Protein AF-0000000079815859 (afdb_homodimer)

Foldseek 3Di:
DKAWWQAALPFLVRIFIDDDDADDADQQWWKFQFFKFFDDPLQRCQSNPNHPDHDDPTFGAGFKTWGFTCDHHPPQPHDGGFTKIFGHGGDRLGRMDIHGSLGIGGDDPVADRHQSNLDQPQLLLLCCQCPVWQVHAAAFEEEEELLQESNNLSNQLVCVLRHYAYEYEDADPVSQVSNVVSPHPHYHYPVDPVLVVQCVVVVNQAGQEYEDQAADPCVVSNLVRHGAQHEYEHAHHLVPDHDDDDCVSCVVRNYYYTYGHSVVCCVVDVVSSVVSCVVCVVCVVVPSDTWDEQEEAASRCSSVLSVCSNVSNGGTIYMHGYD/DKAWWQAALPFLVRIFIDDDDADDADQQWWKFQFFKFFDDPLNRCQSNPNHPDHDDPTFGAGFKTWGFTCDHHPPQPHDGGFTKIFGHGGDRLGRMDIHGSLGIGGDDPVADRHQSNLDQPQLLLLCCQCPVWQVHAAAFEEEEELLQESNNLSNQLVCVLRHYAYEYEDADPVSQVSNVVSPHPHYHYPVDPVLVVQCVVVVNQAGQEYEDQAADPCVVSNLVRHGAQHEYEHAHHLVPDHDDDDCVSCVVRNYYYTYGHSVVCCVVDVVSSVVSCVVCVVCVVVPSDTWDEQEEAASRCSSVLSVCSNVSNGGTIYMHGYD

Structure (mmCIF, N/CA/C/O backbone):
data_AF-0000000079815859-model_v1
#
loop_
_entity.id
_entity.type
_entity.pdbx_description
1 polymer 'Quinone oxidoreductase'
#
loop_
_atom_site.group_PDB
_atom_site.id
_atom_site.type_symbol
_atom_site.label_atom_id
_atom_site.label_alt_id
_atom_site.label_comp_id
_atom_site.label_asym_id
_atom_site.label_entity_id
_atom_site.label_seq_id
_atom_site.pdbx_PDB_ins_code
_atom_site.Cartn_x
_atom_site.Cartn_y
_atom_site.Cartn_z
_atom_site.occupancy
_atom_site.B_iso_or_equiv
_atom_site.auth_seq_id
_atom_site.auth_comp_id
_atom_site.auth_asym_id
_atom_site.auth_atom_id
_atom_site.pdbx_PDB_model_num
ATOM 1 N N . MET A 1 1 ? 12.508 40.719 19.453 1 96.75 1 MET A N 1
ATOM 2 C CA . MET A 1 1 ? 11.133 40.344 19.172 1 96.75 1 MET A CA 1
ATOM 3 C C . MET A 1 1 ? 10.617 39.344 20.203 1 96.75 1 MET A C 1
ATOM 5 O O . MET A 1 1 ? 11.406 38.656 20.844 1 96.75 1 MET A O 1
ATOM 9 N N . ARG A 1 2 ? 9.312 39.312 20.328 1 97.88 2 ARG A N 1
ATOM 10 C CA . ARG A 1 2 ? 8.703 38.281 21.172 1 97.88 2 ARG A CA 1
ATOM 11 C C . ARG A 1 2 ? 8.594 36.969 20.422 1 97.88 2 ARG A C 1
ATOM 13 O O . ARG A 1 2 ? 8.242 36.938 19.25 1 97.88 2 ARG A O 1
ATOM 20 N N . ALA A 1 3 ? 9.008 35.875 21.203 1 98.56 3 ALA A N 1
ATOM 21 C CA . ALA A 1 3 ? 8.945 34.562 20.578 1 98.56 3 ALA A CA 1
ATOM 22 C C . ALA A 1 3 ? 8.758 33.469 21.625 1 98.56 3 ALA A C 1
ATOM 24 O O . ALA A 1 3 ? 9.211 33.594 22.766 1 98.56 3 ALA A O 1
ATOM 25 N N . VAL A 1 4 ? 8.102 32.438 21.234 1 98.5 4 VAL A N 1
ATOM 26 C CA . VAL A 1 4 ? 8.023 31.234 22.047 1 98.5 4 VAL A CA 1
ATOM 27 C C . VAL A 1 4 ? 9.406 30.594 22.156 1 98.5 4 VAL A C 1
ATOM 29 O O . VAL A 1 4 ? 10.148 30.547 21.172 1 98.5 4 VAL A O 1
ATOM 32 N N . GLN A 1 5 ? 9.75 30.094 23.359 1 97.94 5 GLN A N 1
ATOM 33 C CA . GLN A 1 5 ? 11.047 29.453 23.578 1 97.94 5 GLN A CA 1
ATOM 34 C C . GLN A 1 5 ? 10.875 28.094 24.25 1 97.94 5 GLN A C 1
ATOM 36 O O . GLN A 1 5 ? 10.234 27.984 25.297 1 97.94 5 GLN A O 1
ATOM 41 N N . ILE A 1 6 ? 11.359 27.078 23.625 1 97.94 6 ILE A N 1
ATOM 42 C CA . ILE A 1 6 ? 11.586 25.812 24.312 1 97.94 6 ILE A CA 1
ATOM 43 C C . ILE A 1 6 ? 12.969 25.812 24.953 1 97.94 6 ILE A C 1
ATOM 45 O O . ILE A 1 6 ? 13.984 25.859 24.266 1 97.94 6 ILE A O 1
ATOM 49 N N . THR A 1 7 ? 13.055 25.766 26.266 1 97.31 7 THR A N 1
ATOM 50 C CA . THR A 1 7 ? 14.297 25.891 27.016 1 97.31 7 THR A CA 1
ATOM 51 C C . THR A 1 7 ? 14.609 24.609 27.766 1 97.31 7 THR A C 1
ATOM 53 O O . THR A 1 7 ? 15.719 24.422 28.266 1 97.31 7 THR A O 1
ATOM 56 N N . SER A 1 8 ? 13.68 23.781 27.859 1 97.12 8 SER A N 1
ATOM 57 C CA . SER A 1 8 ? 13.797 22.438 28.453 1 97.12 8 SER A CA 1
ATOM 58 C C . SER A 1 8 ? 12.859 21.453 27.766 1 97.12 8 SER A C 1
ATOM 60 O O . SER A 1 8 ? 12.016 21.844 26.953 1 97.12 8 SER A O 1
ATOM 62 N N . LEU A 1 9 ? 13.039 20.234 28.031 1 97.38 9 LEU A N 1
ATOM 63 C CA . LEU A 1 9 ? 12.242 19.188 27.391 1 97.38 9 LEU A CA 1
ATOM 64 C C . LEU A 1 9 ? 11.211 18.625 28.375 1 97.38 9 LEU A C 1
ATOM 66 O O . LEU A 1 9 ? 10.922 17.422 28.344 1 97.38 9 LEU A O 1
ATOM 70 N N . ASP A 1 10 ? 10.688 19.516 29.234 1 97.12 10 ASP A N 1
ATOM 71 C CA . ASP A 1 10 ? 9.805 19.078 30.312 1 97.12 10 ASP A CA 1
ATOM 72 C C . ASP A 1 10 ? 8.344 19.141 29.875 1 97.12 10 ASP A C 1
ATOM 74 O O . ASP A 1 10 ? 7.441 19.078 30.719 1 97.12 10 ASP A O 1
ATOM 78 N N . GLY A 1 11 ? 8.094 19.312 28.625 1 96.81 11 GLY A N 1
ATOM 79 C CA . GLY A 1 11 ? 6.734 19.25 28.109 1 96.81 11 GLY A CA 1
ATOM 80 C C . GLY A 1 11 ? 6.129 20.625 27.859 1 96.81 11 GLY A C 1
ATOM 81 O O . GLY A 1 11 ? 6.809 21.641 27.984 1 96.81 11 GLY A O 1
ATOM 82 N N . PRO A 1 12 ? 4.895 20.656 27.453 1 96.62 12 PRO A N 1
ATOM 83 C CA . PRO A 1 12 ? 4.234 21.875 26.984 1 96.62 12 PRO A CA 1
ATOM 84 C C . PRO A 1 12 ? 4.156 22.953 28.078 1 96.62 12 PRO A C 1
ATOM 86 O O . PRO A 1 12 ? 4.215 24.141 27.766 1 96.62 12 PRO A O 1
ATOM 89 N N . SER A 1 13 ? 4.059 22.578 29.312 1 95.5 13 SER A N 1
ATOM 90 C CA . SER A 1 13 ? 3.904 23.531 30.406 1 95.5 13 SER A CA 1
ATOM 91 C C . SER A 1 13 ? 5.195 24.297 30.656 1 95.5 13 SER A C 1
ATOM 93 O O . SER A 1 13 ? 5.188 25.344 31.328 1 95.5 13 SER A O 1
ATOM 95 N N . ALA A 1 14 ? 6.297 23.844 30.109 1 95.69 14 ALA A N 1
ATOM 96 C CA . ALA A 1 14 ? 7.602 24.453 30.375 1 95.69 14 ALA A CA 1
ATOM 97 C C . ALA A 1 14 ? 7.973 25.453 29.297 1 95.69 14 ALA A C 1
ATOM 99 O O . ALA A 1 14 ? 9.008 26.109 29.375 1 95.69 14 ALA A O 1
ATOM 100 N N . VAL A 1 15 ? 7.133 25.578 28.266 1 97.44 15 VAL A N 1
ATOM 101 C CA . VAL A 1 15 ? 7.398 26.5 27.156 1 97.44 15 VAL A CA 1
ATOM 102 C C . VAL A 1 15 ? 7.125 27.922 27.594 1 97.44 15 VAL A C 1
ATOM 104 O O . VAL A 1 15 ? 6.148 28.188 28.312 1 97.44 15 VAL A O 1
ATOM 107 N N . THR A 1 16 ? 7.988 28.828 27.219 1 96 16 THR A N 1
ATOM 108 C CA . THR A 1 16 ? 7.859 30.203 27.641 1 96 16 THR A CA 1
ATOM 109 C C . THR A 1 16 ? 7.891 31.156 26.438 1 96 16 THR A C 1
ATOM 111 O O . THR A 1 16 ? 8.125 30.719 25.312 1 96 16 THR A O 1
ATOM 114 N N . VAL A 1 17 ? 7.547 32.406 26.672 1 97.81 17 VAL A N 1
ATOM 115 C CA . VAL A 1 17 ? 7.695 33.469 25.703 1 97.81 17 VAL A CA 1
ATOM 116 C C . VAL A 1 17 ? 8.711 34.5 26.203 1 97.81 17 VAL A C 1
ATOM 118 O O . VAL A 1 17 ? 8.68 34.906 27.375 1 97.81 17 VAL A O 1
ATOM 121 N N . ALA A 1 18 ? 9.625 34.875 25.328 1 97.31 18 ALA A N 1
ATOM 122 C CA . ALA A 1 18 ? 10.672 35.812 25.719 1 97.31 18 ALA A CA 1
ATOM 123 C C . ALA A 1 18 ? 11.055 36.719 24.547 1 97.31 18 ALA A C 1
ATOM 125 O O . ALA A 1 18 ? 10.656 36.469 23.406 1 97.31 18 ALA A O 1
ATOM 126 N N . ASP A 1 19 ? 11.758 37.781 24.922 1 97.88 19 ASP A N 1
ATOM 127 C CA . ASP A 1 19 ? 12.367 38.625 23.891 1 97.88 19 ASP A CA 1
ATOM 128 C C . ASP A 1 19 ? 13.656 38 23.359 1 97.88 19 ASP A C 1
ATOM 130 O O . ASP A 1 19 ? 14.555 37.656 24.141 1 97.88 19 ASP A O 1
ATOM 134 N N . VAL A 1 20 ? 13.672 37.781 22.078 1 97.56 20 VAL A N 1
ATOM 135 C CA . VAL A 1 20 ? 14.852 37.219 21.438 1 97.56 20 VAL A CA 1
ATOM 136 C C . VAL A 1 20 ? 15.273 38.094 20.266 1 97.56 20 VAL A C 1
ATOM 138 O O . VAL A 1 20 ? 14.508 38.969 19.828 1 97.56 20 VAL A O 1
ATOM 141 N N . PRO A 1 21 ? 16.516 37.906 19.781 1 97.25 21 PRO A N 1
ATOM 142 C CA . PRO A 1 21 ? 16.938 38.688 18.609 1 97.25 21 PRO A CA 1
ATOM 143 C C . PRO A 1 21 ? 16.062 38.438 17.391 1 97.25 21 PRO A C 1
ATOM 145 O O . PRO A 1 21 ? 15.602 37.312 17.188 1 97.25 21 PRO A O 1
ATOM 148 N N . ASP A 1 22 ? 15.836 39.5 16.656 1 97.56 22 ASP A N 1
ATOM 149 C CA . ASP A 1 22 ? 15.148 39.312 15.375 1 97.56 22 ASP A CA 1
ATOM 150 C C . ASP A 1 22 ? 15.898 38.312 14.492 1 97.56 22 ASP A C 1
ATOM 152 O O . ASP A 1 22 ? 17.141 38.312 14.445 1 97.56 22 ASP A O 1
ATOM 156 N N . PRO A 1 23 ? 15.164 37.469 13.781 1 96.44 23 PRO A N 1
ATOM 157 C CA . PRO A 1 23 ? 15.852 36.625 12.805 1 96.44 23 PRO A CA 1
ATOM 158 C C . PRO A 1 23 ? 16.391 37.406 11.609 1 96.44 23 PRO A C 1
ATOM 160 O O . PRO A 1 23 ? 15.781 38.406 11.203 1 96.44 23 PRO A O 1
ATOM 163 N N . VAL A 1 24 ? 17.484 36.969 11.125 1 94.06 24 VAL A N 1
ATOM 164 C CA . VAL A 1 24 ? 18.047 37.531 9.891 1 94.06 24 VAL A CA 1
ATOM 165 C C . VAL A 1 24 ? 17.75 36.562 8.727 1 94.06 24 VAL A C 1
ATOM 167 O O . VAL A 1 24 ? 18.125 35.406 8.766 1 94.06 24 VAL A O 1
ATOM 170 N N . ARG A 1 25 ? 17.109 37.125 7.746 1 94.12 25 ARG A N 1
ATOM 171 C CA . ARG A 1 25 ? 16.734 36.25 6.641 1 94.12 25 ARG A CA 1
ATOM 172 C C . ARG A 1 25 ? 17.953 35.875 5.809 1 94.12 25 ARG A C 1
ATOM 174 O O . ARG A 1 25 ? 18.844 36.719 5.602 1 94.12 25 ARG A O 1
ATOM 181 N N . GLY A 1 26 ? 18.031 34.656 5.418 1 94.88 26 GLY A N 1
ATOM 182 C CA . GLY A 1 26 ? 19.016 34.25 4.434 1 94.88 26 GLY A CA 1
ATOM 183 C C . GLY A 1 26 ? 18.672 34.688 3.023 1 94.88 26 GLY A C 1
ATOM 184 O O . GLY A 1 26 ? 17.625 35.281 2.791 1 94.88 26 GLY A O 1
ATOM 185 N N . ASP A 1 27 ? 19.516 34.344 2.072 1 95.25 27 ASP A N 1
ATOM 186 C CA . ASP A 1 27 ? 19.406 34.812 0.688 1 95.25 27 ASP A CA 1
ATOM 187 C C . ASP A 1 27 ? 18.172 34.219 0.015 1 95.25 27 ASP A C 1
ATOM 189 O O . ASP A 1 27 ? 17.625 34.812 -0.92 1 95.25 27 ASP A O 1
ATOM 193 N N . ASP A 1 28 ? 17.734 33.156 0.479 1 95.88 28 ASP A N 1
ATOM 194 C CA . ASP A 1 28 ? 16.609 32.469 -0.158 1 95.88 28 ASP A CA 1
ATOM 195 C C . ASP A 1 28 ? 15.375 32.5 0.737 1 95.88 28 ASP A C 1
ATOM 197 O O . ASP A 1 28 ? 14.461 31.688 0.575 1 95.88 28 ASP A O 1
ATOM 201 N N . GLN A 1 29 ? 15.352 33.5 1.651 1 97.81 29 GLN A N 1
ATOM 202 C CA . GLN A 1 29 ? 14.273 33.469 2.639 1 97.81 29 GLN A CA 1
ATOM 203 C C . GLN A 1 29 ? 13.469 34.781 2.582 1 97.81 29 GLN A C 1
ATOM 205 O O . GLN A 1 29 ? 13.984 35.812 2.166 1 97.81 29 GLN A O 1
ATOM 210 N N . VAL A 1 30 ? 12.242 34.656 2.951 1 98.19 30 VAL A N 1
ATOM 211 C CA . VAL A 1 30 ? 11.336 35.781 3.162 1 98.19 30 VAL A CA 1
ATOM 212 C C . VAL A 1 30 ? 11.211 36.062 4.656 1 98.19 30 VAL A C 1
ATOM 214 O O . VAL A 1 30 ? 11.141 35.156 5.473 1 98.19 30 VAL A O 1
ATOM 217 N N . LEU A 1 31 ? 11.281 37.312 4.945 1 98.62 31 LEU A N 1
ATOM 218 C CA . LEU A 1 31 ? 10.984 37.719 6.312 1 98.62 31 LEU A CA 1
ATOM 219 C C . LEU A 1 31 ? 9.516 38.125 6.453 1 98.62 31 LEU A C 1
ATOM 221 O O . LEU A 1 31 ? 9.047 39.031 5.75 1 98.62 31 LEU A O 1
ATOM 225 N N . VAL A 1 32 ? 8.852 37.5 7.324 1 98.75 32 VAL A N 1
ATOM 226 C CA . VAL A 1 32 ? 7.414 37.688 7.477 1 98.75 32 VAL A CA 1
ATOM 227 C C . VAL A 1 32 ? 7.113 38.281 8.852 1 98.75 32 VAL A C 1
ATOM 229 O O . VAL A 1 32 ? 7.617 37.781 9.867 1 98.75 32 VAL A O 1
ATOM 232 N N . GLU A 1 33 ? 6.398 39.375 8.891 1 98.81 33 GLU A N 1
ATOM 233 C CA . GLU A 1 33 ? 5.766 39.812 10.133 1 98.81 33 GLU A CA 1
ATOM 234 C C . GLU A 1 33 ? 4.559 38.938 10.477 1 98.81 33 GLU A C 1
ATOM 236 O O . GLU A 1 33 ? 3.49 39.094 9.875 1 98.81 33 GLU A O 1
ATOM 241 N N . VAL A 1 34 ? 4.734 38.125 11.461 1 98.88 34 VAL A N 1
ATOM 242 C CA . VAL A 1 34 ? 3.76 37.062 11.742 1 98.88 34 VAL A CA 1
ATOM 243 C C . VAL A 1 34 ? 2.521 37.656 12.398 1 98.88 34 VAL A C 1
ATOM 245 O O . VAL A 1 34 ? 2.635 38.5 13.32 1 98.88 34 VAL A O 1
ATOM 248 N N . ARG A 1 35 ? 1.378 37.281 11.883 1 98.88 35 ARG A N 1
ATOM 249 C CA . ARG A 1 35 ? 0.106 37.656 12.484 1 98.88 35 ARG A CA 1
ATOM 250 C C . ARG A 1 35 ? -0.541 36.5 13.211 1 98.88 35 ARG A C 1
ATOM 252 O O . ARG A 1 35 ? -1.269 36.688 14.188 1 98.88 35 ARG A O 1
ATOM 259 N N . ALA A 1 36 ? -0.283 35.344 12.719 1 98.88 36 ALA A N 1
ATOM 260 C CA . ALA A 1 36 ? -0.758 34.094 13.336 1 98.88 36 ALA A CA 1
ATOM 261 C C . ALA A 1 36 ? 0.213 32.938 13.086 1 98.88 36 ALA A C 1
ATOM 263 O O . ALA A 1 36 ? 0.868 32.906 12.047 1 98.88 36 ALA A O 1
ATOM 264 N N . ALA A 1 37 ? 0.355 32.031 14.047 1 98.81 37 ALA A N 1
ATOM 265 C CA . ALA A 1 37 ? 1.171 30.828 13.938 1 98.81 37 ALA A CA 1
ATOM 266 C C . ALA A 1 37 ? 0.343 29.578 14.219 1 98.81 37 ALA A C 1
ATOM 268 O O . ALA A 1 37 ? -0.464 29.562 15.156 1 98.81 37 ALA A O 1
ATOM 269 N N . GLY A 1 38 ? 0.485 28.625 13.367 1 98.62 38 GLY A N 1
ATOM 270 C CA . GLY A 1 38 ? -0.193 27.375 13.625 1 98.62 38 GLY A CA 1
ATOM 271 C C . GLY A 1 38 ? 0.491 26.531 14.695 1 98.62 38 GLY A C 1
ATOM 272 O O . GLY A 1 38 ? 1.721 26.531 14.797 1 98.62 38 GLY A O 1
ATOM 273 N N . VAL A 1 39 ? -0.293 25.859 15.516 1 98.19 39 VAL A N 1
ATOM 274 C CA . VAL A 1 39 ? 0.225 24.906 16.5 1 98.19 39 VAL A CA 1
ATOM 275 C C . VAL A 1 39 ? -0.049 23.484 16.031 1 98.19 39 VAL A C 1
ATOM 277 O O . VAL A 1 39 ? -1.18 23.141 15.672 1 98.19 39 VAL A O 1
ATOM 280 N N . SER A 1 40 ? 0.991 22.656 15.969 1 94.62 40 SER A N 1
ATOM 281 C CA . SER A 1 40 ? 0.847 21.312 15.43 1 94.62 40 SER A CA 1
ATOM 282 C C . SER A 1 40 ? 1.426 20.266 16.391 1 94.62 40 SER A C 1
ATOM 284 O O . SER A 1 40 ? 2.082 20.625 17.375 1 94.62 40 SER A O 1
ATOM 286 N N . PHE A 1 41 ? 1.117 19.047 16.094 1 92.81 41 PHE A N 1
ATOM 287 C CA . PHE A 1 41 ? 1.554 17.938 16.938 1 92.81 41 PHE A CA 1
ATOM 288 C C . PHE A 1 41 ? 3.074 17.875 17 1 92.81 41 PHE A C 1
ATOM 290 O O . PHE A 1 41 ? 3.645 17.594 18.062 1 92.81 41 PHE A O 1
ATOM 297 N N . PRO A 1 42 ? 3.785 18.094 15.898 1 92.62 42 PRO A N 1
ATOM 298 C CA . PRO A 1 42 ? 5.246 18.141 15.984 1 92.62 42 PRO A CA 1
ATOM 299 C C . PRO A 1 42 ? 5.754 19.125 17.031 1 92.62 42 PRO A C 1
ATOM 301 O O . PRO A 1 42 ? 6.77 18.875 17.688 1 92.62 42 PRO A O 1
ATOM 304 N N . ASP A 1 43 ? 5.105 20.234 17.203 1 95.94 43 ASP A N 1
ATOM 305 C CA . ASP A 1 43 ? 5.488 21.203 18.219 1 95.94 43 ASP A CA 1
ATOM 306 C C . ASP A 1 43 ? 5.438 20.578 19.609 1 95.94 43 ASP A C 1
ATOM 308 O O . ASP A 1 43 ? 6.348 20.766 20.422 1 95.94 43 ASP A O 1
ATOM 312 N N . LEU A 1 44 ? 4.344 19.875 19.828 1 95.56 44 LEU A N 1
ATOM 313 C CA . LEU A 1 44 ? 4.172 19.188 21.109 1 95.56 44 LEU A CA 1
ATOM 314 C C . LEU A 1 44 ? 5.305 18.203 21.359 1 95.56 44 LEU A C 1
ATOM 316 O O . LEU A 1 44 ? 5.895 18.172 22.438 1 95.56 44 LEU A O 1
ATOM 320 N N . LEU A 1 45 ? 5.66 17.422 20.344 1 93.69 45 LEU A N 1
ATOM 321 C CA . LEU A 1 45 ? 6.727 16.438 20.453 1 93.69 45 LEU A CA 1
ATOM 322 C C . LEU A 1 45 ? 8.07 17.109 20.719 1 93.69 45 LEU A C 1
ATOM 324 O O . LEU A 1 45 ? 8.914 16.562 21.422 1 93.69 45 LEU A O 1
ATOM 328 N N . GLN A 1 46 ? 8.258 18.234 20.203 1 95.44 46 GLN A N 1
ATOM 329 C CA . GLN A 1 46 ? 9.508 18.969 20.391 1 95.44 46 GLN A CA 1
ATOM 330 C C . GLN A 1 46 ? 9.688 19.391 21.844 1 95.44 46 GLN A C 1
ATOM 332 O O . GLN A 1 46 ? 10.805 19.453 22.344 1 95.44 46 GLN A O 1
ATOM 337 N N . THR A 1 47 ? 8.617 19.656 22.547 1 97.38 47 THR A N 1
ATOM 338 C CA . THR A 1 47 ? 8.711 20.078 23.953 1 97.38 47 THR A CA 1
ATOM 339 C C . THR A 1 47 ? 9.195 18.906 24.812 1 97.38 47 THR A C 1
ATOM 341 O O . THR A 1 47 ? 9.594 19.109 25.969 1 97.38 47 THR A O 1
ATOM 344 N N . ARG A 1 48 ? 9.125 17.703 24.219 1 96.44 48 ARG A N 1
ATOM 345 C CA . ARG A 1 48 ? 9.5 16.5 24.969 1 96.44 48 ARG A CA 1
ATOM 346 C C . ARG A 1 48 ? 10.758 15.867 24.375 1 96.44 48 ARG A C 1
ATOM 348 O O . ARG A 1 48 ? 11.172 14.789 24.797 1 96.44 48 ARG A O 1
ATOM 355 N N . GLY A 1 49 ? 11.32 16.438 23.344 1 94.88 49 GLY A N 1
ATOM 356 C CA . GLY A 1 49 ? 12.477 15.867 22.672 1 94.88 49 GLY A CA 1
ATOM 357 C C . GLY A 1 49 ? 12.148 14.609 21.875 1 94.88 49 GLY A C 1
ATOM 358 O O . GLY A 1 49 ? 12.992 13.719 21.75 1 94.88 49 GLY A O 1
ATOM 359 N N . GLN A 1 50 ? 10.953 14.508 21.438 1 90.56 50 GLN A N 1
ATOM 360 C CA . GLN A 1 50 ? 10.492 13.281 20.797 1 90.56 50 GLN A CA 1
ATOM 361 C C . GLN A 1 50 ? 10.234 13.5 19.312 1 90.56 50 GLN A C 1
ATOM 363 O O . GLN A 1 50 ? 9.461 12.766 18.703 1 90.56 50 GLN A O 1
ATOM 368 N N . TYR A 1 51 ? 10.758 14.57 18.797 1 88.12 51 TYR A N 1
ATOM 369 C CA . TYR A 1 51 ? 10.633 14.875 17.375 1 88.12 51 TYR A CA 1
ATOM 370 C C . TYR A 1 51 ? 11.977 14.734 16.672 1 88.12 51 TYR A C 1
ATOM 372 O O . TYR A 1 51 ? 13.031 14.836 17.312 1 88.12 51 TYR A O 1
ATOM 380 N N . GLN A 1 52 ? 12 14.453 15.359 1 82.5 52 GLN A N 1
ATOM 381 C CA . GLN A 1 52 ? 13.219 14.188 14.609 1 82.5 52 GLN A CA 1
ATOM 382 C C . GLN A 1 52 ? 14.117 15.422 14.562 1 82.5 52 GLN A C 1
ATOM 384 O O . GLN A 1 52 ? 15.344 15.305 14.57 1 82.5 52 GLN A O 1
ATOM 389 N N . ILE A 1 53 ? 13.547 16.594 14.484 1 84.06 53 ILE A N 1
ATOM 390 C CA . ILE A 1 53 ? 14.289 17.859 14.492 1 84.06 53 ILE A CA 1
ATOM 391 C C . ILE A 1 53 ? 14.508 18.312 15.93 1 84.06 53 ILE A C 1
ATOM 393 O O . ILE A 1 53 ? 13.555 18.672 16.625 1 84.06 53 ILE A O 1
ATOM 397 N N . GLN A 1 54 ? 15.742 18.281 16.375 1 90 54 GLN A N 1
ATOM 398 C CA . GLN A 1 54 ? 16.094 18.625 17.75 1 90 54 GLN A CA 1
ATOM 399 C C . GLN A 1 54 ? 17.203 19.672 17.781 1 90 54 GLN A C 1
ATOM 401 O O . GLN A 1 54 ? 18.359 19.344 18.078 1 90 54 GLN A O 1
ATOM 406 N N . PRO A 1 55 ? 16.812 20.906 17.641 1 93.12 55 PRO A N 1
ATOM 407 C CA . PRO A 1 55 ? 17.828 21.953 17.719 1 93.12 55 PRO A CA 1
ATOM 408 C C . PRO A 1 55 ? 18.328 22.188 19.141 1 93.12 55 PRO A C 1
ATOM 410 O O . PRO A 1 55 ? 17.688 21.766 20.094 1 93.12 55 PRO A O 1
ATOM 413 N N . PRO A 1 56 ? 19.531 22.859 19.203 1 95.25 56 PRO A N 1
ATOM 414 C CA . PRO A 1 56 ? 19.969 23.25 20.547 1 95.25 56 PRO A CA 1
ATOM 415 C C . PRO A 1 56 ? 19 24.219 21.234 1 95.25 56 PRO A C 1
ATOM 417 O O . PRO A 1 56 ? 18.438 25.109 20.562 1 95.25 56 PRO A O 1
ATOM 420 N N . MET A 1 57 ? 18.875 24.125 22.531 1 95.5 57 MET A N 1
ATOM 421 C CA . MET A 1 57 ? 17.969 24.984 23.297 1 95.5 57 MET A CA 1
ATOM 422 C C . MET A 1 57 ? 18.703 26.203 23.828 1 95.5 57 MET A C 1
ATOM 424 O O . MET A 1 57 ? 19.906 26.141 24.141 1 95.5 57 MET A O 1
ATOM 428 N N . PRO A 1 58 ? 18.094 27.297 23.969 1 96.62 58 PRO A N 1
ATOM 429 C CA . PRO A 1 58 ? 16.688 27.531 23.625 1 96.62 58 PRO A CA 1
ATOM 430 C C . PRO A 1 58 ? 16.453 27.703 22.125 1 96.62 58 PRO A C 1
ATOM 432 O O . PRO A 1 58 ? 17.344 28.172 21.406 1 96.62 58 PRO A O 1
ATOM 435 N N . PHE A 1 59 ? 15.281 27.312 21.625 1 97.12 59 PHE A N 1
ATOM 436 C CA . PHE A 1 59 ? 14.93 27.562 20.234 1 97.12 59 PHE A CA 1
ATOM 437 C C . PHE A 1 59 ? 13.445 27.906 20.109 1 97.12 59 PHE A C 1
ATOM 439 O O . PHE A 1 59 ? 12.664 27.656 21.031 1 97.12 59 PHE A O 1
ATOM 446 N N . VAL A 1 60 ? 13.086 28.594 19 1 97.88 60 VAL A N 1
ATOM 447 C CA . VAL A 1 60 ? 11.711 28.984 18.703 1 97.88 60 VAL A CA 1
ATOM 448 C C . VAL A 1 60 ? 11.039 27.906 17.859 1 97.88 60 VAL A C 1
ATOM 450 O O . VAL A 1 60 ? 11.445 27.641 16.734 1 97.88 60 VAL A O 1
ATOM 453 N N . PRO A 1 61 ? 9.961 27.203 18.406 1 97.81 61 PRO A N 1
ATOM 454 C CA . PRO A 1 61 ? 9.227 26.219 17.609 1 97.81 61 PRO A CA 1
ATOM 455 C C . PRO A 1 61 ? 8.234 26.859 16.641 1 97.81 61 PRO A C 1
ATOM 457 O O . PRO A 1 61 ? 8.18 28.094 16.531 1 97.81 61 PRO A O 1
ATOM 460 N N . GLY A 1 62 ? 7.508 26 15.953 1 97.5 62 GLY A N 1
ATOM 461 C CA . GLY A 1 62 ? 6.492 26.453 15.016 1 97.5 62 GLY A CA 1
ATOM 462 C C . GLY A 1 62 ? 6.832 26.125 13.57 1 97.5 62 GLY A C 1
ATOM 463 O O . GLY A 1 62 ? 7.797 26.672 13.023 1 97.5 62 GLY A O 1
ATOM 464 N N . VAL A 1 63 ? 5.926 25.406 12.906 1 96.12 63 VAL A N 1
ATOM 465 C CA . VAL A 1 63 ? 6.266 24.906 11.578 1 96.12 63 VAL A CA 1
ATOM 466 C C . VAL A 1 63 ? 5.5 25.688 10.516 1 96.12 63 VAL A C 1
ATOM 468 O O . VAL A 1 63 ? 5.703 25.484 9.32 1 96.12 63 VAL A O 1
ATOM 471 N N . GLU A 1 64 ? 4.57 26.547 10.953 1 97.88 64 GLU A N 1
ATOM 472 C CA . GLU A 1 64 ? 3.801 27.312 9.977 1 97.88 64 GLU A CA 1
ATOM 473 C C . GLU A 1 64 ? 3.299 28.625 10.57 1 97.88 64 GLU A C 1
ATOM 475 O O . GLU A 1 64 ? 3.127 28.734 11.789 1 97.88 64 GLU A O 1
ATOM 480 N N . ALA A 1 65 ? 3.107 29.594 9.68 1 98.75 65 ALA A N 1
ATOM 481 C CA . ALA A 1 65 ? 2.639 30.922 10.086 1 98.75 65 ALA A CA 1
ATOM 482 C C . ALA A 1 65 ? 2.033 31.672 8.898 1 98.75 65 ALA A C 1
ATOM 484 O O . ALA A 1 65 ? 2.166 31.25 7.75 1 98.75 65 ALA A O 1
ATOM 485 N N . ALA A 1 66 ? 1.301 32.688 9.242 1 98.88 66 ALA A N 1
ATOM 486 C CA . ALA A 1 66 ? 0.78 33.656 8.258 1 98.88 66 ALA A CA 1
ATOM 487 C C . ALA A 1 66 ? 0.987 35.094 8.703 1 98.88 66 ALA A C 1
ATOM 489 O O . ALA A 1 66 ? 0.972 35.375 9.906 1 98.88 66 ALA A O 1
ATOM 490 N N . GLY A 1 67 ? 1.213 35.906 7.754 1 98.81 67 GLY A N 1
ATOM 491 C CA . GLY A 1 67 ? 1.447 37.312 8.062 1 98.81 67 GLY A CA 1
ATOM 492 C C . GLY A 1 67 ? 1.707 38.156 6.836 1 98.81 67 GLY A C 1
ATOM 493 O O . GLY A 1 67 ? 1.12 37.938 5.777 1 98.81 67 GLY A O 1
ATOM 494 N N . ILE A 1 68 ? 2.512 39.156 7.137 1 98.81 68 ILE A N 1
ATOM 495 C CA . ILE A 1 68 ? 2.807 40.156 6.098 1 98.81 68 ILE A CA 1
ATOM 496 C C . ILE A 1 68 ? 4.297 40.125 5.77 1 98.81 68 ILE A C 1
ATOM 498 O O . ILE A 1 68 ? 5.141 40.125 6.672 1 98.81 68 ILE A O 1
ATOM 502 N N . VAL A 1 69 ? 4.562 40.156 4.457 1 98.81 69 VAL A N 1
ATOM 503 C CA . VAL A 1 69 ? 5.961 40.156 4.039 1 98.81 69 VAL A CA 1
ATOM 504 C C . VAL A 1 69 ? 6.625 41.469 4.441 1 98.81 69 VAL A C 1
ATOM 506 O O . VAL A 1 69 ? 6.133 42.531 4.105 1 98.81 69 VAL A O 1
ATOM 509 N N . ARG A 1 70 ? 7.688 41.375 5.164 1 98.31 70 ARG A N 1
ATOM 510 C CA . ARG A 1 70 ? 8.5 42.531 5.508 1 98.31 70 ARG A CA 1
ATOM 511 C C . ARG A 1 70 ? 9.648 42.688 4.52 1 98.31 70 ARG A C 1
ATOM 513 O O . ARG A 1 70 ? 9.93 43.812 4.086 1 98.31 70 ARG A O 1
ATOM 520 N N . GLU A 1 71 ? 10.375 41.562 4.238 1 98.06 71 GLU A N 1
ATOM 521 C CA . GLU A 1 71 ? 11.469 41.531 3.275 1 98.06 71 GLU A CA 1
ATOM 522 C C . GLU A 1 71 ? 11.414 40.281 2.424 1 98.06 71 GLU A C 1
ATOM 524 O O . GLU A 1 71 ? 10.953 39.219 2.883 1 98.06 71 GLU A O 1
ATOM 529 N N . SER A 1 72 ? 11.875 40.406 1.195 1 97.62 72 SER A N 1
ATOM 530 C CA . SER A 1 72 ? 11.938 39.25 0.286 1 97.62 72 SER A CA 1
ATOM 531 C C . SER A 1 72 ? 13.203 39.312 -0.564 1 97.62 72 SER A C 1
ATOM 533 O O . SER A 1 72 ? 13.773 40.375 -0.78 1 97.62 72 SER A O 1
ATOM 535 N N . PRO A 1 73 ? 13.656 38.188 -0.938 1 96.38 73 PRO A N 1
ATOM 536 C CA . PRO A 1 73 ? 14.836 38.188 -1.809 1 96.38 73 PRO A CA 1
ATOM 537 C C . PRO A 1 73 ? 14.523 38.625 -3.23 1 96.38 73 PRO A C 1
ATOM 539 O O . PRO A 1 73 ? 13.352 38.688 -3.619 1 96.38 73 PRO A O 1
ATOM 542 N N . GLU A 1 74 ? 15.648 38.938 -3.883 1 93.75 74 GLU A N 1
ATOM 543 C CA . GLU A 1 74 ? 15.5 39.312 -5.285 1 93.75 74 GLU A CA 1
ATOM 544 C C . GLU A 1 74 ? 14.875 38.188 -6.094 1 93.75 74 GLU A C 1
ATOM 546 O O . GLU A 1 74 ? 15.242 37.031 -5.922 1 93.75 74 GLU A O 1
ATOM 551 N N . GLY A 1 75 ? 13.922 38.562 -6.879 1 94.12 75 GLY A N 1
ATOM 552 C CA . GLY A 1 75 ? 13.32 37.594 -7.762 1 94.12 75 GLY A CA 1
ATOM 553 C C . GLY A 1 75 ? 12.141 36.875 -7.129 1 94.12 75 GLY A C 1
ATOM 554 O O . GLY A 1 75 ? 11.453 36.094 -7.793 1 94.12 75 GLY A O 1
ATOM 555 N N . SER A 1 76 ? 11.922 37.062 -5.875 1 96.06 76 SER A N 1
ATOM 556 C CA . SER A 1 76 ? 10.781 36.438 -5.191 1 96.06 76 SER A CA 1
ATOM 557 C C . SER A 1 76 ? 9.461 36.906 -5.797 1 96.06 76 SER A C 1
ATOM 559 O O . SER A 1 76 ? 9.352 38.031 -6.262 1 96.06 76 SER A O 1
ATOM 561 N N . ALA A 1 77 ? 8.484 36 -5.734 1 94.19 77 ALA A N 1
ATOM 562 C CA . ALA A 1 77 ? 7.137 36.344 -6.18 1 94.19 77 ALA A CA 1
ATOM 563 C C . ALA A 1 77 ? 6.418 37.188 -5.125 1 94.19 77 ALA A C 1
ATOM 565 O O . ALA A 1 77 ? 5.363 37.781 -5.398 1 94.19 77 ALA A O 1
ATOM 566 N N . HIS A 1 78 ? 6.992 37.25 -3.951 1 97.19 78 HIS A N 1
ATOM 567 C CA . HIS A 1 78 ? 6.395 38 -2.838 1 97.19 78 HIS A CA 1
ATOM 568 C C . HIS A 1 78 ? 7.102 39.312 -2.607 1 97.19 78 HIS A C 1
ATOM 570 O O . HIS A 1 78 ? 8.328 39.406 -2.725 1 97.19 78 HIS A O 1
ATOM 576 N N . GLN A 1 79 ? 6.309 40.312 -2.246 1 97.56 79 GLN A N 1
ATOM 577 C CA . GLN A 1 79 ? 6.836 41.656 -1.979 1 97.56 79 GLN A CA 1
ATOM 578 C C . GLN A 1 79 ? 6.398 42.156 -0.604 1 97.56 79 GLN A C 1
ATOM 580 O O . GLN A 1 79 ? 5.391 41.688 -0.063 1 97.56 79 GLN A O 1
ATOM 585 N N . PRO A 1 80 ? 7.191 43.125 -0.123 1 98.31 80 PRO A N 1
ATOM 586 C CA . PRO A 1 80 ? 6.758 43.719 1.148 1 98.31 80 PRO A CA 1
ATOM 587 C C . PRO A 1 80 ? 5.312 44.188 1.113 1 98.31 80 PRO A C 1
ATOM 589 O O . PRO A 1 80 ? 4.895 44.844 0.146 1 98.31 80 PRO A O 1
ATOM 592 N N . GLY A 1 81 ? 4.57 43.812 2.104 1 98.5 81 GLY A N 1
ATOM 593 C CA . GLY A 1 81 ? 3.17 44.188 2.17 1 98.5 81 GLY A CA 1
ATOM 594 C C . GLY A 1 81 ? 2.225 43.062 1.779 1 98.5 81 GLY A C 1
ATOM 595 O O . GLY A 1 81 ? 1.032 43.125 2.086 1 98.5 81 GLY A O 1
ATOM 596 N N . ASP A 1 82 ? 2.715 42.031 1.094 1 98.56 82 ASP A N 1
ATOM 597 C CA . ASP A 1 82 ? 1.885 40.938 0.663 1 98.56 82 ASP A CA 1
ATOM 598 C C . ASP A 1 82 ? 1.437 40.094 1.855 1 98.56 82 ASP A C 1
ATOM 600 O O . ASP A 1 82 ? 2.213 39.844 2.783 1 98.56 82 ASP A O 1
ATOM 604 N N . ARG A 1 83 ? 0.175 39.594 1.84 1 98.69 83 ARG A N 1
ATOM 605 C CA . ARG A 1 83 ? -0.3 38.594 2.771 1 98.69 83 ARG A CA 1
ATOM 606 C C . ARG A 1 83 ? 0.187 37.188 2.363 1 98.69 83 ARG A C 1
ATOM 608 O O . ARG A 1 83 ? -0.014 36.781 1.224 1 98.69 83 ARG A O 1
ATOM 615 N N . VAL A 1 84 ? 0.806 36.469 3.318 1 98.75 84 VAL A N 1
ATOM 616 C CA . VAL A 1 84 ? 1.353 35.188 2.939 1 98.75 84 VAL A CA 1
ATOM 617 C C . VAL A 1 84 ? 1.087 34.156 4.047 1 98.75 84 VAL A C 1
ATOM 619 O O . VAL A 1 84 ? 0.815 34.531 5.191 1 98.75 84 VAL A O 1
ATOM 622 N N . MET A 1 85 ? 0.986 32.938 3.727 1 98.44 85 MET A N 1
ATOM 623 C CA . MET A 1 85 ? 1.127 31.797 4.617 1 98.44 85 MET A CA 1
ATOM 624 C C . MET A 1 85 ? 2.395 31.016 4.297 1 98.44 85 MET A C 1
ATOM 626 O O . MET A 1 85 ? 2.818 30.953 3.141 1 98.44 85 MET A O 1
ATOM 630 N N . ALA A 1 86 ? 2.994 30.469 5.312 1 97.5 86 ALA A N 1
ATOM 631 C CA . ALA A 1 86 ? 4.32 29.891 5.102 1 97.5 86 ALA A CA 1
ATOM 632 C C . ALA A 1 86 ? 4.508 28.641 5.949 1 97.5 86 ALA A C 1
ATOM 634 O O . ALA A 1 86 ? 3.918 28.516 7.023 1 97.5 86 ALA A O 1
ATOM 635 N N . PHE A 1 87 ? 5.242 27.75 5.383 1 95.69 87 PHE A N 1
ATOM 636 C CA . PHE A 1 87 ? 5.711 26.547 6.074 1 95.69 87 PHE A CA 1
ATOM 637 C C . PHE A 1 87 ? 7.215 26.609 6.297 1 95.69 87 PHE A C 1
ATOM 639 O O . PHE A 1 87 ? 7.98 26.828 5.355 1 95.69 87 PHE A O 1
ATOM 646 N N . GLY A 1 88 ? 7.535 26.484 7.52 1 91.31 88 GLY A N 1
ATOM 647 C CA . GLY A 1 88 ? 8.93 26.375 7.906 1 91.31 88 GLY A CA 1
ATOM 648 C C . GLY A 1 88 ? 9.18 25.281 8.93 1 91.31 88 GLY A C 1
ATOM 649 O O . GLY A 1 88 ? 8.234 24.734 9.508 1 91.31 88 GLY A O 1
ATOM 650 N N . MET A 1 89 ? 10.398 24.859 9.172 1 88.62 89 MET A N 1
ATOM 651 C CA . MET A 1 89 ? 10.734 23.797 10.109 1 88.62 89 MET A CA 1
ATOM 652 C C . MET A 1 89 ? 10.711 24.312 11.547 1 88.62 89 MET A C 1
ATOM 654 O O . MET A 1 89 ? 10.375 23.562 12.469 1 88.62 89 MET A O 1
ATOM 658 N N . LEU A 1 90 ? 11.055 25.547 11.695 1 94.62 90 LEU A N 1
ATOM 659 C CA . LEU A 1 90 ? 11.133 26.172 13.008 1 94.62 90 LEU A CA 1
ATOM 660 C C . LEU A 1 90 ? 10.852 27.672 12.914 1 94.62 90 LEU A C 1
ATOM 662 O O . LEU A 1 90 ? 10.836 28.234 11.82 1 94.62 90 LEU A O 1
ATOM 666 N N . GLY A 1 91 ? 10.539 28.281 14.039 1 96.81 91 GLY A N 1
ATOM 667 C CA . GLY A 1 91 ? 10.594 29.719 14.172 1 96.81 91 GLY A CA 1
ATOM 668 C C . GLY A 1 91 ? 9.242 30.391 13.977 1 96.81 91 GLY A C 1
ATOM 669 O O . GLY A 1 91 ? 9.109 31.609 14.148 1 96.81 91 GLY A O 1
ATOM 670 N N . GLY A 1 92 ? 8.234 29.609 13.672 1 97.94 92 GLY A N 1
ATOM 671 C CA . GLY A 1 92 ? 6.957 30.188 13.289 1 97.94 92 GLY A CA 1
ATOM 672 C C . GLY A 1 92 ? 6.238 30.859 14.445 1 97.94 92 GLY A C 1
ATOM 673 O O . GLY A 1 92 ? 5.414 31.75 14.242 1 97.94 92 GLY A O 1
ATOM 674 N N . MET A 1 93 ? 6.535 30.484 15.68 1 98.56 93 MET A N 1
ATOM 675 C CA . MET A 1 93 ? 5.844 31.016 16.844 1 98.56 93 MET A CA 1
ATOM 676 C C . MET A 1 93 ? 6.578 32.219 17.406 1 98.56 93 MET A C 1
ATOM 678 O O . MET A 1 93 ? 7.043 32.188 18.547 1 98.56 93 MET A O 1
ATOM 682 N N . ALA A 1 94 ? 6.598 33.25 16.609 1 98.62 94 ALA A N 1
ATOM 683 C CA . ALA A 1 94 ? 7.301 34.5 16.922 1 98.62 94 ALA A CA 1
ATOM 684 C C . ALA A 1 94 ? 6.707 35.688 16.141 1 98.62 94 ALA A C 1
ATOM 686 O O . ALA A 1 94 ? 5.855 35.5 15.273 1 98.62 94 ALA A O 1
ATOM 687 N N . GLU A 1 95 ? 7.16 36.875 16.5 1 98.75 95 GLU A N 1
ATOM 688 C CA . GLU A 1 95 ? 6.676 38.062 15.812 1 98.75 95 GLU A CA 1
ATOM 689 C C . GLU A 1 95 ? 7.219 38.156 14.391 1 98.75 95 GLU A C 1
ATOM 691 O O . GLU A 1 95 ? 6.582 38.719 13.508 1 98.75 95 GLU A O 1
ATOM 696 N N . LEU A 1 96 ? 8.422 37.594 14.219 1 98.56 96 LEU A N 1
ATOM 697 C CA . LEU A 1 96 ? 9.062 37.562 12.906 1 98.56 96 LEU A CA 1
ATOM 698 C C . LEU A 1 96 ? 9.516 36.156 12.562 1 98.56 96 LEU A C 1
ATOM 700 O O . LEU A 1 96 ? 9.977 35.406 13.438 1 98.56 96 LEU A O 1
ATOM 704 N N . LEU A 1 97 ? 9.375 35.812 11.312 1 98.5 97 LEU A N 1
ATOM 705 C CA . LEU A 1 97 ? 9.766 34.5 10.812 1 98.5 97 LEU A CA 1
ATOM 706 C C . LEU A 1 97 ? 10.57 34.625 9.523 1 98.5 97 LEU A C 1
ATOM 708 O O . LEU A 1 97 ? 10.109 35.25 8.562 1 98.5 97 LEU A O 1
ATOM 712 N N . ALA A 1 98 ? 11.805 34.188 9.555 1 98.31 98 ALA A N 1
ATOM 713 C CA . ALA A 1 98 ? 12.547 33.969 8.32 1 98.31 98 ALA A CA 1
ATOM 714 C C . ALA A 1 98 ? 12.289 32.562 7.766 1 98.31 98 ALA A C 1
ATOM 716 O O . ALA A 1 98 ? 12.555 31.562 8.438 1 98.31 98 ALA A O 1
ATOM 717 N N . VAL A 1 99 ? 11.742 32.469 6.562 1 97.38 99 VAL A N 1
ATOM 718 C CA . VAL A 1 99 ? 11.305 31.203 6.016 1 97.38 99 VAL A CA 1
ATOM 719 C C . VAL A 1 99 ? 11.664 31.125 4.535 1 97.38 99 VAL A C 1
ATOM 721 O O . VAL A 1 99 ? 11.672 32.125 3.838 1 97.38 99 VAL A O 1
ATOM 724 N N . PRO A 1 100 ? 11.977 29.906 4.043 1 95.31 100 PRO A N 1
ATOM 725 C CA . PRO A 1 100 ? 12.328 29.781 2.625 1 95.31 100 PRO A CA 1
ATOM 726 C C . PRO A 1 100 ? 11.25 30.344 1.703 1 95.31 100 PRO A C 1
ATOM 728 O O . PRO A 1 100 ? 10.055 30.125 1.934 1 95.31 100 PRO A O 1
ATOM 731 N N . ASP A 1 101 ? 11.703 31.047 0.691 1 96.31 101 ASP A N 1
ATOM 732 C CA . ASP A 1 101 ? 10.805 31.578 -0.326 1 96.31 101 ASP A CA 1
ATOM 733 C C . ASP A 1 101 ? 9.992 30.469 -0.98 1 96.31 101 ASP A C 1
ATOM 735 O O . ASP A 1 101 ? 8.812 30.641 -1.286 1 96.31 101 ASP A O 1
ATOM 739 N N . ALA A 1 102 ? 10.539 29.297 -1.1 1 93.06 102 ALA A N 1
ATOM 740 C CA . ALA A 1 102 ? 9.961 28.156 -1.807 1 93.06 102 ALA A CA 1
ATOM 741 C C . ALA A 1 102 ? 8.773 27.578 -1.042 1 93.06 102 ALA A C 1
ATOM 743 O O . ALA A 1 102 ? 7.969 26.828 -1.604 1 93.06 102 ALA A O 1
ATOM 744 N N . THR A 1 103 ? 8.664 27.906 0.24 1 95.31 103 THR A N 1
ATOM 745 C CA . THR A 1 103 ? 7.574 27.375 1.049 1 95.31 103 THR A CA 1
ATOM 746 C C . THR A 1 103 ? 6.699 28.516 1.584 1 95.31 103 THR A C 1
ATOM 748 O O . THR A 1 103 ? 6.09 28.375 2.648 1 95.31 103 THR A O 1
ATOM 751 N N . THR A 1 104 ? 6.762 29.594 0.907 1 96.62 104 THR A N 1
ATOM 752 C CA . THR A 1 104 ? 5.91 30.75 1.171 1 96.62 104 THR A CA 1
ATOM 753 C C . THR A 1 104 ? 4.871 30.906 0.067 1 96.62 104 THR A C 1
ATOM 755 O O . THR A 1 104 ? 5.195 30.828 -1.119 1 96.62 104 THR A O 1
ATOM 758 N N . PHE A 1 105 ? 3.609 31.109 0.474 1 97.12 105 PHE A N 1
ATOM 759 C CA . PHE A 1 105 ? 2.496 31.141 -0.468 1 97.12 105 PHE A CA 1
ATOM 760 C C . PHE A 1 105 ? 1.644 32.375 -0.254 1 97.12 105 PHE A C 1
ATOM 762 O O . PHE A 1 105 ? 1.505 32.875 0.874 1 97.12 105 PHE A O 1
ATOM 769 N N . ALA A 1 106 ? 1.027 32.812 -1.355 1 97.12 106 ALA A N 1
ATOM 770 C CA . ALA A 1 106 ? 0.097 33.938 -1.236 1 97.12 106 ALA A CA 1
ATOM 771 C C . ALA A 1 106 ? -1.119 33.531 -0.398 1 97.12 106 ALA A C 1
ATOM 773 O O . ALA A 1 106 ? -1.644 32.438 -0.525 1 97.12 106 ALA A O 1
ATOM 774 N N . LEU A 1 107 ? -1.504 34.375 0.485 1 97.81 107 LEU A N 1
ATOM 775 C CA . LEU A 1 107 ? -2.729 34.219 1.264 1 97.81 107 LEU A CA 1
ATOM 776 C C . LEU A 1 107 ? -3.855 35.062 0.671 1 97.81 107 LEU A C 1
ATOM 778 O O . LEU A 1 107 ? -3.816 36.281 0.73 1 97.81 107 LEU A O 1
ATOM 782 N N . PRO A 1 108 ? -4.824 34.406 0.099 1 96.62 108 PRO A N 1
ATOM 783 C CA . PRO A 1 108 ? -5.914 35.188 -0.497 1 96.62 108 PRO A CA 1
ATOM 784 C C . PRO A 1 108 ? -6.695 36 0.535 1 96.62 108 PRO A C 1
ATOM 786 O O . PRO A 1 108 ? -6.688 35.656 1.722 1 96.62 108 PRO A O 1
ATOM 789 N N . GLU A 1 109 ? -7.422 36.969 0.07 1 95.69 109 GLU A N 1
ATOM 790 C CA . GLU A 1 109 ? -8.188 37.844 0.937 1 95.69 109 GLU A CA 1
ATOM 791 C C . GLU A 1 109 ? -9.344 37.125 1.605 1 95.69 109 GLU A C 1
ATOM 793 O O . GLU A 1 109 ? -9.805 37.5 2.676 1 95.69 109 GLU A O 1
ATOM 798 N N . SER A 1 110 ? -9.734 36.062 0.981 1 95.56 110 SER A N 1
ATOM 799 C CA . SER A 1 110 ? -10.891 35.312 1.477 1 95.56 110 SER A CA 1
ATOM 800 C C . SER A 1 110 ? -10.547 34.531 2.754 1 95.56 110 SER A C 1
ATOM 802 O O . SER A 1 110 ? -11.438 34.062 3.455 1 95.56 110 SER A O 1
ATOM 804 N N . LEU A 1 111 ? -9.281 34.438 3.098 1 97.69 111 LEU A N 1
ATOM 805 C CA . LEU A 1 111 ? -8.852 33.719 4.293 1 97.69 111 LEU A CA 1
ATOM 806 C C . LEU A 1 111 ? -8.219 34.688 5.301 1 97.69 111 LEU A C 1
ATOM 808 O O . LEU A 1 111 ? -7.473 35.594 4.926 1 97.69 111 LEU A O 1
ATOM 812 N N . SER A 1 112 ? -8.586 34.438 6.555 1 98.44 112 SER A N 1
ATOM 813 C CA . SER A 1 112 ? -7.953 35.188 7.633 1 98.44 112 SER A CA 1
ATOM 814 C C . SER A 1 112 ? -6.508 34.75 7.844 1 98.44 112 SER A C 1
ATOM 816 O O . SER A 1 112 ? -6.074 33.75 7.289 1 98.44 112 SER A O 1
ATOM 818 N N . PHE A 1 113 ? -5.719 35.531 8.57 1 98.75 113 PHE A N 1
ATOM 819 C CA . PHE A 1 113 ? -4.359 35.156 8.922 1 98.75 113 PHE A CA 1
ATOM 820 C C . PHE A 1 113 ? -4.363 33.875 9.734 1 98.75 113 PHE A C 1
ATOM 822 O O . PHE A 1 113 ? -3.471 33.031 9.594 1 98.75 113 PHE A O 1
ATOM 829 N N . GLU A 1 114 ? -5.406 33.75 10.641 1 98.75 114 GLU A N 1
ATOM 830 C CA . GLU A 1 114 ? -5.531 32.5 11.414 1 98.75 114 GLU A CA 1
ATOM 831 C C . GLU A 1 114 ? -5.723 31.297 10.5 1 98.75 114 GLU A C 1
ATOM 833 O O . GLU A 1 114 ? -5.062 30.266 10.68 1 98.75 114 GLU A O 1
ATOM 838 N N . GLN A 1 115 ? -6.562 31.453 9.516 1 98.5 115 GLN A N 1
ATOM 839 C CA . GLN A 1 115 ? -6.777 30.375 8.562 1 98.5 115 GLN A CA 1
ATOM 840 C C . GLN A 1 115 ? -5.527 30.109 7.727 1 98.5 115 GLN A C 1
ATOM 842 O O . GLN A 1 115 ? -5.203 28.969 7.422 1 98.5 115 GLN A O 1
ATOM 847 N N . GLY A 1 116 ? -4.82 31.156 7.383 1 98.5 116 GLY A N 1
ATOM 848 C CA . GLY A 1 116 ? -3.562 31 6.672 1 98.5 116 GLY A CA 1
ATOM 849 C C . GLY A 1 116 ? -2.529 30.219 7.457 1 98.5 116 GLY A C 1
ATOM 850 O O . GLY A 1 116 ? -1.823 29.375 6.895 1 98.5 1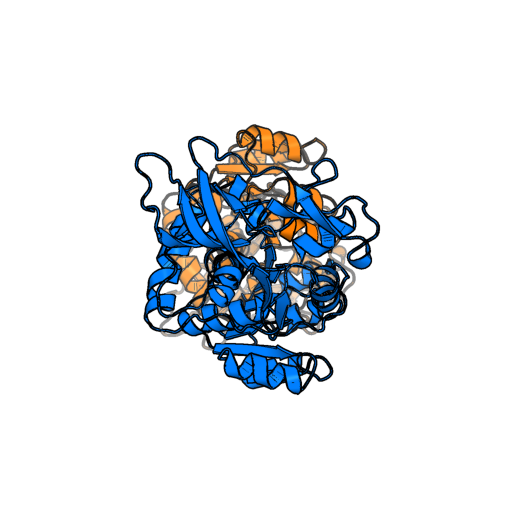16 GLY A O 1
ATOM 851 N N . ALA A 1 117 ? -2.43 30.469 8.758 1 98.56 117 ALA A N 1
ATOM 852 C CA . ALA A 1 117 ? -1.475 29.797 9.633 1 98.56 117 ALA A CA 1
ATOM 853 C C . ALA A 1 117 ? -1.875 28.344 9.867 1 98.56 117 ALA A C 1
ATOM 855 O O . ALA A 1 117 ? -1.087 27.547 10.391 1 98.56 117 ALA A O 1
ATOM 856 N N . ALA A 1 118 ? -3.096 28.047 9.484 1 98.19 118 ALA A N 1
ATOM 857 C CA . ALA A 1 118 ? -3.643 26.703 9.68 1 98.19 118 ALA A CA 1
ATOM 858 C C . ALA A 1 118 ? -3.566 25.891 8.391 1 98.19 118 ALA A C 1
ATOM 860 O O . ALA A 1 118 ? -3.941 24.703 8.375 1 98.19 118 ALA A O 1
ATOM 861 N N . PHE A 1 119 ? -3 26.375 7.312 1 97.62 119 PHE A N 1
ATOM 862 C CA . PHE A 1 119 ? -3.215 25.781 5.992 1 97.62 119 PHE A CA 1
ATOM 863 C C . PHE A 1 119 ? -2.018 24.938 5.578 1 97.62 119 PHE A C 1
ATOM 865 O O . PHE A 1 119 ? -2.158 23.75 5.305 1 97.62 119 PHE A O 1
ATOM 872 N N . PRO A 1 120 ? -0.765 25.391 5.504 1 96.38 120 PRO A N 1
ATOM 873 C CA . PRO A 1 120 ? 0.311 24.672 4.816 1 96.38 120 PRO A CA 1
ATOM 874 C C . PRO A 1 120 ? 0.528 23.266 5.371 1 96.38 120 PRO A C 1
ATOM 876 O O . PRO A 1 120 ? 0.463 22.281 4.621 1 96.38 120 PRO A O 1
ATOM 879 N N . MET A 1 121 ? 0.684 23.109 6.652 1 95.62 121 MET A N 1
ATOM 880 C CA . MET A 1 121 ? 1.046 21.828 7.234 1 95.62 121 MET A CA 1
ATOM 881 C C . MET A 1 121 ? -0.07 20.812 7.035 1 95.62 121 MET A C 1
ATOM 883 O O . MET A 1 121 ? 0.156 19.734 6.465 1 95.62 121 MET A O 1
ATOM 887 N N . ASN A 1 122 ? -1.274 21.156 7.449 1 97.94 122 ASN A N 1
ATOM 888 C CA . ASN A 1 122 ? -2.367 20.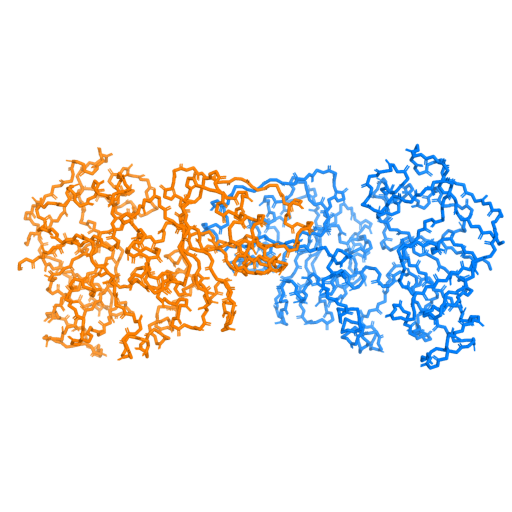188 7.465 1 97.94 122 ASN A CA 1
ATOM 889 C C . ASN A 1 122 ? -2.848 19.875 6.055 1 97.94 122 ASN A C 1
ATOM 891 O O . ASN A 1 122 ? -3.057 18.703 5.715 1 97.94 122 ASN A O 1
ATOM 895 N N . TYR A 1 123 ? -3.01 20.891 5.207 1 98.56 123 TYR A N 1
ATOM 896 C CA . TYR A 1 123 ? -3.613 20.672 3.898 1 98.56 123 TYR A CA 1
ATOM 897 C C . TYR A 1 123 ? -2.607 20.062 2.93 1 98.56 123 TYR A C 1
ATOM 899 O O . TYR A 1 123 ? -2.979 19.266 2.055 1 98.56 123 TYR A O 1
ATOM 907 N N . HIS A 1 124 ? -1.329 20.438 3.084 1 97.75 124 HIS A N 1
ATOM 908 C CA . HIS A 1 124 ? -0.32 19.734 2.289 1 97.75 124 HIS A CA 1
ATOM 909 C C . HIS A 1 124 ? -0.176 18.281 2.727 1 97.75 124 HIS A C 1
ATOM 911 O O . HIS A 1 124 ? -0.032 17.391 1.888 1 97.75 124 HIS A O 1
ATOM 917 N N . THR A 1 125 ? -0.24 18.016 4.023 1 97.81 125 THR A N 1
ATOM 918 C CA . THR A 1 125 ? -0.23 16.656 4.531 1 97.81 125 THR A CA 1
ATOM 919 C C . THR A 1 125 ? -1.406 15.859 3.973 1 97.81 125 THR A C 1
ATOM 921 O O . THR A 1 125 ? -1.232 14.734 3.494 1 97.81 125 THR A O 1
ATOM 924 N N . ALA A 1 126 ? -2.602 16.453 4.023 1 98.75 126 ALA A N 1
ATOM 925 C CA . ALA A 1 126 ? -3.809 15.789 3.545 1 98.75 126 ALA A CA 1
ATOM 926 C C . ALA A 1 126 ? -3.707 15.477 2.055 1 98.75 126 ALA A C 1
ATOM 928 O O . ALA A 1 126 ? -3.984 14.352 1.628 1 98.75 126 ALA A O 1
ATOM 929 N N . HIS A 1 127 ? -3.283 16.484 1.289 1 98.75 127 HIS A N 1
ATOM 930 C CA . HIS A 1 127 ? -3.191 16.297 -0.154 1 98.75 127 HIS A CA 1
ATOM 931 C C . HIS A 1 127 ? -2.137 15.258 -0.508 1 98.75 127 HIS A C 1
ATOM 933 O O . HIS A 1 127 ? -2.383 14.375 -1.335 1 98.75 127 HIS A O 1
ATOM 939 N N . PHE A 1 128 ? -0.981 15.359 0.101 1 98.56 128 PHE A N 1
ATOM 940 C CA . PHE A 1 128 ? 0.087 14.391 -0.114 1 98.56 128 PHE A CA 1
ATOM 941 C C . PHE A 1 128 ? -0.4 12.977 0.174 1 98.56 128 PHE A C 1
ATOM 943 O O . PHE A 1 128 ? -0.196 12.07 -0.635 1 98.56 128 PHE A O 1
ATOM 950 N N . SER A 1 129 ? -1.056 12.781 1.293 1 98.88 129 SER A N 1
ATOM 951 C CA . SER A 1 129 ? -1.513 11.461 1.717 1 98.88 129 SER A CA 1
ATOM 952 C C . SER A 1 129 ? -2.6 10.93 0.789 1 98.88 129 SER A C 1
ATOM 954 O O . SER A 1 129 ? -2.506 9.805 0.294 1 98.88 129 SER A O 1
ATOM 956 N N . LEU A 1 130 ? -3.613 11.766 0.496 1 98.88 130 LEU A N 1
ATOM 957 C CA . LEU A 1 130 ? -4.777 11.305 -0.251 1 98.88 130 LEU A CA 1
ATOM 958 C C . LEU A 1 130 ? -4.441 11.125 -1.729 1 98.88 130 LEU A C 1
ATOM 960 O O . LEU A 1 130 ? -4.887 10.164 -2.357 1 98.88 130 LEU A O 1
ATOM 964 N N . VAL A 1 131 ? -3.623 12.031 -2.256 1 98.5 131 VAL A N 1
ATOM 965 C CA . VAL A 1 131 ? -3.453 12.062 -3.705 1 98.5 131 VAL A CA 1
ATOM 966 C C . VAL A 1 131 ? -2.146 11.375 -4.086 1 98.5 131 VAL A C 1
ATOM 968 O O . VAL A 1 131 ? -2.152 10.383 -4.82 1 98.5 131 VAL A O 1
ATOM 971 N N . ARG A 1 132 ? -1.019 11.898 -3.523 1 98 132 ARG A N 1
ATOM 972 C CA . ARG A 1 132 ? 0.277 11.344 -3.906 1 98 132 ARG A CA 1
ATOM 973 C C . ARG A 1 132 ? 0.421 9.898 -3.432 1 98 132 ARG A C 1
ATOM 975 O O . ARG A 1 132 ? 0.795 9.023 -4.207 1 98 132 ARG A O 1
ATOM 982 N N . ARG A 1 133 ? 0.07 9.609 -2.201 1 98.56 133 ARG A N 1
ATOM 983 C CA . ARG A 1 133 ? 0.297 8.289 -1.622 1 98.56 133 ARG A CA 1
ATOM 984 C C . ARG A 1 133 ? -0.937 7.406 -1.776 1 98.56 133 ARG A C 1
ATOM 986 O O . ARG A 1 133 ? -0.83 6.246 -2.184 1 98.56 133 ARG A O 1
ATOM 993 N N . GLY A 1 134 ? -2.115 7.941 -1.517 1 98.75 134 GLY A N 1
ATOM 994 C CA . GLY A 1 134 ? -3.355 7.184 -1.51 1 98.75 134 GLY A CA 1
ATOM 995 C C . GLY A 1 134 ? -3.965 7.023 -2.891 1 98.75 134 GLY A C 1
ATOM 996 O O . GLY A 1 134 ? -4.84 6.176 -3.094 1 98.75 134 GLY A O 1
ATOM 997 N N . ARG A 1 135 ? -3.596 7.922 -3.842 1 98.44 135 ARG A N 1
ATOM 998 C CA . ARG A 1 135 ? -4.09 7.879 -5.215 1 98.44 135 ARG A CA 1
ATOM 999 C C . ARG A 1 135 ? -5.609 7.992 -5.254 1 98.44 135 ARG A C 1
ATOM 1001 O O . ARG A 1 135 ? -6.281 7.227 -5.945 1 98.44 135 ARG A O 1
ATOM 1008 N N . LEU A 1 136 ? -6.117 8.891 -4.496 1 98.75 136 LEU A N 1
ATOM 1009 C CA . LEU A 1 136 ? -7.551 9.141 -4.414 1 98.75 136 LEU A CA 1
ATOM 1010 C C . LEU A 1 136 ? -8.125 9.469 -5.789 1 98.75 136 LEU A C 1
ATOM 1012 O O . LEU A 1 136 ? -7.543 10.242 -6.543 1 98.75 136 LEU A O 1
ATOM 1016 N N . GLU A 1 137 ? -9.219 8.828 -6.121 1 98.31 137 GLU A N 1
ATOM 1017 C CA . GLU A 1 137 ? -10 9.125 -7.316 1 98.31 137 GLU A CA 1
ATOM 1018 C C . GLU A 1 137 ? -11.391 9.641 -6.953 1 98.31 137 GLU A C 1
ATOM 1020 O O . GLU A 1 137 ? -11.953 9.266 -5.922 1 98.31 137 GLU A O 1
ATOM 1025 N N . ALA A 1 138 ? -11.867 10.555 -7.859 1 98.38 138 ALA A N 1
ATOM 1026 C CA . ALA A 1 138 ? -13.234 11.031 -7.66 1 98.38 138 ALA A CA 1
ATOM 1027 C C . ALA A 1 138 ? -14.211 9.859 -7.559 1 98.38 138 ALA A C 1
ATOM 1029 O O . ALA A 1 138 ? -14.102 8.883 -8.305 1 98.38 138 ALA A O 1
ATOM 1030 N N . GLY A 1 139 ? -15.148 9.93 -6.59 1 98.31 139 GLY A N 1
ATOM 1031 C CA . GLY A 1 139 ? -16.156 8.898 -6.406 1 98.31 139 GLY A CA 1
ATOM 1032 C C . GLY A 1 139 ? -15.797 7.902 -5.32 1 98.31 139 GLY A C 1
ATOM 1033 O O . GLY A 1 139 ? -16.656 7.172 -4.832 1 98.31 139 GLY A O 1
ATOM 1034 N N . GLU A 1 140 ? -14.547 7.797 -4.891 1 98.75 140 GLU A N 1
ATOM 1035 C CA . GLU A 1 140 ? -14.133 6.891 -3.822 1 98.75 140 GLU A CA 1
ATOM 1036 C C . GLU A 1 140 ? -14.633 7.379 -2.465 1 98.75 140 GLU A C 1
ATOM 1038 O O . GLU A 1 140 ? -14.922 8.562 -2.293 1 98.75 140 GLU A O 1
ATOM 1043 N N . SER A 1 141 ? -14.75 6.48 -1.555 1 98.88 141 SER A N 1
ATOM 1044 C CA . SER A 1 141 ? -15.094 6.797 -0.174 1 98.88 141 SER A CA 1
ATOM 1045 C C . SER A 1 141 ? -13.859 6.863 0.71 1 98.88 141 SER A C 1
ATOM 1047 O O . SER A 1 141 ? -12.961 6.027 0.591 1 98.88 141 SER A O 1
ATOM 1049 N N . VAL A 1 142 ? -13.82 7.887 1.54 1 98.94 142 VAL A N 1
ATOM 1050 C CA . VAL A 1 142 ? -12.703 8.109 2.451 1 98.94 142 VAL A CA 1
ATOM 1051 C C . VAL A 1 142 ? -13.211 8.156 3.891 1 98.94 142 VAL A C 1
ATOM 1053 O O . VAL A 1 142 ? -14.094 8.953 4.219 1 98.94 142 VAL A O 1
ATOM 1056 N N . LEU A 1 143 ? -12.719 7.258 4.73 1 98.94 143 LEU A N 1
ATOM 1057 C CA . LEU A 1 143 ? -12.969 7.312 6.168 1 98.94 143 LEU A CA 1
ATOM 1058 C C . LEU A 1 143 ? -11.836 8.047 6.887 1 98.94 143 LEU A C 1
ATOM 1060 O O . LEU A 1 143 ? -10.664 7.699 6.723 1 98.94 143 LEU A O 1
ATOM 1064 N N . VAL A 1 144 ? -12.188 9.031 7.637 1 98.94 144 VAL A N 1
ATOM 1065 C CA . VAL A 1 144 ? -11.195 9.859 8.305 1 98.94 144 VAL A CA 1
ATOM 1066 C C . VAL A 1 144 ? -11.305 9.688 9.82 1 98.94 144 VAL A C 1
ATOM 1068 O O . VAL A 1 144 ? -12.336 10.016 10.414 1 98.94 144 VAL A O 1
ATOM 1071 N N . HIS A 1 145 ? -10.242 9.156 10.414 1 98.56 145 HIS A N 1
ATOM 1072 C CA . HIS A 1 145 ? -10.164 9.156 11.875 1 98.56 145 HIS A CA 1
ATOM 1073 C C . HIS A 1 145 ? -9.711 10.508 12.406 1 98.56 145 HIS A C 1
ATOM 1075 O O . HIS A 1 145 ? -9.055 11.273 11.695 1 98.56 145 HIS A O 1
ATOM 1081 N N . GLY A 1 146 ? -10.055 10.773 13.734 1 97.19 146 GLY A N 1
ATOM 1082 C CA . GLY A 1 146 ? -9.719 12.086 14.258 1 97.19 146 GLY A CA 1
ATOM 1083 C C . GLY A 1 146 ? -10.258 13.227 13.414 1 97.19 146 GLY A C 1
ATOM 1084 O O . GLY A 1 146 ? -9.578 14.234 13.219 1 97.19 146 GLY A O 1
ATOM 1085 N N . ALA A 1 147 ? -11.461 13.102 13.016 1 98.44 147 ALA A N 1
ATOM 1086 C CA . ALA A 1 147 ? -11.984 13.875 11.891 1 98.44 147 ALA A CA 1
ATOM 1087 C C . ALA A 1 147 ? -12.234 15.328 12.289 1 98.44 147 ALA A C 1
ATOM 1089 O O . ALA A 1 147 ? -12.383 16.203 11.43 1 98.44 147 ALA A O 1
ATOM 1090 N N . ALA A 1 148 ? -12.281 15.602 13.523 1 98.06 148 ALA A N 1
ATOM 1091 C CA . ALA A 1 148 ? -12.578 16.953 13.961 1 98.06 148 ALA A CA 1
ATOM 1092 C C . ALA A 1 148 ? -11.297 17.734 14.25 1 98.06 148 ALA A C 1
ATOM 1094 O O . ALA A 1 148 ? -11.336 18.938 14.531 1 98.06 148 ALA A O 1
ATOM 1095 N N . GLY A 1 149 ? -10.18 17.062 14.172 1 97 149 GLY A N 1
ATOM 1096 C CA . GLY A 1 149 ? -8.914 17.734 14.422 1 97 149 GLY A CA 1
ATOM 1097 C C . GLY A 1 149 ? -8.383 18.484 13.211 1 97 149 GLY A C 1
ATOM 1098 O O . GLY A 1 149 ? -9.086 18.625 12.203 1 97 149 GLY A O 1
ATOM 1099 N N . GLY A 1 150 ? -7.176 19.031 13.336 1 96.81 150 GLY A N 1
ATOM 1100 C CA . GLY A 1 150 ? -6.562 19.797 12.266 1 96.81 150 GLY A CA 1
ATOM 1101 C C . GLY A 1 150 ? -6.371 19 10.992 1 96.81 150 GLY A C 1
ATOM 1102 O O . GLY A 1 150 ? -6.926 19.344 9.945 1 96.81 150 GLY A O 1
ATOM 1103 N N . VAL A 1 151 ? -5.668 17.875 11.078 1 97.62 151 VAL A N 1
ATOM 1104 C CA . VAL A 1 151 ? -5.438 17.016 9.922 1 97.62 151 VAL A CA 1
ATOM 1105 C C . VAL A 1 151 ? -6.754 16.406 9.461 1 97.62 151 VAL A C 1
ATOM 1107 O O . VAL A 1 151 ? -6.996 16.266 8.258 1 97.62 151 VAL A O 1
ATOM 1110 N N . GLY A 1 152 ? -7.59 16.078 10.438 1 98.44 152 GLY A N 1
ATOM 1111 C CA . GLY A 1 152 ? -8.883 15.484 10.117 1 98.44 152 GLY A CA 1
ATOM 1112 C C . GLY A 1 152 ? -9.75 16.391 9.258 1 98.44 152 GLY A C 1
ATOM 1113 O O . GLY A 1 152 ? -10.211 15.977 8.188 1 98.44 152 GLY A O 1
ATOM 1114 N N . THR A 1 153 ? -9.945 17.625 9.695 1 98.75 153 THR A N 1
ATOM 1115 C CA . THR A 1 153 ? -10.789 18.547 8.945 1 98.75 153 THR A CA 1
ATOM 1116 C C . THR A 1 153 ? -10.156 18.891 7.602 1 98.75 153 THR A C 1
ATOM 1118 O O . THR A 1 153 ? -10.852 19.031 6.598 1 98.75 153 THR A O 1
ATOM 1121 N N . ALA A 1 154 ? -8.852 19.031 7.578 1 98.75 154 ALA A N 1
ATOM 1122 C CA . ALA A 1 154 ? -8.156 19.25 6.309 1 98.75 154 ALA A CA 1
ATOM 1123 C C . ALA A 1 154 ? -8.398 18.094 5.348 1 98.75 154 ALA A C 1
ATOM 1125 O O . ALA A 1 154 ? -8.664 18.297 4.164 1 98.75 154 ALA A O 1
ATOM 1126 N N . SER A 1 155 ? -8.344 16.859 5.859 1 98.88 155 SER A N 1
ATOM 1127 C CA . SER A 1 155 ? -8.555 15.672 5.047 1 98.88 155 SER A CA 1
ATOM 1128 C C . SER A 1 155 ? -9.977 15.617 4.492 1 98.88 155 SER A C 1
ATOM 1130 O O . SER A 1 155 ? -10.188 15.273 3.33 1 98.88 155 SER A O 1
ATOM 1132 N N . ILE A 1 156 ? -10.938 15.992 5.348 1 98.94 156 ILE A N 1
ATOM 1133 C CA . ILE A 1 156 ? -12.328 16.031 4.906 1 98.94 156 ILE A CA 1
ATOM 1134 C C . ILE A 1 156 ? -12.477 17 3.74 1 98.94 156 ILE A C 1
ATOM 1136 O O . ILE A 1 156 ? -13.016 16.656 2.691 1 98.94 156 ILE A O 1
ATOM 1140 N N . GLN A 1 157 ? -11.953 18.203 3.896 1 98.88 157 GLN A N 1
ATOM 1141 C CA . GLN A 1 157 ? -12.156 19.234 2.893 1 98.88 157 GLN A CA 1
ATOM 1142 C C . GLN A 1 157 ? -11.445 18.891 1.59 1 98.88 157 GLN A C 1
ATOM 1144 O O . GLN A 1 157 ? -12.008 19.047 0.505 1 98.88 157 GLN A O 1
ATOM 1149 N N . VAL A 1 158 ? -10.188 18.406 1.683 1 98.88 158 VAL A N 1
ATOM 1150 C CA . VAL A 1 158 ? -9.445 18.047 0.479 1 98.88 158 VAL A CA 1
ATOM 1151 C C . VAL A 1 158 ? -10.156 16.906 -0.246 1 98.88 158 VAL A C 1
ATOM 1153 O O . VAL A 1 158 ? -10.352 16.969 -1.463 1 98.88 158 VAL A O 1
ATOM 1156 N N . ALA A 1 159 ? -10.586 15.859 0.502 1 98.88 159 ALA A N 1
ATOM 1157 C CA . ALA A 1 159 ? -11.273 14.719 -0.104 1 98.88 159 ALA A CA 1
ATOM 1158 C C . ALA A 1 159 ? -12.57 15.164 -0.78 1 98.88 159 ALA A C 1
ATOM 1160 O O . ALA A 1 159 ? -12.844 14.773 -1.917 1 98.88 159 ALA A O 1
ATOM 1161 N N . LYS A 1 160 ? -13.336 16.016 -0.078 1 98.81 160 LYS A N 1
ATOM 1162 C CA . LYS A 1 160 ? -14.578 16.531 -0.647 1 98.81 160 LYS A CA 1
ATOM 1163 C C . LYS A 1 160 ? -14.305 17.359 -1.896 1 98.81 160 LYS A C 1
ATOM 1165 O O . LYS A 1 160 ? -14.992 17.219 -2.908 1 98.81 160 LYS A O 1
ATOM 1170 N N . GLY A 1 161 ? -13.328 18.203 -1.806 1 98.38 161 GLY A N 1
ATOM 1171 C CA . GLY A 1 161 ? -12.969 19.031 -2.938 1 98.38 161 GLY A CA 1
ATOM 1172 C C . GLY A 1 161 ? -12.562 18.25 -4.164 1 98.38 161 GLY A C 1
ATOM 1173 O O . GLY A 1 161 ? -12.656 18.734 -5.289 1 98.38 161 GLY A O 1
ATOM 1174 N N . LEU A 1 162 ? -12.148 17 -3.947 1 98.12 162 LEU A N 1
ATOM 1175 C CA . LEU A 1 162 ? -11.695 16.156 -5.043 1 98.12 162 LEU A CA 1
ATOM 1176 C C . LEU A 1 162 ? -12.773 15.164 -5.453 1 98.12 162 LEU A C 1
ATOM 1178 O O . LEU A 1 162 ? -12.523 14.25 -6.242 1 98.12 162 LEU A O 1
ATOM 1182 N N . GLY A 1 163 ? -13.938 15.266 -4.871 1 98.38 163 GLY A N 1
ATOM 1183 C CA . GLY A 1 163 ? -15.102 14.523 -5.34 1 98.38 163 GLY A CA 1
ATOM 1184 C C . GLY A 1 163 ? -15.312 13.219 -4.602 1 98.38 163 GLY A C 1
ATOM 1185 O O . GLY A 1 163 ? -16.031 12.336 -5.086 1 98.38 163 GLY A O 1
ATOM 1186 N N . ALA A 1 164 ? -14.742 13.062 -3.445 1 98.75 164 ALA A N 1
ATOM 1187 C CA . ALA A 1 164 ? -14.898 11.836 -2.67 1 98.75 164 ALA A CA 1
ATOM 1188 C C . ALA A 1 164 ? -16.109 11.914 -1.753 1 98.75 164 ALA A C 1
ATOM 1190 O O . ALA A 1 164 ? -16.609 13.008 -1.472 1 98.75 164 ALA A O 1
ATOM 1191 N N . ARG A 1 165 ? -16.656 10.789 -1.374 1 98.75 165 ARG A N 1
ATOM 1192 C CA . ARG A 1 165 ? -17.578 10.672 -0.26 1 98.75 165 ARG A CA 1
ATOM 1193 C C . ARG A 1 165 ? -16.844 10.461 1.057 1 98.75 165 ARG A C 1
ATOM 1195 O O . ARG A 1 165 ? -16.031 9.539 1.179 1 98.75 165 ARG A O 1
ATOM 1202 N N . VAL A 1 166 ? -17.125 11.273 2.086 1 98.94 166 VAL A N 1
ATOM 1203 C CA . VAL A 1 166 ? -16.281 11.258 3.279 1 98.94 166 VAL A CA 1
ATOM 1204 C C . VAL A 1 166 ? -17.094 10.781 4.477 1 98.94 166 VAL A C 1
ATOM 1206 O O . VAL A 1 166 ? -18.172 11.32 4.762 1 98.94 166 VAL A O 1
ATOM 1209 N N . LEU A 1 167 ? -16.625 9.758 5.152 1 98.94 167 LEU A N 1
ATOM 1210 C CA . LEU A 1 167 ? -17.094 9.297 6.457 1 98.94 167 LEU A CA 1
ATOM 1211 C C . LEU A 1 167 ? -16.141 9.742 7.562 1 98.94 167 LEU A C 1
ATOM 1213 O O . LEU A 1 167 ? -14.977 9.359 7.566 1 98.94 167 LEU A O 1
ATOM 1217 N N . ALA A 1 168 ? -16.656 10.516 8.523 1 98.94 168 ALA A N 1
ATOM 1218 C CA . ALA A 1 168 ? -15.844 11.078 9.594 1 98.94 168 ALA A CA 1
ATOM 1219 C C . ALA A 1 168 ? -16.078 10.336 10.906 1 98.94 168 ALA A C 1
ATOM 1221 O O . ALA A 1 168 ? -17.219 10.164 11.344 1 98.94 168 ALA A O 1
ATOM 1222 N N . VAL A 1 169 ? -14.992 9.906 11.516 1 98.75 169 VAL A N 1
ATOM 1223 C CA . VAL A 1 169 ? -15.086 9.281 12.828 1 98.75 169 VAL A CA 1
ATOM 1224 C C . VAL A 1 169 ? -14.664 10.273 13.906 1 98.75 169 VAL A C 1
ATOM 1226 O O . VAL A 1 169 ? -13.555 10.82 13.859 1 98.75 169 VAL A O 1
ATOM 1229 N N . VAL A 1 170 ? -15.531 10.531 14.852 1 98.19 170 VAL A N 1
ATOM 1230 C CA . VAL A 1 170 ? -15.281 11.508 15.906 1 98.19 170 VAL A CA 1
ATOM 1231 C C . VAL A 1 170 ? -15.523 10.859 17.281 1 98.19 170 VAL A C 1
ATOM 1233 O O . VAL A 1 170 ? -16.141 9.797 17.375 1 98.19 170 VAL A O 1
ATOM 1236 N N . SER A 1 171 ? -15.039 11.523 18.281 1 96.31 171 SER A N 1
ATOM 1237 C CA . SER A 1 171 ? -15.086 10.93 19.609 1 96.31 171 SER A CA 1
ATOM 1238 C C . SER A 1 171 ? -16.25 11.477 20.422 1 96.31 171 SER A C 1
ATOM 1240 O O . SER A 1 171 ? -16.562 10.953 21.484 1 96.31 171 SER A O 1
ATOM 1242 N N . SER A 1 172 ? -16.906 12.625 19.969 1 96.81 172 SER A N 1
ATOM 1243 C CA . SER A 1 172 ? -18 13.242 20.703 1 96.81 172 SER A CA 1
ATOM 1244 C C . SER A 1 172 ? -18.984 13.938 19.766 1 96.81 172 SER A C 1
ATOM 1246 O O . SER A 1 172 ? -18.672 14.141 18.594 1 96.81 172 SER A O 1
ATOM 1248 N N . ASP A 1 173 ? -20.078 14.273 20.312 1 95.62 173 ASP A N 1
ATOM 1249 C CA . ASP A 1 173 ? -21.109 14.938 19.516 1 95.62 173 ASP A CA 1
ATOM 1250 C C . ASP A 1 173 ? -20.672 16.359 19.141 1 95.62 173 ASP A C 1
ATOM 1252 O O . ASP A 1 173 ? -2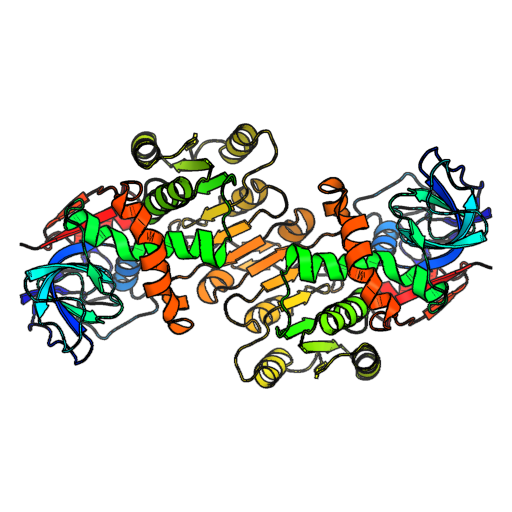0.969 16.828 18.047 1 95.62 173 ASP A O 1
ATOM 1256 N N . ASP A 1 174 ? -20.016 17 20.047 1 95.81 174 ASP A N 1
ATOM 1257 C CA . ASP A 1 174 ? -19.5 18.328 19.734 1 95.81 174 ASP A CA 1
ATOM 1258 C C . ASP A 1 174 ? -18.531 18.281 18.547 1 95.81 174 ASP A C 1
ATOM 1260 O O . ASP A 1 174 ? -18.562 19.141 17.672 1 95.81 174 ASP A O 1
ATOM 1264 N N . LYS A 1 175 ? -17.812 17.266 18.469 1 97.56 175 LYS A N 1
ATOM 1265 C CA . LYS A 1 175 ? -16.859 17.094 17.375 1 97.56 175 LYS A CA 1
ATOM 1266 C C . LYS A 1 175 ? -17.562 16.672 16.094 1 97.56 175 LYS A C 1
ATOM 1268 O O . LYS A 1 175 ? -17.062 16.922 14.992 1 97.56 175 LYS A O 1
ATOM 1273 N N . ALA A 1 176 ? -18.703 16.078 16.281 1 98.06 176 ALA A N 1
ATOM 1274 C CA . ALA A 1 176 ? -19.5 15.719 15.109 1 98.06 176 ALA A CA 1
ATOM 1275 C C . ALA A 1 176 ? -19.891 16.953 14.312 1 98.06 176 ALA A C 1
ATOM 1277 O O . ALA A 1 176 ? -19.844 16.953 13.078 1 98.06 176 ALA A O 1
ATOM 1278 N N . ALA A 1 177 ? -20.25 17.984 15.016 1 97.88 177 ALA A N 1
ATOM 1279 C CA . ALA A 1 177 ? -20.625 19.234 14.359 1 97.88 177 ALA A CA 1
ATOM 1280 C C . ALA A 1 177 ? -19.453 19.812 13.578 1 97.88 177 ALA A C 1
ATOM 1282 O O . ALA A 1 177 ? -19.641 20.312 12.461 1 97.88 177 ALA A O 1
ATOM 1283 N N . VAL A 1 178 ? -18.281 19.719 14.141 1 97.75 178 VAL A N 1
ATOM 1284 C CA . VAL A 1 178 ? -17.078 20.234 13.492 1 97.75 178 VAL A CA 1
ATOM 1285 C C . VAL A 1 178 ? -16.828 19.469 12.188 1 97.75 178 VAL A C 1
ATOM 1287 O O . VAL A 1 178 ? -16.562 20.078 11.148 1 97.75 178 VAL A O 1
ATOM 1290 N N . ALA A 1 179 ? -16.969 18.188 12.234 1 98.62 179 ALA A N 1
ATOM 1291 C CA . ALA A 1 179 ? -16.734 17.344 11.062 1 98.62 179 ALA A CA 1
ATOM 1292 C C . ALA A 1 179 ? -17.766 17.609 9.977 1 98.62 179 ALA A C 1
ATOM 1294 O O . ALA A 1 179 ? -17.438 17.703 8.789 1 98.62 179 ALA A O 1
ATOM 1295 N N . ARG A 1 180 ? -19 17.797 10.375 1 98.38 180 ARG A N 1
ATOM 1296 C CA . ARG A 1 180 ? -20.062 18.094 9.422 1 98.38 180 ARG A CA 1
ATOM 1297 C C . ARG A 1 180 ? -19.812 19.438 8.742 1 98.38 180 ARG A C 1
ATOM 1299 O O . ARG A 1 180 ? -19.953 19.562 7.52 1 98.38 180 ARG A O 1
ATOM 1306 N N . ASP A 1 181 ? -19.469 20.391 9.562 1 97.62 181 ASP A N 1
ATOM 1307 C CA . ASP A 1 181 ? -19.203 21.719 9.039 1 97.62 181 ASP A CA 1
ATOM 1308 C C . ASP A 1 181 ? -18.016 21.703 8.062 1 97.62 181 ASP A C 1
ATOM 1310 O O . ASP A 1 181 ? -17.969 22.5 7.133 1 97.62 181 ASP A O 1
ATOM 1314 N N . ALA A 1 182 ? -17.125 20.766 8.289 1 98.19 182 ALA A N 1
ATOM 1315 C CA . ALA A 1 182 ? -15.969 20.625 7.398 1 98.19 182 ALA A CA 1
ATOM 1316 C C . ALA A 1 182 ? -16.359 19.953 6.09 1 98.19 182 ALA A C 1
ATOM 1318 O O . ALA A 1 182 ? -15.594 19.953 5.125 1 98.19 182 ALA A O 1
ATOM 1319 N N . GLY A 1 183 ? -17.5 19.281 6.027 1 98.44 183 GLY A N 1
ATOM 1320 C CA . GLY A 1 183 ? -18 18.766 4.77 1 98.44 183 GLY A CA 1
ATOM 1321 C C . GLY A 1 183 ? -18.25 17.266 4.789 1 98.44 183 GLY A C 1
ATOM 1322 O O . GLY A 1 183 ? -18.594 16.672 3.768 1 98.44 183 GLY A O 1
ATOM 1323 N N . ALA A 1 184 ? -18.172 16.609 5.922 1 98.81 184 ALA A N 1
ATOM 1324 C CA . ALA A 1 184 ? -18.359 15.164 6 1 98.81 184 ALA A CA 1
ATOM 1325 C C . ALA A 1 184 ? -19.75 14.758 5.559 1 98.81 184 ALA A C 1
ATOM 1327 O O . ALA A 1 184 ? -20.734 15.43 5.887 1 98.81 184 ALA A O 1
ATOM 1328 N N . ASP A 1 185 ? -19.828 13.656 4.836 1 98.81 185 ASP A N 1
ATOM 1329 C CA . ASP A 1 185 ? -21.109 13.148 4.375 1 98.81 185 ASP A CA 1
ATOM 1330 C C . ASP A 1 185 ? -21.781 12.297 5.453 1 98.81 185 ASP A C 1
ATOM 1332 O O . ASP A 1 185 ? -23.016 12.281 5.559 1 98.81 185 ASP A O 1
ATOM 1336 N N . VAL A 1 186 ? -21.031 11.539 6.148 1 98.81 186 VAL A N 1
ATOM 1337 C CA . VAL A 1 186 ? -21.453 10.672 7.238 1 98.81 186 VAL A CA 1
ATOM 1338 C C . VAL A 1 186 ? -20.562 10.891 8.461 1 98.81 186 VAL A C 1
ATOM 1340 O O . VAL A 1 186 ? -19.344 11.047 8.328 1 98.81 186 VAL A O 1
ATOM 1343 N N . VAL A 1 187 ? -21.172 11 9.609 1 98.81 187 VAL A N 1
ATOM 1344 C CA . VAL A 1 187 ? -20.391 11.125 10.836 1 98.81 187 VAL A CA 1
ATOM 1345 C C . VAL A 1 187 ? -20.641 9.914 11.734 1 98.81 187 VAL A C 1
ATOM 1347 O O . VAL A 1 187 ? -21.797 9.539 11.977 1 98.81 187 VAL A O 1
ATOM 1350 N N . LEU A 1 188 ? -19.594 9.281 12.148 1 98.75 188 LEU A N 1
ATOM 1351 C CA . LEU A 1 188 ? -19.594 8.086 12.977 1 98.75 188 LEU A CA 1
ATOM 1352 C C . LEU A 1 188 ? -18.922 8.352 14.32 1 98.75 188 LEU A C 1
ATOM 1354 O O . LEU A 1 188 ? -18.031 9.195 14.414 1 98.75 188 LEU A O 1
ATOM 1358 N N . ARG A 1 189 ? -19.359 7.598 15.312 1 98.31 189 ARG A N 1
ATOM 1359 C CA . ARG A 1 189 ? -18.766 7.707 16.641 1 98.31 189 ARG A CA 1
ATOM 1360 C C . ARG A 1 189 ? -17.734 6.613 16.875 1 98.31 189 ARG A C 1
ATOM 1362 O O . ARG A 1 189 ? -17.984 5.441 16.594 1 98.31 189 ARG A O 1
ATOM 1369 N N . SER A 1 190 ? -16.656 7.023 17.5 1 97.06 190 SER A N 1
ATOM 1370 C CA . SER A 1 190 ? -15.562 6.078 17.703 1 97.06 190 SER A CA 1
ATOM 1371 C C . SER A 1 190 ? -15.891 5.086 18.812 1 97.06 190 SER A C 1
ATOM 1373 O O . SER A 1 190 ? -15.289 4.012 18.891 1 97.06 190 SER A O 1
ATOM 1375 N N . ASP A 1 191 ? -16.781 5.469 19.703 1 96.31 191 ASP A N 1
ATOM 1376 C CA . ASP A 1 191 ? -17.141 4.609 20.828 1 96.31 191 ASP A CA 1
ATOM 1377 C C . ASP A 1 191 ? -18.344 3.725 20.469 1 96.31 191 ASP A C 1
ATOM 1379 O O . ASP A 1 191 ? -18.938 3.105 21.359 1 96.31 191 ASP A O 1
ATOM 1383 N N . ARG A 1 192 ? -18.766 3.762 19.203 1 96.5 192 ARG A N 1
ATOM 1384 C CA . ARG A 1 192 ? -19.812 2.902 18.656 1 96.5 192 ARG A CA 1
ATOM 1385 C C . ARG A 1 192 ? -19.25 1.967 17.594 1 96.5 192 ARG A C 1
ATOM 1387 O O . ARG A 1 192 ? -18.047 1.977 17.328 1 96.5 192 ARG A O 1
ATOM 1394 N N . PRO A 1 193 ? -20.078 1.022 17.047 1 97.5 193 PRO A N 1
ATOM 1395 C CA . PRO A 1 193 ? -19.578 0.114 16.016 1 97.5 193 PRO A CA 1
ATOM 1396 C C . PRO A 1 193 ? -19.375 0.808 14.672 1 97.5 193 PRO A C 1
ATOM 1398 O O . PRO A 1 193 ? -20.047 0.482 13.695 1 97.5 193 PRO A O 1
ATOM 1401 N N . TRP A 1 194 ? -18.406 1.731 14.641 1 98.12 194 TRP A N 1
ATOM 1402 C CA . TRP A 1 194 ? -18.219 2.592 13.484 1 98.12 194 TRP A CA 1
ATOM 1403 C C . TRP A 1 194 ? -17.844 1.77 12.25 1 98.12 194 TRP A C 1
ATOM 1405 O O . TRP A 1 194 ? -18.156 2.154 11.125 1 98.12 194 TRP A O 1
ATOM 1415 N N . LYS A 1 195 ? -17.141 0.659 12.484 1 98.38 195 LYS A N 1
ATOM 1416 C CA . LYS A 1 195 ? -16.766 -0.203 11.367 1 98.38 195 LYS A CA 1
ATOM 1417 C C . LYS A 1 195 ? -18 -0.743 10.656 1 98.38 195 LYS A C 1
ATOM 1419 O O . LYS A 1 195 ? -18.078 -0.692 9.422 1 98.38 195 LYS A O 1
ATOM 1424 N N . ASP A 1 196 ? -18.891 -1.273 11.398 1 98.31 196 ASP A N 1
ATOM 1425 C CA . ASP A 1 196 ? -20.125 -1.808 10.836 1 98.31 196 ASP A CA 1
ATOM 1426 C C . ASP A 1 196 ? -20.969 -0.701 10.195 1 98.31 196 ASP A C 1
ATOM 1428 O O . ASP A 1 196 ? -21.547 -0.898 9.133 1 98.31 196 ASP A O 1
ATOM 1432 N N . GLU A 1 197 ? -21.016 0.458 10.859 1 98.56 197 GLU A N 1
ATOM 1433 C CA . GLU A 1 197 ? -21.734 1.603 10.32 1 98.56 197 GLU A CA 1
ATOM 1434 C C . GLU A 1 197 ? -21.125 2.086 9.008 1 98.56 197 GLU A C 1
ATOM 1436 O O . GLU A 1 197 ? -21.844 2.48 8.086 1 98.56 197 GLU A O 1
ATOM 1441 N N . ALA A 1 198 ? -19.828 2.07 8.93 1 98.69 198 ALA A N 1
ATOM 1442 C CA . ALA A 1 198 ? -19.141 2.441 7.691 1 98.69 198 ALA A CA 1
ATOM 1443 C C . ALA A 1 198 ? -19.484 1.48 6.559 1 98.69 198 ALA A C 1
ATOM 1445 O O . ALA A 1 198 ? -19.719 1.904 5.422 1 98.69 198 ALA A O 1
ATOM 1446 N N . ARG A 1 199 ? -19.516 0.194 6.836 1 98.25 199 ARG A N 1
ATOM 1447 C CA . ARG A 1 199 ? -19.891 -0.81 5.848 1 98.25 199 ARG A CA 1
ATOM 1448 C C . ARG A 1 199 ? -21.312 -0.575 5.34 1 98.25 199 ARG A C 1
ATOM 1450 O O . ARG A 1 199 ? -21.562 -0.675 4.141 1 98.25 199 ARG A O 1
ATOM 1457 N N . GLU A 1 200 ? -22.172 -0.279 6.297 1 98.31 200 GLU A N 1
ATOM 1458 C CA . GLU A 1 200 ? -23.547 0.025 5.918 1 98.31 200 GLU A CA 1
ATOM 1459 C C . GLU A 1 200 ? -23.609 1.26 5.023 1 98.31 200 GLU A C 1
ATOM 1461 O O . GLU A 1 200 ? -24.312 1.264 4.012 1 98.31 200 GLU A O 1
ATOM 1466 N N . ALA A 1 201 ? -22.844 2.227 5.352 1 98.44 201 ALA A N 1
ATOM 1467 C CA . ALA A 1 201 ? -22.844 3.494 4.625 1 98.44 201 ALA A CA 1
ATOM 1468 C C . ALA A 1 201 ? -22.25 3.328 3.229 1 98.44 201 ALA A C 1
ATOM 1470 O O . ALA A 1 201 ? -22.391 4.215 2.383 1 98.44 201 ALA A O 1
ATOM 1471 N N . THR A 1 202 ? -21.578 2.242 2.963 1 98.25 202 THR A N 1
ATOM 1472 C CA . THR A 1 202 ? -20.953 1.987 1.665 1 98.25 202 THR A CA 1
ATOM 1473 C C . THR A 1 202 ? -21.594 0.769 0.998 1 98.25 202 THR A C 1
ATOM 1475 O O . THR A 1 202 ? -20.922 0.06 0.236 1 98.25 202 THR A O 1
ATOM 1478 N N . ASP A 1 203 ? -22.781 0.442 1.396 1 97.19 203 ASP A N 1
ATOM 1479 C CA . ASP A 1 203 ? -23.594 -0.614 0.802 1 97.19 203 ASP A CA 1
ATOM 1480 C C . ASP A 1 203 ? -22.906 -1.969 0.906 1 97.19 203 ASP A C 1
ATOM 1482 O O . ASP A 1 203 ? -22.938 -2.768 -0.032 1 97.19 203 ASP A O 1
ATOM 1486 N N . GLY A 1 204 ? -22.156 -2.111 1.935 1 97.19 204 GLY A N 1
ATOM 1487 C CA . GLY A 1 204 ? -21.547 -3.395 2.234 1 97.19 204 GLY A CA 1
ATOM 1488 C C . GLY A 1 204 ? -20.188 -3.57 1.592 1 97.19 204 GLY A C 1
ATOM 1489 O O . GLY 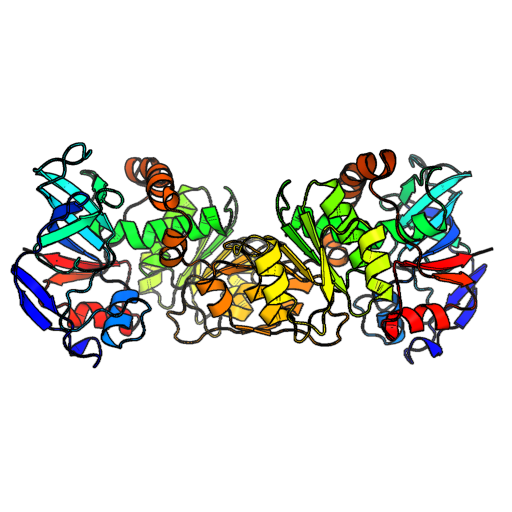A 1 204 ? -19.484 -4.547 1.867 1 97.19 204 GLY A O 1
ATOM 1490 N N . ARG A 1 205 ? -19.75 -2.682 0.789 1 96.38 205 ARG A N 1
ATOM 1491 C CA . ARG A 1 205 ? -18.5 -2.811 0.034 1 96.38 205 ARG A CA 1
ATOM 1492 C C . ARG A 1 205 ? -17.297 -2.523 0.917 1 96.38 205 ARG A C 1
ATOM 1494 O O . ARG A 1 205 ? -16.25 -3.15 0.763 1 96.38 205 ARG A O 1
ATOM 1501 N N . GLY A 1 206 ? -17.375 -1.518 1.854 1 98.5 206 GLY A N 1
ATOM 1502 C CA . GLY A 1 206 ? -16.266 -0.947 2.594 1 98.5 206 GLY A CA 1
ATOM 1503 C C . GLY A 1 206 ? -15.75 0.344 1.988 1 98.5 206 GLY A C 1
ATOM 1504 O O . GLY A 1 206 ? -16.172 0.738 0.899 1 98.5 206 GLY A O 1
ATOM 1505 N N . VAL A 1 207 ? -14.906 0.973 2.721 1 98.88 207 VAL A N 1
ATOM 1506 C CA . VAL A 1 207 ? -14.375 2.248 2.248 1 98.88 207 VAL A CA 1
ATOM 1507 C C . VAL A 1 207 ? -13.133 2.01 1.401 1 98.88 207 VAL A C 1
ATOM 1509 O O . VAL A 1 207 ? -12.43 1.009 1.579 1 98.88 207 VAL A O 1
ATOM 1512 N N . ASP A 1 208 ? -12.805 2.959 0.497 1 98.88 208 ASP A N 1
ATOM 1513 C CA . ASP A 1 208 ? -11.648 2.826 -0.388 1 98.88 208 ASP A CA 1
ATOM 1514 C C . ASP A 1 208 ? -10.367 3.262 0.313 1 98.88 208 ASP A C 1
ATOM 1516 O O . ASP A 1 208 ? -9.297 2.689 0.079 1 98.88 208 ASP A O 1
ATOM 1520 N N . ILE A 1 209 ? -10.492 4.297 1.127 1 98.94 209 ILE A N 1
ATOM 1521 C CA . ILE A 1 209 ? -9.336 4.855 1.815 1 98.94 209 ILE A CA 1
ATOM 1522 C C . ILE A 1 209 ? -9.68 5.105 3.281 1 98.94 209 ILE A C 1
ATOM 1524 O O . ILE A 1 209 ? -10.766 5.598 3.598 1 98.94 209 ILE A O 1
ATOM 1528 N N . VAL A 1 210 ? -8.797 4.742 4.18 1 98.94 210 VAL A N 1
ATOM 1529 C CA . VAL A 1 210 ? -8.82 5.203 5.566 1 98.94 210 VAL A CA 1
ATOM 1530 C C . VAL A 1 210 ? -7.66 6.16 5.812 1 98.94 210 VAL A C 1
ATOM 1532 O O . VAL A 1 210 ? -6.496 5.797 5.617 1 98.94 210 VAL A O 1
ATOM 1535 N N . MET A 1 211 ? -7.969 7.375 6.117 1 98.88 211 MET A N 1
ATOM 1536 C CA . MET A 1 211 ? -7 8.367 6.586 1 98.88 211 MET A CA 1
ATOM 1537 C C . MET A 1 211 ? -6.836 8.289 8.102 1 98.88 211 MET A C 1
ATOM 1539 O O . MET A 1 211 ? -7.762 8.609 8.844 1 98.88 211 MET A O 1
ATOM 1543 N N . ASP A 1 212 ? -5.594 7.945 8.547 1 98.56 212 ASP A N 1
ATOM 1544 C CA . ASP A 1 212 ? -5.48 7.609 9.961 1 98.56 212 ASP A CA 1
ATOM 1545 C C . ASP A 1 212 ? -4.328 8.367 10.617 1 98.56 212 ASP A C 1
ATOM 1547 O O . ASP A 1 212 ? -3.199 7.875 10.656 1 98.56 212 ASP A O 1
ATOM 1551 N N . PRO A 1 213 ? -4.574 9.469 11.219 1 96.81 213 PRO A N 1
ATOM 1552 C CA . PRO A 1 213 ? -3.586 10.172 12.039 1 96.81 213 PRO A CA 1
ATOM 1553 C C . PRO A 1 213 ? -3.621 9.734 13.508 1 96.81 213 PRO A C 1
ATOM 1555 O O . PRO A 1 213 ? -2.936 10.32 14.344 1 96.81 213 PRO A O 1
ATOM 1558 N N . VAL A 1 214 ? -4.406 8.734 13.852 1 95.44 214 VAL A N 1
ATOM 1559 C CA . VAL A 1 214 ? -4.711 8.438 15.25 1 95.44 214 VAL A CA 1
ATOM 1560 C C . VAL A 1 214 ? -3.977 7.164 15.672 1 95.44 214 VAL A C 1
ATOM 1562 O O . VAL A 1 214 ? -3.33 7.133 16.719 1 95.44 214 VAL A O 1
ATOM 1565 N N . GLY A 1 215 ? -4.031 6.09 14.844 1 95.44 215 GLY A N 1
ATOM 1566 C CA . GLY A 1 215 ? -3.438 4.805 15.172 1 95.44 215 GLY A CA 1
ATOM 1567 C C . GLY A 1 215 ? -4.18 4.066 16.266 1 95.44 215 GLY A C 1
ATOM 1568 O O . GLY A 1 215 ? -5.414 4.051 16.297 1 95.44 215 GLY A O 1
ATOM 1569 N N . GLY A 1 216 ? -3.467 3.287 17.016 1 93.38 216 GLY A N 1
ATOM 1570 C CA . GLY A 1 216 ? -4 2.609 18.188 1 93.38 216 GLY A CA 1
ATOM 1571 C C . GLY A 1 216 ? -4.887 1.429 17.844 1 93.38 216 GLY A C 1
ATOM 1572 O O . GLY A 1 216 ? -4.664 0.753 16.828 1 93.38 216 GLY A O 1
ATOM 1573 N N . ASP A 1 217 ? -5.891 1.187 18.625 1 89.25 217 ASP A N 1
ATOM 1574 C CA . ASP A 1 217 ? -6.648 -0.06 18.656 1 89.25 217 ASP A CA 1
ATOM 1575 C C . ASP A 1 217 ? -7.613 -0.14 17.469 1 89.25 217 ASP A C 1
ATOM 1577 O O . ASP A 1 217 ? -8.062 -1.227 17.109 1 89.25 217 ASP A O 1
ATOM 1581 N N . ARG A 1 218 ? -7.863 1 16.922 1 93.75 218 ARG A N 1
ATOM 1582 C CA . ARG A 1 218 ? -8.844 0.995 15.844 1 93.75 218 ARG A CA 1
ATOM 1583 C C . ARG A 1 218 ? -8.219 0.562 14.531 1 93.75 218 ARG A C 1
ATOM 1585 O O . ARG A 1 218 ? -8.914 0.353 13.539 1 93.75 218 ARG A O 1
ATOM 1592 N N . PHE A 1 219 ? -6.949 0.42 14.547 1 96.69 219 PHE A N 1
ATOM 1593 C CA . PHE A 1 219 ? -6.227 0.198 13.305 1 96.69 219 PHE A CA 1
ATOM 1594 C C . PHE A 1 219 ? -6.664 -1.104 12.641 1 96.69 219 PHE A C 1
ATOM 1596 O O . PHE A 1 219 ? -6.875 -1.153 11.43 1 96.69 219 PHE A O 1
ATOM 1603 N N . THR A 1 220 ? -6.809 -2.164 13.43 1 95.81 220 THR A N 1
ATOM 1604 C CA . THR A 1 220 ? -7.262 -3.443 12.891 1 95.81 220 THR A CA 1
ATOM 1605 C C . THR A 1 220 ? -8.641 -3.303 12.25 1 95.81 220 THR A C 1
ATOM 1607 O O . THR A 1 220 ? -8.875 -3.814 11.148 1 95.81 220 THR A O 1
ATOM 1610 N N . ASP A 1 221 ? -9.508 -2.604 12.938 1 97.5 221 ASP A N 1
ATOM 1611 C CA . ASP A 1 221 ? -10.844 -2.387 12.391 1 97.5 221 ASP A CA 1
ATOM 1612 C C . ASP A 1 221 ? -10.797 -1.501 11.148 1 97.5 221 ASP A C 1
ATOM 1614 O O . ASP A 1 221 ? -11.633 -1.635 10.258 1 97.5 221 ASP A O 1
ATOM 1618 N N . SER A 1 222 ? -9.836 -0.599 11.102 1 98.56 222 SER A N 1
ATOM 1619 C CA . SER A 1 222 ? -9.656 0.204 9.898 1 98.56 222 SER A CA 1
ATOM 1620 C C . SER A 1 222 ? -9.367 -0.675 8.688 1 98.56 222 SER A C 1
ATOM 1622 O O . SER A 1 222 ? -9.93 -0.459 7.609 1 98.56 222 SER A O 1
ATOM 1624 N N . ILE A 1 223 ? -8.531 -1.68 8.883 1 98.44 223 ILE A N 1
ATOM 1625 C CA . ILE A 1 223 ? -8.219 -2.602 7.793 1 98.44 223 ILE A CA 1
ATOM 1626 C C . ILE A 1 223 ? -9.469 -3.4 7.426 1 98.44 223 ILE A C 1
ATOM 1628 O O . ILE A 1 223 ? -9.773 -3.57 6.242 1 98.44 223 ILE A O 1
ATOM 1632 N N . ARG A 1 224 ? -10.25 -3.795 8.391 1 97.69 224 ARG A N 1
ATOM 1633 C CA . ARG A 1 224 ? -11.438 -4.609 8.172 1 97.69 224 ARG A CA 1
ATOM 1634 C C . ARG A 1 224 ? -12.539 -3.801 7.496 1 97.69 224 ARG A C 1
ATOM 1636 O O . ARG A 1 224 ? -13.469 -4.367 6.918 1 97.69 224 ARG A O 1
ATOM 1643 N N . ALA A 1 225 ? -12.445 -2.5 7.59 1 98.62 225 ALA A N 1
ATOM 1644 C CA . ALA A 1 225 ? -13.469 -1.617 7.031 1 98.62 225 ALA A CA 1
ATOM 1645 C C . ALA A 1 225 ? -13.211 -1.34 5.555 1 98.62 225 ALA A C 1
ATOM 1647 O O . ALA A 1 225 ? -14.039 -0.728 4.875 1 98.62 225 ALA A O 1
ATOM 1648 N N . LEU A 1 226 ? -12.094 -1.792 5.066 1 98.75 226 LEU A N 1
ATOM 1649 C CA . LEU A 1 226 ? -11.688 -1.457 3.705 1 98.75 226 LEU A CA 1
ATOM 1650 C C . LEU A 1 226 ? -12.445 -2.301 2.689 1 98.75 226 LEU A C 1
ATOM 1652 O O . LEU A 1 226 ? -12.742 -3.471 2.943 1 98.75 226 LEU A O 1
ATOM 1656 N N . ALA A 1 227 ? -12.75 -1.689 1.521 1 98.12 227 ALA A N 1
ATOM 1657 C CA . ALA A 1 227 ? -13.117 -2.414 0.306 1 98.12 227 ALA A CA 1
ATOM 1658 C C . ALA A 1 227 ? -11.906 -3.137 -0.286 1 98.12 227 ALA A C 1
ATOM 1660 O O . ALA A 1 227 ? -10.766 -2.814 0.039 1 98.12 227 ALA A O 1
ATOM 1661 N N . PRO A 1 228 ? -12.148 -4.168 -1.116 1 96.62 228 PRO A N 1
ATOM 1662 C CA . PRO A 1 228 ? -11.008 -4.734 -1.847 1 96.62 228 PRO A CA 1
ATOM 1663 C C . PRO A 1 228 ? -10.172 -3.666 -2.549 1 96.62 228 PRO A C 1
ATOM 1665 O O . PRO A 1 228 ? -10.727 -2.725 -3.125 1 96.62 228 PRO A O 1
ATOM 1668 N N . GLU A 1 229 ? -8.859 -3.791 -2.402 1 98.12 229 GLU A N 1
ATOM 1669 C CA . GLU A 1 229 ? -7.859 -2.877 -2.949 1 98.12 229 GLU A CA 1
ATOM 1670 C C . GLU A 1 229 ? -7.859 -1.548 -2.199 1 98.12 229 GLU A C 1
ATOM 1672 O O . GLU A 1 229 ? -7.219 -0.586 -2.631 1 98.12 229 GLU A O 1
ATOM 1677 N N . GLY A 1 230 ? -8.672 -1.477 -1.077 1 98.75 230 GLY A N 1
ATOM 1678 C CA . GLY A 1 230 ? -8.594 -0.311 -0.212 1 98.75 230 GLY A CA 1
ATOM 1679 C C . GLY A 1 230 ? -7.258 -0.175 0.489 1 98.75 230 GLY A C 1
ATOM 1680 O O . GLY A 1 230 ? -6.465 -1.118 0.514 1 98.75 230 GLY A O 1
ATOM 1681 N N . ARG A 1 231 ? -7.012 1.022 1.077 1 98.88 231 ARG A N 1
ATOM 1682 C CA . ARG A 1 231 ? -5.723 1.262 1.723 1 98.88 231 ARG A CA 1
ATOM 1683 C C . ARG A 1 231 ? -5.883 2.172 2.936 1 98.88 231 ARG A C 1
ATOM 1685 O O . ARG A 1 231 ? -6.703 3.092 2.928 1 98.88 231 ARG A O 1
ATOM 1692 N N . VAL A 1 232 ? -5.184 1.812 3.979 1 98.94 232 VAL A N 1
ATOM 1693 C CA . VAL A 1 232 ? -5.051 2.686 5.141 1 98.94 232 VAL A CA 1
ATOM 1694 C C . VAL A 1 232 ? -3.826 3.582 4.977 1 98.94 232 VAL A C 1
ATOM 1696 O O . VAL A 1 232 ? -2.715 3.094 4.754 1 98.94 232 VAL A O 1
ATOM 1699 N N . LEU A 1 233 ? -4.035 4.852 5.027 1 98.94 233 LEU A N 1
ATOM 1700 C CA . LEU A 1 233 ? -2.955 5.832 5.012 1 98.94 233 LEU A CA 1
ATOM 1701 C C . LEU A 1 233 ? -2.525 6.191 6.43 1 98.94 233 LEU A C 1
ATOM 1703 O O . LEU A 1 233 ? -3.297 6.785 7.188 1 98.94 233 LEU A O 1
ATOM 1707 N N . VAL A 1 234 ? -1.317 5.844 6.797 1 98.75 234 VAL A N 1
ATOM 1708 C CA . VAL A 1 234 ? -0.772 6.09 8.133 1 98.75 234 VAL A CA 1
ATOM 1709 C C . VAL A 1 234 ? -0.096 7.461 8.164 1 98.75 234 VAL A C 1
ATOM 1711 O O . VAL A 1 234 ? 1.002 7.633 7.633 1 98.75 234 VAL A O 1
ATOM 1714 N N . VAL A 1 235 ? -0.693 8.359 8.898 1 97.62 235 VAL A N 1
ATOM 1715 C CA . VAL A 1 235 ? -0.237 9.75 8.891 1 97.62 235 VAL A CA 1
ATOM 1716 C C . VAL A 1 235 ? 0.372 10.094 10.25 1 97.62 235 VAL A C 1
ATOM 1718 O O . VAL A 1 235 ? 1.219 10.992 10.344 1 97.62 235 VAL A O 1
ATOM 1721 N N . GLY A 1 236 ? -0.07 9.422 11.273 1 94.5 236 GLY A N 1
ATOM 1722 C CA . GLY A 1 236 ? 0.412 9.688 12.617 1 94.5 236 GLY A CA 1
ATOM 1723 C C . GLY A 1 236 ? -0.177 8.75 13.656 1 94.5 236 GLY A C 1
ATOM 1724 O O . GLY A 1 236 ? -0.869 7.789 13.312 1 94.5 236 GLY A O 1
ATOM 1725 N N . PHE A 1 237 ? 0.129 9.055 14.914 1 93.81 237 PHE A N 1
ATOM 1726 C CA . PHE A 1 237 ? -0.299 8.211 16.031 1 93.81 237 PHE A CA 1
ATOM 1727 C C . PHE A 1 237 ? -0.778 9.062 17.203 1 93.81 237 PHE A C 1
ATOM 1729 O O . PHE A 1 237 ? -0.35 8.867 18.328 1 93.81 237 PHE A O 1
ATOM 1736 N N . ALA A 1 238 ? -1.656 9.93 16.891 1 87.06 238 ALA A N 1
ATOM 1737 C CA . ALA A 1 238 ? -2.16 10.852 17.906 1 87.06 238 ALA A CA 1
ATOM 1738 C C . ALA A 1 238 ? -2.785 10.094 19.078 1 87.06 238 ALA A C 1
ATOM 1740 O O . ALA A 1 238 ? -2.844 10.602 20.203 1 87.06 238 ALA A O 1
ATOM 1741 N N . GLY A 1 239 ? -3.143 8.875 18.797 1 85.75 239 GLY A N 1
ATOM 1742 C CA . GLY A 1 239 ? -3.74 8.047 19.844 1 85.75 239 GLY A CA 1
ATOM 1743 C C . GLY A 1 239 ? -2.721 7.469 20.812 1 85.75 239 GLY A C 1
ATOM 1744 O O . GLY A 1 239 ? -3.086 6.887 21.828 1 85.75 239 GLY A O 1
ATOM 1745 N N . GLY A 1 240 ? -1.481 7.562 20.438 1 85.62 240 GLY A N 1
ATOM 1746 C CA . GLY A 1 240 ? -0.43 7.277 21.406 1 85.62 240 GLY A CA 1
ATOM 1747 C C . GLY A 1 240 ? 0.186 5.902 21.219 1 85.62 240 GLY A C 1
ATOM 1748 O O . GLY A 1 240 ? 1.217 5.594 21.828 1 85.62 240 GLY A O 1
ATOM 1749 N N . SER A 1 241 ? -0.456 5.051 20.531 1 91.62 241 SER A N 1
ATOM 1750 C CA . SER A 1 241 ? 0.121 3.727 20.312 1 91.62 241 SER A CA 1
ATOM 1751 C C . SER A 1 241 ? 0.338 3.447 18.828 1 91.62 241 SER A C 1
ATOM 1753 O O . SER A 1 241 ? -0.469 3.854 18 1 91.62 241 SER A O 1
ATOM 1755 N N . ILE A 1 242 ? 1.411 2.754 18.578 1 94.62 242 ILE A N 1
ATOM 1756 C CA . ILE A 1 242 ? 1.772 2.387 17.203 1 94.62 242 ILE A CA 1
ATOM 1757 C C . ILE A 1 242 ? 1.179 1.021 16.875 1 94.62 242 ILE A C 1
ATOM 1759 O O . ILE A 1 242 ? 1.52 0.015 17.5 1 94.62 242 ILE A O 1
ATOM 1763 N N . PRO A 1 243 ? 0.414 0.965 15.883 1 96.62 243 PRO A N 1
ATOM 1764 C CA . PRO A 1 243 ? -0.188 -0.321 15.523 1 96.62 243 PRO A CA 1
ATOM 1765 C C . PRO A 1 243 ? 0.82 -1.293 14.914 1 96.62 243 PRO A C 1
ATOM 1767 O O . PRO A 1 243 ? 1.854 -0.87 14.391 1 96.62 243 PRO A O 1
ATOM 1770 N N . GLU A 1 244 ? 0.513 -2.561 15.102 1 96.88 244 GLU A N 1
ATOM 1771 C CA . GLU A 1 244 ? 1.18 -3.65 14.398 1 96.88 244 GLU A CA 1
ATOM 1772 C C . GLU A 1 244 ? 0.198 -4.422 13.516 1 96.88 244 GLU A C 1
ATOM 1774 O O . GLU A 1 244 ? -0.936 -4.68 13.93 1 96.88 244 GLU A O 1
ATOM 1779 N N . VAL A 1 245 ? 0.646 -4.836 12.32 1 97.19 245 VAL A N 1
ATOM 1780 C CA . VAL A 1 245 ? -0.223 -5.531 11.375 1 97.19 245 VAL A CA 1
ATOM 1781 C C . VAL A 1 245 ? 0.392 -6.879 11.008 1 97.19 245 VAL A C 1
ATOM 1783 O O . VAL A 1 245 ? 1.547 -6.945 10.578 1 97.19 245 VAL A O 1
ATOM 1786 N N . ARG A 1 246 ? -0.366 -7.953 11.273 1 97.12 246 ARG A N 1
ATOM 1787 C CA . ARG A 1 246 ? -0.032 -9.219 10.625 1 97.12 246 ARG A CA 1
ATOM 1788 C C . ARG A 1 246 ? -0.366 -9.172 9.133 1 97.12 246 ARG A C 1
ATOM 1790 O O . ARG A 1 246 ? -1.521 -8.961 8.758 1 97.12 246 ARG A O 1
ATOM 1797 N N . VAL A 1 247 ? 0.633 -9.445 8.242 1 97.94 247 VAL A N 1
ATOM 1798 C CA . VAL A 1 247 ? 0.484 -9.07 6.84 1 97.94 247 VAL A CA 1
ATOM 1799 C C . VAL A 1 247 ? -0.43 -10.062 6.129 1 97.94 247 VAL A C 1
ATOM 1801 O O . VAL A 1 247 ? -0.884 -9.812 5.012 1 97.94 247 VAL A O 1
ATOM 1804 N N . ASN A 1 248 ? -0.798 -11.219 6.754 1 96.12 248 ASN A N 1
ATOM 1805 C CA . ASN A 1 248 ? -1.788 -12.109 6.16 1 96.12 248 ASN A CA 1
ATOM 1806 C C . ASN A 1 248 ? -3.152 -11.438 6.047 1 96.12 248 ASN A C 1
ATOM 1808 O O . ASN A 1 248 ? -3.943 -11.773 5.164 1 96.12 248 ASN A O 1
ATOM 1812 N N . ARG A 1 249 ? -3.449 -10.492 6.926 1 96.5 249 ARG A N 1
ATOM 1813 C CA . ARG A 1 249 ? -4.695 -9.742 6.836 1 96.5 249 ARG A CA 1
ATOM 1814 C C . ARG A 1 249 ? -4.773 -8.969 5.527 1 96.5 249 ARG A C 1
ATOM 1816 O O . ARG A 1 249 ? -5.828 -8.914 4.891 1 96.5 249 ARG A O 1
ATOM 1823 N N . LEU A 1 250 ? -3.645 -8.375 5.172 1 98.31 250 LEU A N 1
ATOM 1824 C CA . LEU A 1 250 ? -3.588 -7.613 3.932 1 98.31 250 LEU A CA 1
ATOM 1825 C C . LEU A 1 250 ? -3.68 -8.531 2.721 1 98.31 250 LEU A C 1
ATOM 1827 O O . LEU A 1 250 ? -4.355 -8.219 1.741 1 98.31 250 LEU A O 1
ATOM 1831 N N . LEU A 1 251 ? -2.936 -9.672 2.805 1 97.19 251 LEU A N 1
ATOM 1832 C CA . LEU A 1 251 ? -2.961 -10.648 1.723 1 97.19 251 LEU A CA 1
ATOM 1833 C C . LEU A 1 251 ? -4.383 -11.125 1.456 1 97.19 251 LEU A C 1
ATOM 1835 O O . LEU A 1 251 ? -4.879 -11.023 0.332 1 97.19 251 LEU A O 1
ATOM 1839 N N . LEU A 1 252 ? -5.109 -11.547 2.457 1 94.19 252 LEU A N 1
ATOM 1840 C CA . LEU A 1 252 ? -6.398 -12.211 2.32 1 94.19 252 LEU A CA 1
ATOM 1841 C C . LEU A 1 252 ? -7.473 -11.227 1.876 1 94.19 252 LEU A C 1
ATOM 1843 O O . LEU A 1 252 ? -8.43 -11.602 1.192 1 94.19 252 LEU A O 1
ATOM 1847 N N . SER A 1 253 ? -7.266 -9.938 2.203 1 95.88 253 SER A N 1
ATOM 1848 C CA . SER A 1 253 ? -8.289 -8.945 1.882 1 95.88 253 SER A CA 1
ATOM 1849 C C . SER A 1 253 ? -7.895 -8.125 0.656 1 95.88 253 SER A C 1
ATOM 1851 O O . SER A 1 253 ? -8.664 -7.285 0.189 1 95.88 253 SER A O 1
ATOM 1853 N N . ASN A 1 254 ? -6.711 -8.391 0.108 1 98.19 254 ASN A N 1
ATOM 1854 C CA . ASN A 1 254 ? -6.191 -7.582 -0.989 1 98.19 254 ASN A CA 1
ATOM 1855 C C . ASN A 1 254 ? -6.273 -6.094 -0.673 1 98.19 254 ASN A C 1
ATOM 1857 O O . ASN A 1 254 ? -6.793 -5.312 -1.473 1 98.19 254 ASN A O 1
ATOM 1861 N N . THR A 1 255 ? -5.719 -5.746 0.471 1 98.75 255 THR A N 1
ATOM 1862 C CA . THR A 1 255 ? -5.664 -4.359 0.915 1 98.75 255 THR A CA 1
ATOM 1863 C C . THR A 1 255 ? -4.227 -3.93 1.185 1 98.75 255 THR A C 1
ATOM 1865 O O . THR A 1 255 ? -3.295 -4.719 1.006 1 98.75 255 THR A O 1
ATOM 1868 N N . ALA A 1 256 ? -4.039 -2.607 1.564 1 98.94 256 ALA A N 1
ATOM 1869 C CA . ALA A 1 256 ? -2.684 -2.088 1.72 1 98.94 256 ALA A CA 1
ATOM 1870 C C . ALA A 1 256 ? -2.592 -1.143 2.916 1 98.94 256 ALA A C 1
ATOM 1872 O O . ALA A 1 256 ? -3.598 -0.578 3.348 1 98.94 256 ALA A O 1
ATOM 1873 N N . VAL A 1 257 ? -1.433 -1.073 3.482 1 98.94 257 VAL A N 1
ATOM 1874 C CA . VAL A 1 257 ? -1.06 -0.051 4.453 1 98.94 257 VAL A CA 1
ATOM 1875 C C . VAL A 1 257 ? 0.039 0.837 3.875 1 98.94 257 VAL A C 1
ATOM 1877 O O . VAL A 1 257 ? 1.064 0.339 3.404 1 98.94 257 VAL A O 1
ATOM 1880 N N . VAL A 1 258 ? -0.188 2.139 3.902 1 98.94 258 VAL A N 1
ATOM 1881 C CA . VAL A 1 258 ? 0.655 3.105 3.209 1 98.94 258 VAL A CA 1
ATOM 1882 C C . VAL A 1 258 ? 1.139 4.172 4.191 1 98.94 258 VAL A C 1
ATOM 1884 O O . VAL A 1 258 ? 0.331 4.836 4.84 1 98.94 258 VAL A O 1
ATOM 1887 N N . GLY A 1 259 ? 2.441 4.309 4.285 1 98.81 259 GLY A N 1
ATOM 1888 C CA . GLY A 1 259 ? 2.998 5.375 5.105 1 98.81 259 GLY A CA 1
ATOM 1889 C C . GLY A 1 259 ? 2.967 6.73 4.422 1 98.81 259 GLY A C 1
ATOM 1890 O O . GLY A 1 259 ? 3.271 6.84 3.232 1 98.81 259 GLY A O 1
ATOM 1891 N N . CYS A 1 260 ? 2.627 7.734 5.199 1 98.38 260 CYS A N 1
ATOM 1892 C CA . CYS A 1 260 ? 2.486 9.086 4.66 1 98.38 260 CYS A CA 1
ATOM 1893 C C . CYS A 1 260 ? 3.156 10.109 5.57 1 98.38 260 CYS A C 1
ATOM 1895 O O . CYS A 1 260 ? 2.498 10.711 6.422 1 98.38 260 CYS A O 1
ATOM 1897 N N . ALA A 1 261 ? 4.391 10.312 5.344 1 96.5 261 ALA A N 1
ATOM 1898 C CA . ALA A 1 261 ? 5.129 11.344 6.062 1 96.5 261 ALA A CA 1
ATOM 1899 C C . ALA A 1 261 ? 5.488 12.508 5.141 1 96.5 261 ALA A C 1
ATOM 1901 O O . ALA A 1 261 ? 6.562 12.523 4.539 1 96.5 261 ALA A O 1
ATOM 1902 N N . TRP A 1 262 ? 4.605 13.469 5.137 1 95.31 262 TRP A N 1
ATOM 1903 C CA . TRP A 1 262 ? 4.773 14.602 4.238 1 95.31 262 TRP A CA 1
ATOM 1904 C C . TRP A 1 262 ? 6.09 15.32 4.508 1 95.31 262 TRP A C 1
ATOM 1906 O O . TRP A 1 262 ? 6.887 15.539 3.59 1 95.31 262 TRP A O 1
ATOM 1916 N N . GLY A 1 263 ? 6.344 15.672 5.781 1 90.69 263 GLY A N 1
ATOM 1917 C CA . GLY A 1 263 ? 7.559 16.391 6.133 1 90.69 263 GLY A CA 1
ATOM 1918 C C . GLY A 1 263 ? 8.82 15.664 5.723 1 90.69 263 GLY A C 1
ATOM 1919 O O . GLY A 1 263 ? 9.719 16.25 5.117 1 90.69 263 GLY A O 1
ATOM 1920 N N . GLY A 1 264 ? 8.852 14.359 5.992 1 89.19 264 GLY A N 1
ATOM 1921 C CA . GLY A 1 264 ? 10.008 13.562 5.609 1 89.19 264 GLY A CA 1
ATOM 1922 C C . GLY A 1 264 ? 10.18 13.453 4.105 1 89.19 264 GLY A C 1
ATOM 1923 O O . GLY A 1 264 ? 11.305 13.359 3.613 1 89.19 264 GLY A O 1
ATOM 1924 N N . PHE A 1 265 ? 9.117 13.492 3.414 1 94.38 265 PHE A N 1
ATOM 1925 C CA . PHE A 1 265 ? 9.164 13.297 1.971 1 94.38 265 PHE A CA 1
ATOM 1926 C C . PHE A 1 265 ? 9.766 14.508 1.274 1 94.38 265 PHE A C 1
ATOM 1928 O O . PHE A 1 265 ? 10.258 14.406 0.149 1 94.38 265 PHE A O 1
ATOM 1935 N N . LEU A 1 266 ? 9.75 15.641 1.928 1 89.75 266 LEU A N 1
ATOM 1936 C CA . LEU A 1 266 ? 10.281 16.859 1.352 1 89.75 266 LEU A CA 1
ATOM 1937 C C . LEU A 1 266 ? 11.781 16.734 1.099 1 89.75 266 LEU A C 1
ATOM 1939 O O . LEU A 1 266 ? 12.328 17.422 0.231 1 89.75 266 LEU A O 1
ATOM 1943 N N . PHE A 1 267 ? 12.422 15.867 1.796 1 86.69 267 PHE A N 1
ATOM 1944 C CA . PHE A 1 267 ? 13.859 15.656 1.614 1 86.69 267 PHE A CA 1
ATOM 1945 C C . PHE A 1 267 ? 14.125 14.844 0.353 1 86.69 267 PHE A C 1
ATOM 1947 O O . PHE A 1 267 ? 15.25 14.82 -0.153 1 86.69 267 PHE A O 1
ATOM 1954 N N . HIS A 1 268 ? 13.109 14.25 -0.143 1 89.75 268 HIS A N 1
ATOM 1955 C CA . HIS A 1 268 ? 13.273 13.367 -1.292 1 89.75 268 HIS A CA 1
ATOM 1956 C C . HIS A 1 268 ? 12.781 14.031 -2.572 1 89.75 268 HIS A C 1
ATOM 1958 O O . HIS A 1 268 ? 13.289 13.742 -3.66 1 89.75 268 HIS A O 1
ATOM 1964 N N . ASP A 1 269 ? 11.812 14.812 -2.393 1 91.75 269 ASP A N 1
ATOM 1965 C CA . ASP A 1 269 ? 11.18 15.438 -3.547 1 91.75 269 ASP A CA 1
ATOM 1966 C C . ASP A 1 269 ? 10.859 16.906 -3.268 1 91.75 269 ASP A C 1
ATOM 1968 O O . ASP A 1 269 ? 9.805 17.219 -2.709 1 91.75 269 ASP A O 1
ATOM 1972 N N . GLN A 1 270 ? 11.57 17.734 -3.869 1 84.06 270 GLN A N 1
ATOM 1973 C CA . GLN A 1 270 ? 11.438 19.172 -3.582 1 84.06 270 GLN A CA 1
ATOM 1974 C C . GLN A 1 270 ? 10.281 19.781 -4.375 1 84.06 270 GLN A C 1
ATOM 1976 O O . GLN A 1 270 ? 9.852 20.891 -4.09 1 84.06 270 GLN A O 1
ATOM 1981 N N . THR A 1 271 ? 9.82 19.031 -5.383 1 91.12 271 THR A N 1
ATOM 1982 C CA . THR A 1 271 ? 8.734 19.562 -6.199 1 91.12 271 THR A CA 1
ATOM 1983 C C . THR A 1 271 ? 7.387 19.344 -5.52 1 91.12 271 THR A C 1
ATOM 1985 O O . THR A 1 271 ? 6.379 19.922 -5.93 1 91.12 271 THR A O 1
ATOM 1988 N N . LEU A 1 272 ? 7.441 18.641 -4.449 1 93.75 272 LEU A N 1
ATOM 1989 C CA . LEU A 1 272 ? 6.199 18.266 -3.783 1 93.75 272 LEU A CA 1
ATOM 1990 C C . LEU A 1 272 ? 5.434 19.5 -3.332 1 93.75 272 LEU A C 1
ATOM 1992 O O . LEU A 1 272 ? 4.227 19.609 -3.553 1 93.75 272 LEU A O 1
ATOM 1996 N N . VAL A 1 273 ? 6.141 20.5 -2.756 1 93.38 273 VAL A N 1
ATOM 1997 C CA . VAL A 1 273 ? 5.496 21.656 -2.145 1 93.38 273 VAL A CA 1
ATOM 1998 C C . VAL A 1 273 ? 4.867 22.531 -3.227 1 93.38 273 VAL A C 1
ATOM 2000 O O . VAL A 1 273 ? 3.662 22.781 -3.199 1 93.38 273 VAL A O 1
ATOM 2003 N N . PRO A 1 274 ? 5.613 22.938 -4.266 1 91.5 274 PRO A N 1
ATOM 2004 C CA . PRO A 1 274 ? 4.965 23.75 -5.289 1 91.5 274 PRO A CA 1
ATOM 2005 C C . PRO A 1 274 ? 3.869 23 -6.043 1 91.5 274 PRO A C 1
ATOM 2007 O O . PRO A 1 274 ? 2.855 23.594 -6.422 1 91.5 274 PRO A O 1
ATOM 2010 N N . ASP A 1 275 ? 4.012 21.688 -6.289 1 94.81 275 ASP A N 1
ATOM 2011 C CA . ASP A 1 275 ? 2.99 20.906 -6.965 1 94.81 275 ASP A CA 1
ATOM 2012 C C . ASP A 1 275 ? 1.708 20.844 -6.137 1 94.81 275 ASP A C 1
ATOM 2014 O O . ASP A 1 275 ? 0.608 20.984 -6.676 1 94.81 275 ASP A O 1
ATOM 2018 N N . THR A 1 276 ? 1.888 20.656 -4.875 1 96.69 276 THR A N 1
ATOM 2019 C CA . THR A 1 276 ? 0.739 20.578 -3.979 1 96.69 276 THR A CA 1
ATOM 2020 C C . THR A 1 276 ? 0.031 21.938 -3.902 1 96.69 276 THR A C 1
ATOM 2022 O O . THR A 1 276 ? -1.199 22 -3.959 1 96.69 276 THR A O 1
ATOM 2025 N N . ALA A 1 277 ? 0.822 22.984 -3.775 1 94.75 277 ALA A N 1
ATOM 2026 C CA . ALA A 1 277 ? 0.245 24.312 -3.729 1 94.75 277 ALA A CA 1
ATOM 2027 C C . ALA A 1 277 ? -0.574 24.609 -4.98 1 94.75 277 ALA A C 1
ATOM 2029 O O . ALA A 1 277 ? -1.671 25.172 -4.898 1 94.75 277 ALA A O 1
ATOM 2030 N N . ALA A 1 278 ? -0.041 24.219 -6.109 1 95.25 278 ALA A N 1
ATOM 2031 C CA . ALA A 1 278 ? -0.738 24.438 -7.375 1 95.25 278 ALA A CA 1
ATOM 2032 C C . ALA A 1 278 ? -2.049 23.656 -7.418 1 95.25 278 ALA A C 1
ATOM 2034 O O . ALA A 1 278 ? -3.059 24.141 -7.922 1 95.25 278 ALA A O 1
ATOM 2035 N N . ALA A 1 279 ? -2.045 22.484 -6.875 1 97.25 279 ALA A N 1
ATOM 2036 C CA . ALA A 1 279 ? -3.229 21.625 -6.875 1 97.25 279 ALA A CA 1
ATOM 2037 C C . ALA A 1 279 ? -4.289 22.156 -5.914 1 97.25 279 ALA A C 1
ATOM 2039 O O . ALA A 1 279 ? -5.488 22.031 -6.176 1 97.25 279 ALA A O 1
ATOM 2040 N N . LEU A 1 280 ? -3.885 22.75 -4.828 1 97.5 280 LEU A N 1
ATOM 2041 C CA . LEU A 1 280 ? -4.805 23.219 -3.799 1 97.5 280 LEU A CA 1
ATOM 2042 C C . LEU A 1 280 ? -5.352 24.609 -4.148 1 97.5 280 LEU A C 1
ATOM 2044 O O . LEU A 1 280 ? -6.414 25 -3.664 1 97.5 280 LEU A O 1
ATOM 2048 N N . GLY A 1 281 ? -4.684 25.359 -4.988 1 95.81 281 GLY A N 1
ATOM 2049 C CA . GLY A 1 281 ? -5.023 26.734 -5.332 1 95.81 281 GLY A CA 1
ATOM 2050 C C . GLY A 1 281 ? -6.461 26.891 -5.785 1 95.81 281 GLY A C 1
ATOM 2051 O O . GLY A 1 281 ? -7.215 27.688 -5.203 1 95.81 281 GLY A O 1
ATOM 2052 N N . PRO A 1 282 ? -6.867 26.156 -6.832 1 96.31 282 PRO A N 1
ATOM 2053 C CA . PRO A 1 282 ? -8.242 26.281 -7.316 1 96.31 282 PRO A CA 1
ATOM 2054 C C . PRO A 1 282 ? -9.281 25.953 -6.238 1 96.31 282 PRO A C 1
ATOM 2056 O O . PRO A 1 282 ? -10.344 26.578 -6.199 1 96.31 282 PRO A O 1
ATOM 2059 N N . LEU A 1 283 ? -8.938 25.078 -5.348 1 97 283 LEU A N 1
ATOM 2060 C CA . LEU A 1 283 ? -9.867 24.688 -4.293 1 97 283 LEU A CA 1
ATOM 2061 C C . LEU A 1 283 ? -9.992 25.781 -3.246 1 97 283 LEU A C 1
ATOM 2063 O O . LEU A 1 283 ? -11.055 25.969 -2.643 1 97 283 LEU A O 1
ATOM 2067 N N . ILE A 1 284 ? -8.922 26.453 -3.008 1 96.75 284 ILE A N 1
ATOM 2068 C CA . ILE A 1 284 ? -8.977 27.609 -2.113 1 96.75 284 ILE A CA 1
ATOM 2069 C C . ILE A 1 284 ? -9.852 28.688 -2.725 1 96.75 284 ILE A C 1
ATOM 2071 O O . ILE A 1 284 ? -10.719 29.25 -2.051 1 96.75 284 ILE A O 1
ATOM 2075 N N . ARG A 1 285 ? -9.672 28.938 -3.998 1 94.56 285 ARG A N 1
ATOM 2076 C CA . ARG A 1 285 ? -10.352 30.031 -4.688 1 94.56 285 ARG A CA 1
ATOM 2077 C C . ARG A 1 285 ? -11.852 29.766 -4.766 1 94.56 285 ARG A C 1
ATOM 2079 O O . ARG A 1 285 ? -12.648 30.703 -4.66 1 94.56 285 ARG A O 1
ATOM 2086 N N . ASP A 1 286 ? -12.227 28.547 -4.895 1 95.19 286 ASP A N 1
ATOM 2087 C CA . ASP A 1 286 ? -13.648 28.281 -5.066 1 95.19 286 ASP A CA 1
ATOM 2088 C C . ASP A 1 286 ? -14.336 28.078 -3.715 1 95.19 286 ASP A C 1
ATOM 2090 O O . ASP A 1 286 ? -15.539 27.812 -3.658 1 95.19 286 ASP A O 1
ATOM 2094 N N . GLY A 1 287 ? -13.531 28.109 -2.646 1 94.62 287 GLY A N 1
ATOM 2095 C CA . GLY A 1 287 ? -14.102 28.109 -1.307 1 94.62 287 GLY A CA 1
ATOM 2096 C C . GLY A 1 287 ? -14.188 26.719 -0.705 1 94.62 287 GLY A C 1
ATOM 2097 O O . GLY A 1 287 ? -14.633 26.562 0.434 1 94.62 287 GLY A O 1
ATOM 2098 N N . SER A 1 288 ? -13.688 25.719 -1.386 1 95.75 288 SER A N 1
ATOM 2099 C CA . SER A 1 288 ? -13.742 24.344 -0.907 1 95.75 288 SER A CA 1
ATOM 2100 C C . SER A 1 288 ? -12.836 24.141 0.3 1 95.75 288 SER A C 1
ATOM 2102 O O . SER A 1 288 ? -13.07 23.25 1.117 1 95.75 288 SER A O 1
ATOM 2104 N N . LEU A 1 289 ? -11.789 24.953 0.333 1 98.06 289 LEU A N 1
ATOM 2105 C CA . LEU A 1 289 ? -10.836 24.812 1.427 1 98.06 289 LEU A CA 1
ATOM 2106 C C . LEU A 1 289 ? -10.828 26.047 2.311 1 98.06 289 LEU A C 1
ATOM 2108 O O . LEU A 1 289 ? -10.523 27.156 1.84 1 98.06 289 LEU A O 1
ATOM 2112 N N . ALA A 1 290 ? -11.195 25.891 3.484 1 97.25 290 ALA A N 1
ATOM 2113 C CA . ALA A 1 290 ? -11.172 26.891 4.539 1 97.25 290 ALA A CA 1
ATOM 2114 C C . ALA A 1 290 ? -10.953 26.266 5.906 1 97.25 290 ALA A C 1
ATOM 2116 O O . ALA A 1 290 ? -11.859 25.656 6.473 1 97.25 290 ALA A O 1
ATOM 2117 N N . PRO A 1 291 ? -9.773 26.391 6.453 1 98.12 291 PRO A N 1
ATOM 2118 C CA . PRO A 1 291 ? -9.453 25.703 7.707 1 98.12 291 PRO A CA 1
ATOM 2119 C C . PRO A 1 291 ? -10.352 26.125 8.867 1 98.12 291 PRO A C 1
ATOM 2121 O O . PRO A 1 291 ? -10.453 27.328 9.156 1 98.12 291 PRO A O 1
ATOM 2124 N N . PRO A 1 292 ? -11.008 25.172 9.484 1 98 292 PRO A N 1
ATOM 2125 C CA . PRO A 1 292 ? -11.688 25.516 10.727 1 98 292 PRO A CA 1
ATOM 2126 C C . PRO A 1 292 ? -10.719 25.859 11.859 1 98 292 PRO A C 1
ATOM 2128 O O . PRO A 1 292 ? -9.758 25.125 12.094 1 98 292 PRO A O 1
ATOM 2131 N N . ILE A 1 293 ? -11.016 26.984 12.516 1 98.31 293 ILE A N 1
ATOM 2132 C CA . ILE A 1 293 ? -10.195 27.391 13.641 1 98.31 293 ILE A CA 1
ATOM 2133 C C . ILE A 1 293 ? -10.898 27.047 14.953 1 98.31 293 ILE A C 1
ATOM 2135 O O . ILE A 1 293 ? -11.961 27.594 15.25 1 98.31 293 ILE A O 1
ATOM 2139 N N . GLY A 1 294 ? -10.312 26.125 15.672 1 97.44 294 GLY A N 1
ATOM 2140 C CA . GLY A 1 294 ? -10.922 25.703 16.922 1 97.44 294 GLY A CA 1
ATOM 2141 C C . GLY A 1 294 ? -10.578 26.609 18.094 1 97.44 294 GLY A C 1
ATOM 2142 O O . GLY A 1 294 ? -11.375 26.75 19.031 1 97.44 294 GLY A O 1
ATOM 2143 N N . ALA A 1 295 ? -9.375 27.109 18.078 1 98.06 295 ALA A N 1
ATOM 2144 C CA . ALA A 1 295 ? -8.914 28.031 19.109 1 98.06 295 ALA A CA 1
ATOM 2145 C C . ALA A 1 295 ? -7.871 29 18.562 1 98.06 295 ALA A C 1
ATOM 2147 O O . ALA A 1 295 ? -7.012 28.609 17.766 1 98.06 295 ALA A O 1
ATOM 2148 N N . ALA A 1 296 ? -8.031 30.203 18.875 1 98.56 296 ALA A N 1
ATOM 2149 C CA . ALA A 1 296 ? -7.051 31.266 18.625 1 98.56 296 ALA A CA 1
ATOM 2150 C C . ALA A 1 296 ? -6.637 31.953 19.938 1 98.56 296 ALA A C 1
ATOM 2152 O O . ALA A 1 296 ? -7.438 32.656 20.547 1 98.56 296 ALA A O 1
ATOM 2153 N N . LEU A 1 297 ? -5.41 31.672 20.312 1 98.69 297 LEU A N 1
ATOM 2154 C CA . LEU A 1 297 ? -4.898 32.188 21.578 1 98.69 297 LEU A CA 1
ATOM 2155 C C . LEU A 1 297 ? -3.729 33.125 21.359 1 98.69 297 LEU A C 1
ATOM 2157 O O . LEU A 1 297 ? -3 33 20.359 1 98.69 297 LEU A O 1
ATOM 2161 N N . PRO A 1 298 ? -3.547 34.094 22.312 1 98.44 298 PRO A N 1
ATOM 2162 C CA . PRO A 1 298 ? -2.359 34.938 22.172 1 98.44 298 PRO A CA 1
ATOM 2163 C C . PRO A 1 298 ? -1.056 34.156 22.312 1 98.44 298 PRO A C 1
ATOM 2165 O O . PRO A 1 298 ? -1.024 33.094 22.969 1 98.44 298 PRO A O 1
ATOM 2168 N N . LEU A 1 299 ? -0.039 34.656 21.734 1 98.31 299 LEU A N 1
ATOM 2169 C CA . LEU A 1 299 ? 1.285 34.062 21.719 1 98.31 299 LEU A CA 1
ATOM 2170 C C . LEU A 1 299 ? 1.697 33.625 23.125 1 98.31 299 LEU A C 1
ATOM 2172 O O . LEU A 1 299 ? 2.262 32.531 23.297 1 98.31 299 LEU A O 1
ATOM 2176 N N . ASP A 1 300 ? 1.312 34.375 24.125 1 97.31 300 ASP A N 1
ATOM 2177 C CA . ASP A 1 300 ? 1.727 34.156 25.516 1 97.31 300 ASP A CA 1
ATOM 2178 C C . ASP A 1 300 ? 1.024 32.938 26.094 1 97.31 300 ASP A C 1
ATOM 2180 O O . ASP A 1 300 ? 1.425 32.438 27.156 1 97.31 300 ASP A O 1
ATOM 2184 N N . GLU A 1 301 ? 0.02 32.438 25.438 1 97.94 301 GLU A N 1
ATOM 2185 C CA . GLU A 1 301 ? -0.732 31.297 25.938 1 97.94 301 GLU A CA 1
ATOM 2186 C C . GLU A 1 301 ? -0.383 30.031 25.172 1 97.94 301 GLU A C 1
ATOM 2188 O O . GLU A 1 301 ? -1.23 29.156 24.984 1 97.94 301 GLU A O 1
ATOM 2193 N N . VAL A 1 302 ? 0.861 29.969 24.719 1 98.31 302 VAL A N 1
ATOM 2194 C CA . VAL A 1 302 ? 1.329 28.828 23.922 1 98.31 302 VAL A CA 1
ATOM 2195 C C . VAL A 1 302 ? 1.194 27.547 24.734 1 98.31 302 VAL A C 1
ATOM 2197 O O . VAL A 1 302 ? 0.869 26.484 24.172 1 98.31 302 VAL A O 1
ATOM 2200 N N . ALA A 1 303 ? 1.431 27.562 25.984 1 98 303 ALA A N 1
ATOM 2201 C CA . ALA A 1 303 ? 1.312 26.359 26.812 1 98 303 ALA A CA 1
ATOM 2202 C C . ALA A 1 303 ? -0.109 25.812 26.766 1 98 303 ALA A C 1
ATOM 2204 O O . ALA A 1 303 ? -0.306 24.594 26.672 1 98 303 ALA A O 1
ATOM 2205 N N . GLU A 1 304 ? -1.044 26.703 26.844 1 97.81 304 GLU A N 1
ATOM 2206 C CA . GLU A 1 304 ? -2.443 26.297 26.766 1 97.81 304 GLU A CA 1
ATOM 2207 C C . GLU A 1 304 ? -2.77 25.734 25.375 1 97.81 304 GLU A C 1
ATOM 2209 O O . GLU A 1 304 ? -3.492 24.734 25.266 1 97.81 304 GLU A O 1
ATOM 2214 N N . ALA A 1 305 ? -2.264 26.344 24.344 1 98.25 305 ALA A N 1
ATOM 2215 C CA . ALA A 1 305 ? -2.471 25.859 22.984 1 98.25 305 ALA A CA 1
ATOM 2216 C C . ALA A 1 305 ? -1.942 24.438 22.828 1 98.25 305 ALA A C 1
ATOM 2218 O O . ALA A 1 305 ? -2.623 23.578 22.266 1 98.25 305 ALA A O 1
ATOM 2219 N N . LEU A 1 306 ? -0.749 24.172 23.359 1 98 306 LEU A N 1
ATOM 2220 C CA . LEU A 1 306 ? -0.128 22.859 23.266 1 98 306 LEU A CA 1
ATOM 2221 C C . LEU A 1 306 ? -0.895 21.844 24.109 1 98 306 LEU A C 1
ATOM 2223 O O . LEU A 1 306 ? -1.012 20.672 23.734 1 98 306 LEU A O 1
ATOM 2227 N N . ARG A 1 307 ? -1.431 22.25 25.219 1 97 307 ARG A N 1
ATOM 2228 C CA . ARG A 1 307 ? -2.221 21.375 26.078 1 97 307 ARG A CA 1
ATOM 2229 C C . ARG A 1 307 ? -3.473 20.891 25.359 1 97 307 ARG A C 1
ATOM 2231 O O . ARG A 1 307 ? -3.854 19.719 25.5 1 97 307 ARG A O 1
ATOM 2238 N N . LEU A 1 308 ? -4.117 21.797 24.609 1 96.12 308 LEU A N 1
ATOM 2239 C CA . LEU A 1 308 ? -5.32 21.422 23.875 1 96.12 308 LEU A CA 1
ATOM 2240 C C . LEU A 1 308 ? -5.035 20.266 22.922 1 96.12 308 LEU A C 1
ATOM 2242 O O . LEU A 1 308 ? -5.867 19.359 22.766 1 96.12 308 LEU A O 1
ATOM 2246 N N . ILE A 1 309 ? -3.883 20.297 22.281 1 94.94 309 ILE A N 1
ATOM 2247 C CA . ILE A 1 309 ? -3.473 19.234 21.359 1 94.94 309 ILE A CA 1
ATOM 2248 C C . ILE A 1 309 ? -3.104 17.984 22.156 1 94.94 309 ILE A C 1
ATOM 2250 O O . ILE A 1 309 ? -3.547 16.875 21.828 1 94.94 309 ILE A O 1
ATOM 2254 N N . ASP A 1 310 ? -2.385 18.188 23.203 1 94.56 310 ASP A N 1
ATOM 2255 C CA . ASP A 1 310 ? -1.883 17.094 24.031 1 94.56 310 ASP A CA 1
ATOM 2256 C C . ASP A 1 310 ? -3.031 16.281 24.625 1 94.56 310 ASP A C 1
ATOM 2258 O O . ASP A 1 310 ? -2.963 15.047 24.703 1 94.56 310 ASP A O 1
ATOM 2262 N N . GLU A 1 311 ? -4.074 16.984 25.031 1 93.25 311 GLU A N 1
ATOM 2263 C CA . GLU A 1 311 ? -5.188 16.344 25.719 1 93.25 311 GLU A CA 1
ATOM 2264 C C . GLU A 1 311 ? -6.312 16 24.75 1 93.25 311 GLU A C 1
ATOM 2266 O O . GLU A 1 311 ? -7.41 15.633 25.172 1 93.25 311 GLU A O 1
ATOM 2271 N N . ARG A 1 312 ? -6.121 16.125 23.5 1 89.81 312 ARG A N 1
ATOM 2272 C CA . ARG A 1 312 ? -7.051 15.734 22.453 1 89.81 312 ARG A CA 1
ATOM 2273 C C . ARG A 1 312 ? -8.359 16.516 22.562 1 89.81 312 ARG A C 1
ATOM 2275 O O . ARG A 1 312 ? -9.438 15.945 22.375 1 89.81 312 ARG A O 1
ATOM 2282 N N . GLU A 1 313 ? -8.18 17.719 22.891 1 92.56 313 GLU A N 1
ATOM 2283 C CA . GLU A 1 313 ? -9.344 18.594 23.016 1 92.56 313 GLU A CA 1
ATOM 2284 C C . GLU A 1 313 ? -9.469 19.531 21.828 1 92.56 313 GLU A C 1
ATOM 2286 O O . GLU A 1 313 ? -10.477 20.219 21.672 1 92.56 313 GLU A O 1
ATOM 2291 N N . ALA A 1 314 ? -8.516 19.531 21.031 1 93.62 314 ALA A N 1
ATOM 2292 C CA . ALA A 1 314 ? -8.508 20.453 19.891 1 93.62 314 ALA A CA 1
ATOM 2293 C C . ALA A 1 314 ? -9.602 20.094 18.891 1 93.62 314 ALA A C 1
ATOM 2295 O O . ALA A 1 314 ? -9.852 18.922 18.625 1 93.62 314 ALA A O 1
ATOM 2296 N N . THR A 1 315 ? -10.297 21.062 18.391 1 96.38 315 THR A N 1
ATOM 2297 C CA . THR A 1 315 ? -11.195 21 17.25 1 96.38 315 THR A CA 1
ATOM 2298 C C . THR A 1 315 ? -10.719 21.922 16.125 1 96.38 315 THR A C 1
ATOM 2300 O O . THR A 1 315 ? -10.414 23.094 16.375 1 96.38 315 THR A O 1
ATOM 2303 N N . GLY A 1 316 ? -10.664 21.406 14.93 1 97.19 316 GLY A N 1
ATOM 2304 C CA . GLY A 1 316 ? -9.992 22.188 13.914 1 97.19 316 GLY A CA 1
ATOM 2305 C C . GLY A 1 316 ? -8.539 22.469 14.234 1 97.19 316 GLY A C 1
ATOM 2306 O O . GLY A 1 316 ? -7.844 21.625 14.789 1 97.19 316 GLY A O 1
ATOM 2307 N N . LYS A 1 317 ? -8.094 23.547 13.789 1 98.06 317 LYS A N 1
ATOM 2308 C CA . LYS A 1 317 ? -6.707 23.938 14.039 1 98.06 317 LYS A CA 1
ATOM 2309 C C . LYS A 1 317 ? -6.609 24.875 15.242 1 98.06 317 LYS A C 1
ATOM 2311 O O . LYS A 1 317 ? -7.477 25.734 15.438 1 98.06 317 LYS A O 1
ATOM 2316 N N . VAL A 1 318 ? -5.574 24.688 16.031 1 98.5 318 VAL A N 1
ATOM 2317 C CA . VAL A 1 318 ? -5.211 25.641 17.094 1 98.5 318 VAL A CA 1
ATOM 2318 C C . VAL A 1 318 ? -4.145 26.594 16.578 1 98.5 318 VAL A C 1
ATOM 2320 O O . VAL A 1 318 ? -3.16 26.172 15.969 1 98.5 318 VAL A O 1
ATOM 2323 N N . VAL A 1 319 ? -4.406 27.906 16.766 1 98.81 319 VAL A N 1
ATOM 2324 C CA . VAL A 1 319 ? -3.449 28.891 16.281 1 98.81 319 VAL A CA 1
ATOM 2325 C C . VAL A 1 319 ? -3.096 29.859 17.422 1 98.81 319 VAL A C 1
ATOM 2327 O O . VAL A 1 319 ? -3.82 29.953 18.406 1 98.81 319 VAL A O 1
ATOM 2330 N N . LEU A 1 320 ? -1.931 30.438 17.281 1 98.81 320 LEU A N 1
ATOM 2331 C CA . LEU A 1 320 ? -1.515 31.547 18.125 1 98.81 320 LEU A CA 1
ATOM 2332 C C . LEU A 1 320 ? -1.645 32.875 17.391 1 98.81 320 LEU A C 1
ATOM 2334 O O . LEU A 1 320 ? -1.229 33 16.234 1 98.81 320 LEU A O 1
ATOM 2338 N N . THR A 1 321 ? -2.225 33.844 18.031 1 98.69 321 THR A N 1
ATOM 2339 C CA . THR A 1 321 ? -2.279 35.188 17.469 1 98.69 321 THR A CA 1
ATOM 2340 C C . THR A 1 321 ? -1.078 36.031 17.906 1 98.69 321 THR A C 1
ATOM 2342 O O . THR A 1 321 ? -0.648 35.938 19.062 1 98.69 321 THR A O 1
ATOM 2345 N N . VAL A 1 322 ? -0.579 36.688 16.969 1 97.62 322 VAL A N 1
ATOM 2346 C CA . VAL A 1 322 ? 0.585 37.531 17.203 1 97.62 322 VAL A CA 1
ATOM 2347 C C . VAL A 1 322 ? 0.223 39 16.938 1 97.62 322 VAL A C 1
ATOM 2349 O O . VAL A 1 322 ? -0.271 39.344 15.859 1 97.62 322 VAL A O 1
ATOM 2352 N N . PRO A 1 323 ? 0.365 39.906 17.906 1 88.12 323 PRO A N 1
ATOM 2353 C CA . PRO A 1 323 ? -0.05 41.312 17.766 1 88.12 323 PRO A CA 1
ATOM 2354 C C . PRO A 1 323 ? 0.722 42.062 16.672 1 88.12 323 PRO A C 1
ATOM 2356 O O . PRO A 1 323 ? 1.877 41.719 16.391 1 88.12 323 PRO A O 1
ATOM 2359 N N . MET B 1 1 ? -11.297 -42.75 -15.094 1 96.75 1 MET B N 1
ATOM 2360 C CA . MET B 1 1 ? -10.039 -42.094 -15.406 1 96.75 1 MET B CA 1
ATOM 2361 C C . MET B 1 1 ? -9.086 -42.125 -14.211 1 96.75 1 MET B C 1
ATOM 2363 O O . MET B 1 1 ? -9.523 -42.281 -13.07 1 96.75 1 MET B O 1
ATOM 2367 N N . ARG B 1 2 ? -7.816 -42.031 -14.508 1 97.94 2 ARG B N 1
ATOM 2368 C CA . ARG B 1 2 ? -6.832 -41.906 -13.438 1 97.94 2 ARG B CA 1
ATOM 2369 C C . ARG B 1 2 ? -6.766 -40.469 -12.922 1 97.94 2 ARG B C 1
ATOM 2371 O O . ARG B 1 2 ? -6.797 -39.531 -13.711 1 97.94 2 ARG B O 1
ATOM 2378 N N . ALA B 1 3 ? -6.758 -40.375 -11.523 1 98.56 3 ALA B N 1
ATOM 2379 C CA . ALA B 1 3 ? -6.699 -39.062 -10.93 1 98.56 3 ALA B CA 1
ATOM 2380 C C . ALA B 1 3 ? -6.043 -39.094 -9.555 1 98.56 3 ALA B C 1
ATOM 2382 O O . ALA B 1 3 ? -6.129 -40.094 -8.852 1 98.56 3 ALA B O 1
ATOM 2383 N N . VAL B 1 4 ? -5.391 -38.031 -9.227 1 98.5 4 VAL B N 1
ATOM 2384 C CA . VAL B 1 4 ? -4.891 -37.875 -7.871 1 98.5 4 VAL B CA 1
ATOM 2385 C C . VAL B 1 4 ? -6.062 -37.719 -6.902 1 98.5 4 VAL B C 1
ATOM 2387 O O . VAL B 1 4 ? -7.059 -37.062 -7.219 1 98.5 4 VAL B O 1
ATOM 2390 N N . GLN B 1 5 ? -5.941 -38.344 -5.715 1 98 5 GLN B N 1
ATOM 2391 C CA . GLN B 1 5 ? -6.996 -38.25 -4.707 1 98 5 GLN B CA 1
ATOM 2392 C C . GLN B 1 5 ? -6.43 -37.875 -3.35 1 98 5 GLN B C 1
ATOM 2394 O O . GLN B 1 5 ? -5.488 -38.469 -2.854 1 98 5 GLN B O 1
ATOM 2399 N N . ILE B 1 6 ? -6.938 -36.812 -2.812 1 97.94 6 ILE B N 1
ATOM 2400 C CA . ILE B 1 6 ? -6.754 -36.531 -1.392 1 97.94 6 ILE B CA 1
ATOM 2401 C C . ILE B 1 6 ? -7.855 -37.219 -0.586 1 97.94 6 ILE B C 1
ATOM 2403 O O . ILE B 1 6 ? -9.031 -36.875 -0.712 1 97.94 6 ILE B O 1
ATOM 2407 N N . THR B 1 7 ? -7.535 -38.188 0.238 1 97.38 7 THR B N 1
ATOM 2408 C CA . THR B 1 7 ? -8.492 -39 0.969 1 97.38 7 THR B CA 1
ATOM 2409 C C . THR B 1 7 ? -8.367 -38.781 2.473 1 97.38 7 THR B C 1
ATOM 2411 O O . THR B 1 7 ? -9.234 -39.188 3.244 1 97.38 7 THR B O 1
ATOM 2414 N N . SER B 1 8 ? -7.344 -38.188 2.865 1 97.12 8 SER B N 1
ATOM 2415 C CA . SER B 1 8 ? -7.07 -37.781 4.242 1 97.12 8 SER B CA 1
ATOM 2416 C C . SER B 1 8 ? -6.262 -36.5 4.293 1 97.12 8 SER B C 1
ATOM 2418 O O . SER B 1 8 ? -5.777 -36.031 3.266 1 97.12 8 SER B O 1
ATOM 2420 N N . LEU B 1 9 ? -6.164 -35.938 5.418 1 97.44 9 LEU B N 1
ATOM 2421 C CA . LEU B 1 9 ? -5.457 -34.656 5.574 1 97.44 9 LEU B CA 1
ATOM 2422 C C . LEU B 1 9 ? -4.105 -34.875 6.25 1 97.44 9 LEU B C 1
ATOM 2424 O O . LEU B 1 9 ? -3.662 -34.031 7.039 1 97.44 9 LEU B O 1
ATOM 2428 N N . ASP B 1 10 ? -3.486 -36 5.93 1 97.12 10 ASP B N 1
ATOM 2429 C CA . ASP B 1 10 ? -2.262 -36.406 6.617 1 97.12 10 ASP B CA 1
ATOM 2430 C C . ASP B 1 10 ? -1.025 -35.906 5.867 1 97.12 10 ASP B C 1
ATOM 2432 O O . ASP B 1 10 ? 0.088 -36.375 6.129 1 97.12 10 ASP B O 1
ATOM 2436 N N . GLY B 1 11 ? -1.204 -35.062 4.922 1 96.81 11 GLY B N 1
ATOM 2437 C CA . GLY B 1 11 ? -0.076 -34.438 4.25 1 96.81 11 GLY B CA 1
ATOM 2438 C C . GLY B 1 11 ? 0.219 -35.031 2.891 1 96.81 11 GLY B C 1
ATOM 2439 O O . GLY B 1 11 ? -0.526 -35.906 2.414 1 96.81 11 GLY B O 1
ATOM 2440 N N . PRO B 1 12 ? 1.25 -34.594 2.252 1 96.69 12 PRO B N 1
ATOM 2441 C CA . PRO B 1 12 ? 1.554 -34.938 0.863 1 96.69 12 PRO B CA 1
ATOM 2442 C C . PRO B 1 12 ? 1.805 -36.438 0.675 1 96.69 12 PRO B C 1
ATOM 2444 O O . PRO B 1 12 ? 1.487 -37 -0.379 1 96.69 12 PRO B O 1
ATOM 2447 N N . SER B 1 13 ? 2.338 -37.094 1.65 1 95.56 13 SER B N 1
ATOM 2448 C CA . SER B 1 13 ? 2.682 -38.5 1.526 1 95.56 13 SER B CA 1
ATOM 2449 C C . SER B 1 13 ? 1.432 -39.375 1.496 1 95.56 13 SER B C 1
ATOM 2451 O O . SER B 1 13 ? 1.495 -40.531 1.117 1 95.56 13 SER B O 1
ATOM 2453 N N . ALA B 1 14 ? 0.3 -38.844 1.868 1 95.75 14 ALA B N 1
ATOM 2454 C CA . ALA B 1 14 ? -0.931 -39.625 1.974 1 95.75 14 ALA B CA 1
ATOM 2455 C C . ALA B 1 14 ? -1.761 -39.5 0.698 1 95.75 14 ALA B C 1
ATOM 2457 O O . ALA B 1 14 ? -2.801 -40.156 0.569 1 95.75 14 ALA B O 1
ATOM 2458 N N . VAL B 1 15 ? -1.316 -38.688 -0.256 1 97.5 15 VAL B N 1
ATOM 2459 C CA . VAL B 1 15 ? -2.039 -38.5 -1.508 1 97.5 15 VAL B CA 1
ATOM 2460 C C . VAL B 1 15 ? -1.857 -39.719 -2.404 1 97.5 15 VAL B C 1
ATOM 2462 O O . VAL B 1 15 ? -0.759 -40.281 -2.494 1 97.5 15 VAL B O 1
ATOM 2465 N N . THR B 1 16 ? -2.914 -40.125 -3.035 1 96.06 16 THR B N 1
ATOM 2466 C CA . THR B 1 16 ? -2.867 -41.344 -3.859 1 96.06 16 THR B CA 1
ATOM 2467 C C . THR B 1 16 ? -3.4 -41.062 -5.262 1 96.06 16 THR B C 1
ATOM 2469 O O . THR B 1 16 ? -3.898 -39.969 -5.531 1 96.06 16 THR B O 1
ATOM 2472 N N . VAL B 1 17 ? -3.189 -42 -6.16 1 97.81 17 VAL B N 1
ATOM 2473 C CA . VAL B 1 17 ? -3.785 -42 -7.492 1 97.81 17 VAL B CA 1
ATOM 2474 C C . VAL B 1 17 ? -4.738 -43.188 -7.637 1 97.81 17 VAL B C 1
ATOM 2476 O O . VAL B 1 17 ? -4.406 -44.312 -7.25 1 97.81 17 VAL B O 1
ATOM 2479 N N . ALA B 1 18 ? -5.918 -42.906 -8.156 1 97.31 18 ALA B N 1
ATOM 2480 C CA . ALA B 1 18 ? -6.922 -43.938 -8.305 1 97.31 18 ALA B CA 1
ATOM 2481 C C . ALA B 1 18 ? -7.777 -43.719 -9.547 1 97.31 18 ALA B C 1
ATOM 2483 O O . ALA B 1 18 ? -7.715 -42.656 -10.164 1 97.31 18 ALA B O 1
ATOM 2484 N N . ASP B 1 19 ? -8.484 -44.781 -9.898 1 97.88 19 ASP B N 1
ATOM 2485 C CA . ASP B 1 19 ? -9.5 -44.656 -10.945 1 97.88 19 ASP B CA 1
ATOM 2486 C C . ASP B 1 19 ? -10.781 -44.031 -10.391 1 97.88 19 ASP B C 1
ATOM 2488 O O . ASP B 1 19 ? -11.336 -44.531 -9.406 1 97.88 19 ASP B O 1
ATOM 2492 N N . VAL B 1 20 ? -11.156 -42.938 -10.992 1 97.56 20 VAL B N 1
ATOM 2493 C CA . VAL B 1 20 ? -12.375 -42.25 -10.586 1 97.56 20 VAL B CA 1
ATOM 2494 C C . VAL B 1 20 ? -13.266 -42.031 -11.805 1 97.56 20 VAL B C 1
ATOM 2496 O O . VAL B 1 20 ? -12.812 -42.156 -12.945 1 97.56 20 VAL B O 1
ATOM 2499 N N . PRO B 1 21 ? -14.555 -41.719 -11.562 1 97.19 21 PRO B N 1
ATOM 2500 C CA . PRO B 1 21 ? -15.422 -41.406 -12.703 1 97.19 21 PRO B CA 1
ATOM 2501 C C . PRO B 1 21 ? -14.93 -40.188 -13.508 1 97.19 21 PRO B C 1
ATOM 2503 O O . PRO B 1 21 ? -14.391 -39.25 -12.938 1 97.19 21 PRO B O 1
ATOM 2506 N N . ASP B 1 22 ? -15.102 -40.312 -14.797 1 97.56 22 ASP B N 1
ATOM 2507 C CA . ASP B 1 22 ? -14.82 -39.156 -15.625 1 97.56 22 ASP B CA 1
ATOM 2508 C C . ASP B 1 22 ? -15.648 -37.938 -15.18 1 97.56 22 ASP B C 1
ATOM 2510 O O . ASP B 1 22 ? -16.828 -38.094 -14.82 1 97.56 22 ASP B O 1
ATOM 2514 N N . PRO B 1 23 ? -15.047 -36.781 -15.195 1 96.38 23 PRO B N 1
ATOM 2515 C CA . PRO B 1 23 ? -15.867 -35.594 -14.922 1 96.38 23 PRO B CA 1
ATOM 2516 C C . PRO B 1 23 ? -16.859 -35.281 -16.047 1 96.38 23 PRO B C 1
ATOM 2518 O O . PRO B 1 23 ? -16.562 -35.531 -17.219 1 96.38 23 PRO B O 1
ATOM 2521 N N . VAL B 1 24 ? -17.969 -34.781 -15.664 1 93.88 24 VAL B N 1
ATOM 2522 C CA . VAL B 1 24 ? -18.953 -34.281 -16.625 1 93.88 24 VAL B CA 1
ATOM 2523 C C . VAL B 1 24 ? -18.891 -32.781 -16.703 1 93.88 24 VAL B C 1
ATOM 2525 O O . VAL B 1 24 ? -19.047 -32.094 -15.688 1 93.88 24 VAL B O 1
ATOM 2528 N N . ARG B 1 25 ? -18.672 -32.312 -17.922 1 93.88 25 ARG B N 1
ATOM 2529 C CA . ARG B 1 25 ? -18.531 -30.875 -18.047 1 93.88 25 ARG B CA 1
ATOM 2530 C C . ARG B 1 25 ? -19.891 -30.188 -17.875 1 93.88 25 ARG B C 1
ATOM 2532 O O . ARG B 1 25 ? -20.906 -30.703 -18.328 1 93.88 25 ARG B O 1
ATOM 2539 N N . GLY B 1 26 ? -19.906 -29.109 -17.156 1 94.75 26 GLY B N 1
ATOM 2540 C CA . GLY B 1 26 ? -21.062 -28.25 -17.109 1 94.75 26 GLY B CA 1
ATOM 2541 C C . GLY B 1 26 ? -21.25 -27.438 -18.375 1 94.75 26 GLY B C 1
ATOM 2542 O O . GLY B 1 26 ? -20.422 -27.484 -19.281 1 94.75 26 GLY B O 1
ATOM 2543 N N . ASP B 1 27 ? -22.281 -26.641 -18.422 1 95.12 27 ASP B N 1
ATOM 2544 C CA . ASP B 1 27 ? -22.672 -25.875 -19.609 1 95.12 27 ASP B CA 1
ATOM 2545 C C . ASP B 1 27 ? -21.641 -24.812 -19.953 1 95.12 27 ASP B C 1
ATOM 2547 O O . ASP B 1 27 ? -21.5 -24.406 -21.109 1 95.12 27 ASP B O 1
ATOM 2551 N N . ASP B 1 28 ? -20.922 -24.406 -19.016 1 95.81 28 ASP B N 1
ATOM 2552 C CA . ASP B 1 28 ? -19.953 -23.328 -19.234 1 95.81 28 ASP B CA 1
ATOM 2553 C C . ASP B 1 28 ? -18.531 -23.844 -19.109 1 95.81 28 ASP B C 1
ATOM 2555 O O . ASP B 1 28 ? -17.609 -23.062 -18.875 1 95.81 28 ASP B O 1
ATOM 2559 N N . GLN B 1 29 ? -18.359 -25.156 -19.328 1 97.81 29 GLN B N 1
ATOM 2560 C CA . GLN B 1 29 ? -17.047 -25.734 -19.062 1 97.81 29 GLN B CA 1
ATOM 2561 C C . GLN B 1 29 ? -16.484 -26.406 -20.312 1 97.81 29 GLN B C 1
ATOM 2563 O O . GLN B 1 29 ? -17.25 -26.844 -21.188 1 97.81 29 GLN B O 1
ATOM 2568 N N . VAL B 1 30 ? -15.219 -26.438 -20.391 1 98.19 30 VAL B N 1
ATOM 2569 C CA . VAL B 1 30 ? -14.461 -27.188 -21.391 1 98.19 30 VAL B CA 1
ATOM 2570 C C . VAL B 1 30 ? -13.93 -28.484 -20.766 1 98.19 30 VAL B C 1
ATOM 2572 O O . VAL B 1 30 ? -13.469 -28.484 -19.609 1 98.19 30 VAL B O 1
ATOM 2575 N N . LEU B 1 31 ? -14.078 -29.516 -21.484 1 98.62 31 LEU B N 1
ATOM 2576 C CA . LEU B 1 31 ? -13.438 -30.75 -21.078 1 98.62 31 LEU B CA 1
ATOM 2577 C C . LEU B 1 31 ? -12.078 -30.906 -21.75 1 98.62 31 LEU B C 1
ATOM 2579 O O . LEU B 1 31 ? -11.984 -30.906 -22.984 1 98.62 31 LEU B O 1
ATOM 2583 N N . VAL B 1 32 ? -11.094 -31.062 -20.984 1 98.75 32 VAL B N 1
ATOM 2584 C CA . VAL B 1 32 ? -9.727 -31.094 -21.469 1 98.75 32 VAL B CA 1
ATOM 2585 C C . VAL B 1 32 ? -9.109 -32.469 -21.188 1 98.75 32 VAL B C 1
ATOM 2587 O O . VAL B 1 32 ? -9.195 -32.969 -20.078 1 98.75 32 VAL B O 1
ATOM 2590 N N . GLU B 1 33 ? -8.578 -33.094 -22.203 1 98.81 33 GLU B N 1
ATOM 2591 C CA . GLU B 1 33 ? -7.672 -34.219 -22 1 98.81 33 GLU B CA 1
ATOM 2592 C C . GLU B 1 33 ? -6.305 -33.75 -21.516 1 98.81 33 GLU B C 1
ATOM 2594 O O . GLU B 1 33 ? -5.504 -33.219 -22.312 1 98.81 33 GLU B O 1
ATOM 2599 N N . VAL B 1 34 ? -6.051 -33.969 -20.266 1 98.88 34 VAL B N 1
ATOM 2600 C CA . VAL B 1 34 ? -4.895 -33.344 -19.609 1 98.88 34 VAL B CA 1
ATOM 2601 C C . VAL B 1 34 ? -3.617 -34.062 -20.062 1 98.88 34 VAL B C 1
ATOM 2603 O O . VAL B 1 34 ? -3.559 -35.281 -20.094 1 98.88 34 VAL B O 1
ATOM 2606 N N . ARG B 1 35 ? -2.639 -33.25 -20.422 1 98.88 35 ARG B N 1
ATOM 2607 C CA . ARG B 1 35 ? -1.314 -33.781 -20.75 1 98.88 35 ARG B CA 1
ATOM 2608 C C . ARG B 1 35 ? -0.312 -33.469 -19.641 1 98.88 35 ARG B C 1
ATOM 2610 O O . ARG B 1 35 ? 0.647 -34.188 -19.438 1 98.88 35 ARG B O 1
ATOM 2617 N N . ALA B 1 36 ? -0.537 -32.375 -18.984 1 98.88 36 ALA B N 1
ATOM 2618 C CA . ALA B 1 36 ? 0.281 -31.953 -17.844 1 98.88 36 ALA B CA 1
ATOM 2619 C C . ALA B 1 36 ? -0.542 -31.172 -16.844 1 98.88 36 ALA B C 1
ATOM 2621 O O . ALA B 1 36 ? -1.475 -30.453 -17.219 1 98.88 36 ALA B O 1
ATOM 2622 N N . ALA B 1 37 ? -0.248 -31.297 -15.555 1 98.81 37 ALA B N 1
ATOM 2623 C CA . ALA B 1 37 ? -0.875 -30.562 -14.469 1 98.81 37 ALA B CA 1
ATOM 2624 C C . ALA B 1 37 ? 0.173 -29.844 -13.625 1 98.81 37 ALA B C 1
ATOM 2626 O O . ALA B 1 37 ? 1.222 -30.406 -13.305 1 98.81 37 ALA B O 1
ATOM 2627 N N . GLY B 1 38 ? -0.076 -28.609 -13.367 1 98.62 38 GLY B N 1
ATOM 2628 C CA . GLY B 1 38 ? 0.825 -27.891 -12.484 1 98.62 38 GLY B CA 1
ATOM 2629 C C . GLY B 1 38 ? 0.631 -28.234 -11.016 1 98.62 38 GLY B C 1
ATOM 2630 O O . GLY B 1 38 ? -0.494 -28.469 -10.57 1 98.62 38 GLY B O 1
ATOM 2631 N N . VAL B 1 39 ? 1.714 -28.297 -10.273 1 98.19 39 VAL B N 1
ATOM 2632 C CA . VAL B 1 39 ? 1.667 -28.5 -8.828 1 98.19 39 VAL B CA 1
ATOM 2633 C C . VAL B 1 39 ? 1.988 -27.188 -8.117 1 98.19 39 VAL B C 1
ATOM 2635 O O . VAL B 1 39 ? 2.992 -26.531 -8.422 1 98.19 39 VAL B O 1
ATOM 2638 N N . SER B 1 40 ? 1.109 -26.75 -7.223 1 94.56 40 SER B N 1
ATOM 2639 C CA . SER B 1 40 ? 1.275 -25.453 -6.574 1 94.56 40 SER B CA 1
ATOM 2640 C C . SER B 1 40 ? 1.173 -25.578 -5.059 1 94.56 40 SER B C 1
ATOM 2642 O O . SER B 1 40 ? 0.812 -26.625 -4.535 1 94.56 40 SER B O 1
ATOM 2644 N N . PHE B 1 41 ? 1.555 -24.516 -4.414 1 92.75 41 PHE B N 1
ATOM 2645 C CA . PHE B 1 41 ? 1.564 -24.5 -2.957 1 92.75 41 PHE B CA 1
ATOM 2646 C C . PHE B 1 41 ? 0.164 -24.719 -2.4 1 92.75 41 PHE B C 1
ATOM 2648 O O . PHE B 1 41 ? -0.005 -25.406 -1.393 1 92.75 41 PHE B O 1
ATOM 2655 N N . PRO B 1 42 ? -0.875 -24.141 -3.006 1 92.56 42 PRO B N 1
ATOM 2656 C CA . PRO B 1 42 ? -2.227 -24.438 -2.531 1 92.56 42 PRO B CA 1
ATOM 2657 C C . PRO B 1 42 ? -2.523 -25.938 -2.5 1 92.56 42 PRO B C 1
ATOM 2659 O O . PRO B 1 42 ? -3.24 -26.406 -1.614 1 92.56 42 PRO B O 1
ATOM 2662 N N . ASP B 1 43 ? -2.023 -26.688 -3.426 1 95.94 43 ASP B N 1
ATOM 2663 C CA . ASP B 1 43 ? -2.209 -28.141 -3.422 1 95.94 43 ASP B CA 1
ATOM 2664 C C . ASP B 1 43 ? -1.641 -28.766 -2.148 1 95.94 43 ASP B C 1
ATOM 2666 O O . ASP B 1 43 ? -2.275 -29.625 -1.536 1 95.94 43 ASP B O 1
ATOM 2670 N N . LEU B 1 44 ? -0.445 -28.312 -1.826 1 95.5 44 LEU B N 1
ATOM 2671 C CA . LEU B 1 44 ? 0.212 -28.797 -0.617 1 95.5 44 LEU B CA 1
ATOM 2672 C C . LEU B 1 44 ? -0.63 -28.5 0.618 1 95.5 44 LEU B C 1
ATOM 2674 O O . LEU B 1 44 ? -0.849 -29.375 1.456 1 95.5 44 LEU B O 1
ATOM 2678 N N . LEU B 1 45 ? -1.169 -27.281 0.704 1 93.62 45 LEU B N 1
ATOM 2679 C CA . LEU B 1 45 ? -1.988 -26.891 1.843 1 93.62 45 LEU B CA 1
ATOM 2680 C C . LEU B 1 45 ? -3.27 -27.703 1.909 1 93.62 45 LEU B C 1
ATOM 2682 O O . LEU B 1 45 ? -3.764 -28.016 2.998 1 93.62 45 LEU B O 1
ATOM 2686 N N . GLN B 1 46 ? -3.781 -28.078 0.821 1 95.44 46 GLN B N 1
ATOM 2687 C CA . GLN B 1 46 ? -5.004 -28.875 0.767 1 95.44 46 GLN B CA 1
ATOM 2688 C C . GLN B 1 46 ? -4.785 -30.266 1.369 1 95.44 46 GLN B C 1
ATOM 2690 O O . GLN B 1 46 ? -5.695 -30.828 1.971 1 95.44 46 GLN B O 1
ATOM 2695 N N . THR B 1 47 ? -3.609 -30.812 1.247 1 97.38 47 THR B N 1
ATOM 2696 C CA . THR B 1 47 ? -3.334 -32.125 1.796 1 97.38 47 THR B CA 1
ATOM 2697 C C . THR B 1 47 ? -3.348 -32.094 3.322 1 97.38 47 THR B C 1
ATOM 2699 O O . THR B 1 47 ? -3.406 -33.156 3.971 1 97.38 47 THR B O 1
ATOM 2702 N N . ARG B 1 48 ? -3.283 -30.875 3.85 1 96.44 48 ARG B N 1
ATOM 2703 C CA . ARG B 1 48 ? -3.234 -30.688 5.297 1 96.44 48 ARG B CA 1
ATOM 2704 C C . ARG B 1 48 ? -4.504 -30.016 5.809 1 96.44 48 ARG B C 1
ATOM 2706 O O . ARG B 1 48 ? -4.602 -29.688 6.992 1 96.44 48 ARG B O 1
ATOM 2713 N N . GLY B 1 49 ? -5.434 -29.703 4.953 1 95 49 GLY B N 1
ATOM 2714 C CA . GLY B 1 49 ? -6.645 -28.984 5.332 1 95 49 GLY B CA 1
ATOM 2715 C C . GLY B 1 49 ? -6.395 -27.547 5.707 1 95 49 GLY B C 1
ATOM 2716 O O . GLY B 1 49 ? -7.082 -26.984 6.566 1 95 49 GLY B O 1
ATOM 2717 N N . GLN B 1 50 ? -5.383 -26.984 5.16 1 90.62 50 GLN B N 1
ATOM 2718 C CA . GLN B 1 50 ? -4.965 -25.641 5.555 1 90.62 50 GLN B CA 1
ATOM 2719 C C . GLN B 1 50 ? -5.203 -24.641 4.43 1 90.62 50 GLN B C 1
ATOM 2721 O O . GLN B 1 50 ? -4.547 -23.594 4.375 1 90.62 50 GLN B O 1
ATOM 2726 N N . TYR B 1 51 ? -6.02 -25.016 3.488 1 88.12 51 TYR B N 1
ATOM 2727 C CA . TYR B 1 51 ? -6.383 -24.141 2.385 1 88.12 51 TYR B CA 1
ATOM 2728 C C . TYR B 1 51 ? -7.844 -23.719 2.48 1 88.12 51 TYR B C 1
ATOM 2730 O O . TYR B 1 51 ? -8.656 -24.406 3.107 1 88.12 51 TYR B O 1
ATOM 2738 N N . GLN B 1 52 ? -8.234 -22.547 1.929 1 82.62 52 GLN B N 1
ATOM 2739 C CA . GLN B 1 52 ? -9.578 -22 2.051 1 82.62 52 GLN B CA 1
ATOM 2740 C C . GLN B 1 52 ? -10.609 -22.891 1.379 1 82.62 52 GLN B C 1
ATOM 2742 O O . GLN B 1 52 ? -11.742 -23 1.851 1 82.62 52 GLN B O 1
ATOM 2747 N N . ILE B 1 53 ? -10.273 -23.516 0.267 1 84.38 53 ILE B N 1
ATOM 2748 C CA . ILE B 1 53 ? -11.156 -24.453 -0.435 1 84.38 53 ILE B CA 1
ATOM 2749 C C . ILE B 1 53 ? -10.984 -25.859 0.136 1 84.38 53 ILE B C 1
ATOM 2751 O O . ILE B 1 53 ? -9.922 -26.469 -0.02 1 84.38 53 ILE B O 1
ATOM 2755 N N . GLN B 1 54 ? -12.008 -26.328 0.803 1 90 54 GLN B N 1
ATOM 2756 C CA . GLN B 1 54 ? -11.961 -27.625 1.467 1 90 54 GLN B CA 1
ATOM 2757 C C . GLN B 1 54 ? -13.141 -28.5 1.052 1 90 54 GLN B C 1
ATOM 2759 O O . GLN B 1 54 ? -14.086 -28.672 1.818 1 90 54 GLN B O 1
ATOM 2764 N N . PRO B 1 55 ? -13 -29.125 -0.062 1 93.31 55 PRO B N 1
ATOM 2765 C CA . PRO B 1 55 ? -14.078 -30.016 -0.49 1 93.31 55 PRO B CA 1
ATOM 2766 C C . PRO B 1 55 ? -14.148 -31.297 0.343 1 93.31 55 PRO B C 1
ATOM 2768 O O . PRO B 1 55 ? -13.188 -31.656 1.019 1 93.31 55 PRO B O 1
ATOM 2771 N N . PRO B 1 56 ? -15.367 -31.969 0.253 1 95.38 56 PRO B N 1
ATOM 2772 C CA . PRO B 1 56 ? -15.422 -33.281 0.889 1 95.38 56 PRO B CA 1
ATOM 2773 C C . PRO B 1 56 ? -14.445 -34.281 0.263 1 95.38 56 PRO B C 1
ATOM 2775 O O . PRO B 1 56 ? -14.25 -34.281 -0.955 1 95.38 56 PRO B O 1
ATOM 2778 N N . MET B 1 57 ? -13.906 -35.156 1.064 1 95.62 57 MET B N 1
ATOM 2779 C CA . MET B 1 57 ? -12.953 -36.156 0.598 1 95.62 57 MET B CA 1
ATOM 2780 C C . MET B 1 57 ? -13.664 -37.469 0.231 1 95.62 57 MET B C 1
ATOM 2782 O O . MET B 1 57 ? -14.672 -37.812 0.839 1 95.62 57 MET B O 1
ATOM 2786 N N . PRO B 1 58 ? -13.195 -38.188 -0.717 1 96.69 58 PRO B N 1
ATOM 2787 C CA . PRO B 1 58 ? -12.008 -37.906 -1.521 1 96.69 58 PRO B CA 1
ATOM 2788 C C . PRO B 1 58 ? -12.273 -36.844 -2.604 1 96.69 58 PRO B C 1
ATOM 2790 O O . PRO B 1 58 ? -13.398 -36.75 -3.098 1 96.69 58 PRO B O 1
ATOM 2793 N N . PHE B 1 59 ? -11.266 -36.031 -2.961 1 97.19 59 PHE B N 1
ATOM 2794 C CA . PHE B 1 59 ? -11.406 -35.125 -4.082 1 97.19 59 PHE B CA 1
ATOM 2795 C C . PHE B 1 59 ? -10.102 -35.031 -4.867 1 97.19 59 PHE B C 1
ATOM 2797 O O . PHE B 1 59 ? -9.047 -35.438 -4.383 1 97.19 59 PHE B O 1
ATOM 2804 N N . VAL B 1 60 ? -10.195 -34.594 -6.133 1 97.88 60 VAL B N 1
ATOM 2805 C CA . VAL B 1 60 ? -9.062 -34.438 -7.035 1 97.88 60 VAL B CA 1
ATOM 2806 C C . VAL B 1 60 ? -8.523 -33 -6.926 1 97.88 60 VAL B C 1
ATOM 2808 O O . VAL B 1 60 ? -9.219 -32.031 -7.277 1 97.88 60 VAL B O 1
ATOM 2811 N N . PRO B 1 61 ? -7.238 -32.812 -6.426 1 97.88 61 PRO B N 1
ATOM 2812 C CA . PRO B 1 61 ? -6.648 -31.453 -6.383 1 97.88 61 PRO B CA 1
ATOM 2813 C C . PRO B 1 61 ? -6.113 -31.016 -7.742 1 97.88 61 PRO B C 1
ATOM 2815 O O . PRO B 1 61 ? -6.266 -31.719 -8.734 1 97.88 61 PRO B O 1
ATOM 2818 N N . GLY B 1 62 ? -5.512 -29.844 -7.719 1 97.5 62 GLY B N 1
ATOM 2819 C CA . GLY B 1 62 ? -4.914 -29.281 -8.922 1 97.5 62 GLY B CA 1
ATOM 2820 C C . GLY B 1 62 ? -5.633 -28.047 -9.438 1 97.5 62 GLY B C 1
ATOM 2821 O O . GLY B 1 62 ? -6.777 -28.125 -9.875 1 97.5 62 GLY B O 1
ATOM 2822 N N . VAL B 1 63 ? -4.879 -26.938 -9.555 1 96.12 63 VAL B N 1
ATOM 2823 C CA . VAL B 1 63 ? -5.535 -25.672 -9.859 1 96.12 63 VAL B CA 1
ATOM 2824 C C . VAL B 1 63 ? -5.262 -25.297 -11.312 1 96.12 63 VAL B C 1
ATOM 2826 O O . VAL B 1 63 ? -5.785 -24.297 -11.805 1 96.12 63 VAL B O 1
ATOM 2829 N N . GLU B 1 64 ? -4.383 -26.047 -11.992 1 97.81 64 GLU B N 1
ATOM 2830 C CA . GLU B 1 64 ? -4.078 -25.703 -13.375 1 97.81 64 GLU B CA 1
ATOM 2831 C C . GLU B 1 64 ? -3.615 -26.938 -14.156 1 97.81 64 GLU B C 1
ATOM 2833 O O . GLU B 1 64 ? -3.102 -27.891 -13.57 1 97.81 64 GLU B O 1
ATOM 2838 N N . ALA B 1 65 ? -3.836 -26.859 -15.461 1 98.75 65 ALA B N 1
ATOM 2839 C CA . ALA B 1 65 ? -3.457 -27.953 -16.359 1 98.75 65 ALA B CA 1
ATOM 2840 C C . ALA B 1 65 ? -3.357 -27.469 -17.797 1 98.75 65 ALA B C 1
ATOM 2842 O O . ALA B 1 65 ? -3.777 -26.359 -18.125 1 98.75 65 ALA B O 1
ATOM 2843 N N . ALA B 1 66 ? -2.715 -28.297 -18.594 1 98.88 66 ALA B N 1
ATOM 2844 C CA . ALA B 1 66 ? -2.664 -28.094 -20.031 1 98.88 66 ALA B CA 1
ATOM 2845 C C . ALA B 1 66 ? -2.928 -29.391 -20.781 1 98.88 66 ALA B C 1
ATOM 2847 O O . ALA B 1 66 ? -2.584 -30.469 -20.297 1 98.88 66 ALA B O 1
ATOM 2848 N N . GLY B 1 67 ? -3.551 -29.25 -21.891 1 98.81 67 GLY B N 1
ATOM 2849 C CA . GLY B 1 67 ? -3.877 -30.438 -22.688 1 98.81 67 GLY B CA 1
ATOM 2850 C C . GLY B 1 67 ? -4.629 -30.109 -23.969 1 98.81 67 GLY B C 1
ATOM 2851 O O . GLY B 1 67 ? -4.375 -29.078 -24.594 1 98.81 67 GLY B O 1
ATOM 2852 N N . ILE B 1 68 ? -5.438 -31.094 -24.281 1 98.81 68 ILE B N 1
ATOM 2853 C CA . ILE B 1 68 ? -6.18 -31 -25.531 1 98.81 68 ILE B CA 1
ATOM 2854 C C . ILE B 1 68 ? -7.676 -30.953 -25.25 1 98.81 68 ILE B C 1
ATOM 2856 O O . ILE B 1 68 ? -8.188 -31.75 -24.453 1 98.81 68 ILE B O 1
ATOM 2860 N N . VAL B 1 69 ? -8.328 -30.016 -25.953 1 98.81 69 VAL B N 1
ATOM 2861 C CA . VAL B 1 69 ? -9.773 -29.906 -25.766 1 98.81 69 VAL B CA 1
ATOM 2862 C C . VAL B 1 69 ? -10.461 -31.156 -26.312 1 98.81 69 VAL B C 1
ATOM 2864 O O . VAL B 1 69 ? -10.266 -31.531 -27.469 1 98.81 69 VAL B O 1
ATOM 2867 N N . ARG B 1 70 ? -11.242 -31.781 -25.484 1 98.31 70 ARG B N 1
ATOM 2868 C CA . ARG B 1 70 ? -12.07 -32.906 -25.906 1 98.31 70 ARG B CA 1
ATOM 2869 C C . ARG B 1 70 ? -13.477 -32.438 -26.266 1 98.31 70 ARG B C 1
ATOM 2871 O O . ARG B 1 70 ? -14.039 -32.875 -27.281 1 98.31 70 ARG B O 1
ATOM 2878 N N . GLU B 1 71 ? -14.078 -31.609 -25.375 1 98.06 71 GLU B N 1
ATOM 2879 C CA . GLU B 1 71 ? -15.398 -31.031 -25.562 1 98.06 71 GLU B CA 1
ATOM 2880 C C . GLU B 1 71 ? -15.422 -29.562 -25.141 1 98.06 71 GLU B C 1
ATOM 2882 O O . GLU B 1 71 ? -14.695 -29.156 -24.234 1 98.06 71 GLU B O 1
ATOM 2887 N N . SER B 1 72 ? -16.25 -28.797 -25.828 1 97.62 72 SER B N 1
ATOM 2888 C CA . SER B 1 72 ? -16.422 -27.391 -25.5 1 97.62 72 SER B CA 1
ATOM 2889 C C . SER B 1 72 ? -17.891 -26.969 -25.641 1 97.62 72 SER B C 1
ATOM 2891 O O . SER B 1 72 ? -18.641 -27.578 -26.391 1 97.62 72 SER B O 1
ATOM 2893 N N . PRO B 1 73 ? -18.266 -26.016 -24.859 1 96.38 73 PRO B N 1
ATOM 2894 C CA . PRO B 1 73 ? -19.641 -25.531 -25.016 1 96.38 73 PRO B CA 1
ATOM 2895 C C . PRO B 1 73 ? -19.844 -24.719 -26.297 1 96.38 73 PRO B C 1
ATOM 2897 O O . PRO B 1 73 ? -18.875 -24.297 -26.922 1 96.38 73 PRO B O 1
ATOM 2900 N N . GLU B 1 74 ? -21.141 -24.609 -26.578 1 93.69 74 GLU B N 1
ATOM 2901 C CA . GLU B 1 74 ? -21.484 -23.781 -27.719 1 93.69 74 GLU B CA 1
ATOM 2902 C C . GLU B 1 74 ? -20.984 -22.344 -27.547 1 93.69 74 GLU B C 1
ATOM 2904 O O . GLU B 1 74 ? -21.109 -21.766 -26.453 1 93.69 74 GLU B O 1
ATOM 2909 N N . GLY B 1 75 ? -20.391 -21.875 -28.594 1 94.06 75 GLY B N 1
ATOM 2910 C CA . GLY B 1 75 ? -19.938 -20.484 -28.562 1 94.06 75 GLY B CA 1
ATOM 2911 C C . GLY B 1 75 ? -18.531 -20.328 -28.016 1 94.06 75 GLY B C 1
ATOM 2912 O O . GLY B 1 75 ? -17.984 -19.219 -28.031 1 94.06 75 GLY B O 1
ATOM 2913 N N . SER B 1 76 ? -17.984 -21.359 -27.484 1 96 76 SER B N 1
ATOM 2914 C CA . SER B 1 76 ? -16.609 -21.297 -26.969 1 96 76 SER B CA 1
ATOM 2915 C C . SER B 1 76 ? -15.625 -20.953 -28.078 1 96 76 SER B C 1
ATOM 2917 O O . SER B 1 76 ? -15.82 -21.344 -29.234 1 96 76 SER B O 1
ATOM 2919 N N . ALA B 1 77 ? -14.555 -20.281 -27.672 1 94.19 77 ALA B N 1
ATOM 2920 C CA . ALA B 1 77 ? -13.477 -19.984 -28.625 1 94.19 77 ALA B CA 1
ATOM 2921 C C . ALA B 1 77 ? -12.594 -21.203 -28.844 1 94.19 77 ALA B C 1
ATOM 2923 O O . ALA B 1 77 ? -11.766 -21.234 -29.766 1 94.19 77 ALA B O 1
ATOM 2924 N N . HIS B 1 78 ? -12.773 -22.219 -28.031 1 97.19 78 HIS B N 1
ATOM 2925 C CA . HIS B 1 78 ? -11.977 -23.438 -28.109 1 97.19 78 HIS B CA 1
ATOM 2926 C C . HIS B 1 78 ? -12.766 -24.578 -28.75 1 97.19 78 HIS B C 1
ATOM 2928 O O . HIS B 1 78 ? -13.969 -24.719 -28.5 1 97.19 78 HIS B O 1
ATOM 2934 N N . GLN B 1 79 ? -12.055 -25.391 -29.516 1 97.56 79 GLN B N 1
ATOM 2935 C CA . GLN B 1 79 ? -12.656 -26.531 -30.188 1 97.56 79 GLN B CA 1
ATOM 2936 C C . GLN B 1 79 ? -11.898 -27.812 -29.891 1 97.56 79 GLN B C 1
ATOM 2938 O O . GLN B 1 79 ? -10.719 -27.781 -29.531 1 97.56 79 GLN B O 1
ATOM 2943 N N . PRO B 1 80 ? -12.633 -28.906 -30.078 1 98.31 80 PRO B N 1
ATOM 2944 C CA . PRO B 1 80 ? -11.922 -30.172 -29.906 1 98.31 80 PRO B CA 1
ATOM 2945 C C . PRO B 1 80 ? -10.641 -30.25 -30.734 1 98.31 80 PRO B C 1
ATOM 2947 O O . PRO B 1 80 ? -10.641 -29.891 -31.906 1 98.31 80 PRO B O 1
ATOM 2950 N N . GLY B 1 81 ? -9.586 -30.641 -30.094 1 98.44 81 GLY B N 1
ATOM 2951 C CA . GLY B 1 81 ? -8.305 -30.75 -30.766 1 98.44 81 GLY B CA 1
ATOM 2952 C C . GLY B 1 81 ? -7.375 -29.594 -30.453 1 98.44 81 GLY B C 1
ATOM 2953 O O . GLY B 1 81 ? -6.164 -29.688 -30.672 1 98.44 81 GLY B O 1
ATOM 2954 N N . ASP B 1 82 ? -7.898 -28.484 -29.938 1 98.56 82 ASP B N 1
ATOM 2955 C CA . ASP B 1 82 ? -7.086 -27.312 -29.609 1 98.56 82 ASP B CA 1
ATOM 2956 C C . ASP B 1 82 ? -6.176 -27.594 -28.406 1 98.56 82 ASP B C 1
ATOM 2958 O O . ASP B 1 82 ? -6.586 -28.25 -27.453 1 98.56 82 ASP B O 1
ATOM 2962 N N . ARG B 1 83 ? -4.926 -27.094 -28.453 1 98.69 83 ARG B N 1
ATOM 2963 C CA . ARG B 1 83 ? -4.047 -27.062 -27.297 1 98.69 83 ARG B CA 1
ATOM 2964 C C . ARG B 1 83 ? -4.43 -25.922 -26.344 1 98.69 83 ARG B C 1
ATOM 2966 O O . ARG B 1 83 ? -4.527 -24.766 -26.766 1 98.69 83 ARG B O 1
ATOM 2973 N N . VAL B 1 84 ? -4.613 -26.25 -25.062 1 98.69 84 VAL B N 1
ATOM 2974 C CA . VAL B 1 84 ? -5.055 -25.203 -24.141 1 98.69 84 VAL B CA 1
ATOM 2975 C C . VAL B 1 84 ? -4.316 -25.328 -22.812 1 98.69 84 VAL B C 1
ATOM 2977 O O . VAL B 1 84 ? -3.762 -26.391 -22.5 1 98.69 84 VAL B O 1
ATOM 2980 N N . MET B 1 85 ? -4.152 -24.297 -22.125 1 98.38 85 MET B N 1
ATOM 2981 C CA . MET B 1 85 ? -3.842 -24.219 -20.703 1 98.38 85 MET B CA 1
ATOM 2982 C C . MET B 1 85 ? -5.016 -23.656 -19.906 1 98.38 85 MET B C 1
ATOM 2984 O O . MET B 1 85 ? -5.758 -22.812 -20.422 1 98.38 85 MET B O 1
ATOM 2988 N N . ALA B 1 86 ? -5.184 -24.156 -18.719 1 97.44 86 ALA B N 1
ATOM 2989 C CA . ALA B 1 86 ? -6.41 -23.812 -18.016 1 97.44 86 ALA B CA 1
ATOM 2990 C C . ALA B 1 86 ? -6.145 -23.656 -16.516 1 97.44 86 ALA B C 1
ATOM 2992 O O . ALA B 1 86 ? -5.246 -24.297 -15.969 1 97.44 86 ALA B O 1
ATOM 2993 N N . PHE B 1 87 ? -6.879 -22.766 -15.961 1 95.69 87 PHE B N 1
ATOM 2994 C CA . PHE B 1 87 ? -6.934 -22.562 -14.516 1 95.69 87 PHE B CA 1
ATOM 2995 C C . PHE B 1 87 ? -8.289 -22.984 -13.961 1 95.69 87 PHE B C 1
ATOM 2997 O O . PHE B 1 87 ? -9.328 -22.531 -14.453 1 95.69 87 PHE B O 1
ATOM 3004 N N . GLY B 1 88 ? -8.195 -23.844 -13.055 1 91.31 88 GLY B N 1
ATOM 3005 C CA . GLY B 1 88 ? -9.375 -24.266 -12.312 1 91.31 88 GLY B CA 1
ATOM 3006 C C . GLY B 1 88 ? -9.141 -24.359 -10.812 1 91.31 88 GLY B C 1
ATOM 3007 O O . GLY B 1 88 ? -7.996 -24.281 -10.359 1 91.31 88 GLY B O 1
ATOM 3008 N N . MET B 1 89 ? -10.156 -24.438 -9.992 1 88.69 89 MET B N 1
ATOM 3009 C CA . MET B 1 89 ? -10.031 -24.5 -8.539 1 88.69 89 MET B CA 1
ATOM 3010 C C . MET B 1 89 ? -9.641 -25.891 -8.078 1 88.69 89 MET B C 1
ATOM 3012 O O . MET B 1 89 ? -8.938 -26.047 -7.082 1 88.69 89 MET B O 1
ATOM 3016 N N . LEU B 1 90 ? -10.094 -26.859 -8.82 1 94.69 90 LEU B N 1
ATOM 3017 C CA . LEU B 1 90 ? -9.852 -28.266 -8.484 1 94.69 90 LEU B CA 1
ATOM 3018 C C . LEU B 1 90 ? -9.828 -29.125 -9.734 1 94.69 90 LEU B C 1
ATOM 3020 O O . LEU B 1 90 ? -10.234 -28.688 -10.812 1 94.69 90 LEU B O 1
ATOM 3024 N N . GLY B 1 91 ? -9.273 -30.312 -9.617 1 96.88 91 GLY B N 1
ATOM 3025 C CA . GLY B 1 91 ? -9.492 -31.359 -10.602 1 96.88 91 GLY B CA 1
ATOM 3026 C C . GLY B 1 91 ? -8.383 -31.453 -11.633 1 96.88 91 GLY B C 1
ATOM 3027 O O . GLY B 1 91 ? -8.383 -32.344 -12.469 1 96.88 91 GLY B O 1
ATOM 3028 N N . GLY B 1 92 ? -7.426 -30.578 -11.547 1 97.94 92 GLY B N 1
ATOM 3029 C CA . GLY B 1 92 ? -6.422 -30.5 -12.594 1 97.94 92 GLY B CA 1
ATOM 3030 C C . GLY B 1 92 ? -5.488 -31.688 -12.633 1 97.94 92 GLY B C 1
ATOM 3031 O O . GLY B 1 92 ? -4.906 -32 -13.672 1 97.94 92 GLY B O 1
ATOM 3032 N N . MET B 1 93 ? -5.332 -32.406 -11.531 1 98.56 93 MET B N 1
ATOM 3033 C CA . MET B 1 93 ? -4.402 -33.531 -11.453 1 98.56 93 MET B CA 1
ATOM 3034 C C . MET B 1 93 ? -5.102 -34.844 -11.797 1 98.56 93 MET B C 1
ATOM 3036 O O . MET B 1 93 ? -5.184 -35.75 -10.953 1 98.56 93 MET B O 1
ATOM 3040 N N . ALA B 1 94 ? -5.52 -34.906 -13.031 1 98.62 94 ALA B N 1
ATOM 3041 C CA . ALA B 1 94 ? -6.273 -36.031 -13.555 1 98.62 94 ALA B CA 1
ATOM 3042 C C . ALA B 1 94 ? -6.121 -36.156 -15.07 1 98.62 94 ALA B C 1
ATOM 3044 O O . ALA B 1 94 ? -5.559 -35.25 -15.711 1 98.62 94 ALA B O 1
ATOM 3045 N N . GLU B 1 95 ? -6.617 -37.25 -15.617 1 98.75 95 GLU B N 1
ATOM 3046 C CA . GLU B 1 95 ? -6.543 -37.469 -17.062 1 98.75 95 GLU B CA 1
ATOM 3047 C C . GLU B 1 95 ? -7.5 -36.531 -17.797 1 98.75 95 GLU B C 1
ATOM 3049 O O . GLU B 1 95 ? -7.254 -36.156 -18.953 1 98.75 95 GLU B O 1
ATOM 3054 N N . LEU B 1 96 ? -8.594 -36.219 -17.125 1 98.56 96 LEU B N 1
ATOM 3055 C CA . LEU B 1 96 ? -9.594 -35.281 -17.672 1 98.56 96 LEU B CA 1
ATOM 3056 C C . LEU B 1 96 ? -9.922 -34.188 -16.688 1 98.56 96 LEU B C 1
ATOM 3058 O O . LEU B 1 96 ? -9.984 -34.406 -15.477 1 98.56 96 LEU B O 1
ATOM 3062 N N . LEU B 1 97 ? -10.125 -33.031 -17.219 1 98.5 97 LEU B N 1
ATOM 3063 C CA . LEU B 1 97 ? -10.453 -31.844 -16.406 1 98.5 97 LEU B CA 1
ATOM 3064 C C . LEU B 1 97 ? -11.617 -31.078 -17.016 1 98.5 97 LEU B C 1
ATOM 3066 O O . LEU B 1 97 ? -11.57 -30.703 -18.188 1 98.5 97 LEU B O 1
ATOM 3070 N N . ALA B 1 98 ? -12.711 -30.984 -16.281 1 98.31 98 ALA B N 1
ATOM 3071 C CA . ALA B 1 98 ? -13.75 -30.016 -16.609 1 98.31 98 ALA B CA 1
ATOM 3072 C C . ALA B 1 98 ? -13.477 -28.656 -15.977 1 98.31 98 ALA B C 1
ATOM 3074 O O . ALA B 1 98 ? -13.375 -28.547 -14.75 1 98.31 98 ALA B O 1
ATOM 3075 N N . VAL B 1 99 ? -13.312 -27.641 -16.781 1 97.38 99 VAL B N 1
ATOM 3076 C CA . VAL B 1 99 ? -12.883 -26.344 -16.297 1 97.38 99 VAL B CA 1
ATOM 3077 C C . VAL B 1 99 ? -13.664 -25.234 -17 1 97.38 99 VAL B C 1
ATOM 3079 O O . VAL B 1 99 ? -14.031 -25.375 -18.156 1 97.38 99 VAL B O 1
ATOM 3082 N N . PRO B 1 100 ? -13.945 -24.109 -16.281 1 95.31 100 PRO B N 1
ATOM 3083 C CA . PRO B 1 100 ? -14.695 -23.031 -16.922 1 95.31 100 PRO B CA 1
ATOM 3084 C C . PRO B 1 100 ? -14.039 -22.547 -18.219 1 95.31 100 PRO B C 1
ATOM 3086 O O . PRO B 1 100 ? -12.82 -22.406 -18.281 1 95.31 100 PRO B O 1
ATOM 3089 N N . ASP B 1 101 ? -14.875 -22.328 -19.203 1 96.31 101 ASP B N 1
ATOM 3090 C CA . ASP B 1 101 ? -14.422 -21.781 -20.469 1 96.31 101 ASP B CA 1
ATOM 3091 C C . ASP B 1 101 ? -13.695 -20.453 -20.281 1 96.31 101 ASP B C 1
ATOM 3093 O O . ASP B 1 101 ? -12.703 -20.172 -20.953 1 96.31 101 ASP B O 1
ATOM 3097 N N . ALA B 1 102 ? -14.07 -19.672 -19.312 1 93 102 ALA B N 1
ATOM 3098 C CA . ALA B 1 102 ? -13.578 -18.328 -19.047 1 93 102 ALA B CA 1
ATOM 3099 C C . ALA B 1 102 ? -12.148 -18.344 -18.531 1 93 102 ALA B C 1
ATOM 3101 O O . ALA B 1 102 ? -11.445 -17.328 -18.562 1 93 102 ALA B O 1
ATOM 3102 N N . THR B 1 103 ? -11.703 -19.5 -18.062 1 95.25 103 THR B N 1
ATOM 3103 C CA . THR B 1 103 ? -10.344 -19.609 -17.531 1 95.25 103 THR B CA 1
ATOM 3104 C C . THR B 1 103 ? -9.523 -20.625 -18.328 1 95.25 103 THR B C 1
ATOM 3106 O O . THR B 1 103 ? -8.609 -21.25 -17.781 1 95.25 103 THR B O 1
ATOM 3109 N N . THR B 1 104 ? -9.945 -20.828 -19.5 1 96.62 104 THR B N 1
ATOM 3110 C CA . THR B 1 104 ? -9.234 -21.656 -20.469 1 96.62 104 THR B CA 1
ATOM 3111 C C . THR B 1 104 ? -8.625 -20.797 -21.562 1 96.62 104 THR B C 1
ATOM 3113 O O . THR B 1 104 ? -9.281 -19.906 -22.109 1 96.62 104 THR B O 1
ATOM 3116 N N . PHE B 1 105 ? -7.34 -21.047 -21.875 1 97.06 105 PHE B N 1
ATOM 3117 C CA . PHE B 1 105 ? -6.59 -20.203 -22.797 1 97.06 105 PHE B CA 1
ATOM 3118 C C . PHE B 1 105 ? -5.902 -21.047 -23.859 1 97.06 105 PHE B C 1
ATOM 3120 O O . PHE B 1 105 ? -5.496 -22.188 -23.594 1 97.06 105 PHE B O 1
ATOM 3127 N N . ALA B 1 106 ? -5.723 -20.406 -25.016 1 97.06 106 ALA B N 1
ATOM 3128 C CA . ALA B 1 106 ? -4.973 -21.094 -26.062 1 97.06 106 ALA B CA 1
ATOM 3129 C C . ALA B 1 106 ? -3.518 -21.297 -25.656 1 97.06 106 ALA B C 1
ATOM 3131 O O . ALA B 1 106 ? -2.902 -20.406 -25.062 1 97.06 106 ALA B O 1
ATOM 3132 N N . LEU B 1 107 ? -3.004 -22.438 -25.875 1 97.75 107 LEU B N 1
ATOM 3133 C CA . LEU B 1 107 ? -1.592 -22.75 -25.672 1 97.75 107 LEU B CA 1
ATOM 3134 C C . LEU B 1 107 ? -0.835 -22.688 -27 1 97.75 107 LEU B C 1
ATOM 3136 O O . LEU B 1 107 ? -1.032 -23.531 -27.875 1 97.75 107 LEU B O 1
ATOM 3140 N N . PRO B 1 108 ? -0.009 -21.688 -27.156 1 96.62 108 PRO B N 1
ATOM 3141 C CA . PRO B 1 108 ? 0.721 -21.594 -28.422 1 96.62 108 PRO B CA 1
ATOM 3142 C C . PRO B 1 108 ? 1.657 -22.766 -28.656 1 96.62 108 PRO B C 1
ATOM 3144 O O . PRO B 1 108 ? 2.064 -23.438 -27.703 1 96.62 108 PRO B O 1
ATOM 3147 N N . GLU B 1 109 ? 2.059 -22.953 -29.875 1 95.69 109 GLU B N 1
ATOM 3148 C CA . GLU B 1 109 ? 2.916 -24.062 -30.266 1 95.69 109 GLU B CA 1
ATOM 3149 C C . GLU B 1 109 ? 4.312 -23.922 -29.672 1 95.69 109 GLU B C 1
ATOM 3151 O O . GLU B 1 109 ? 5.02 -24.922 -29.469 1 95.69 109 GLU B O 1
ATOM 3156 N N . SER B 1 110 ? 4.648 -22.719 -29.359 1 95.56 110 SER B N 1
ATOM 3157 C CA . SER B 1 110 ? 5.992 -22.438 -28.859 1 95.56 110 SER B CA 1
ATOM 3158 C C . SER B 1 110 ? 6.168 -22.938 -27.438 1 95.56 110 SER B C 1
ATOM 3160 O O . SER B 1 110 ? 7.293 -23.031 -26.938 1 95.56 110 SER B O 1
ATOM 3162 N N . LEU B 1 111 ? 5.09 -23.312 -26.781 1 97.69 111 LEU B N 1
ATOM 3163 C CA . LEU B 1 111 ? 5.16 -23.797 -25.406 1 97.69 111 LEU B CA 1
ATOM 3164 C C . LEU B 1 111 ? 4.734 -25.25 -25.312 1 97.69 111 LEU B C 1
ATOM 3166 O O . LEU B 1 111 ? 3.787 -25.672 -25.984 1 97.69 111 LEU B O 1
ATOM 3170 N N . SER B 1 112 ? 5.5 -25.984 -24.5 1 98.44 112 SER B N 1
ATOM 3171 C CA . SER B 1 112 ? 5.129 -27.375 -24.234 1 98.44 112 SER B CA 1
ATOM 3172 C C . SER B 1 112 ? 3.902 -27.453 -23.344 1 98.44 112 SER B C 1
ATOM 3174 O O . SER B 1 112 ? 3.471 -26.438 -22.781 1 98.44 112 SER B O 1
ATOM 3176 N N . PHE B 1 113 ? 3.268 -28.625 -23.266 1 98.75 113 PHE B N 1
ATOM 3177 C CA . PHE B 1 113 ? 2.154 -28.828 -22.344 1 98.75 113 PHE B CA 1
ATOM 3178 C C . PHE B 1 113 ? 2.598 -28.594 -20.906 1 98.75 113 PHE B C 1
ATOM 3180 O O . PHE B 1 113 ? 1.836 -28.078 -20.094 1 98.75 113 PHE B O 1
ATOM 3187 N N . GLU B 1 114 ? 3.877 -29.047 -20.594 1 98.75 114 GLU B N 1
ATOM 3188 C CA . GLU B 1 114 ? 4.414 -28.797 -19.266 1 98.75 114 GLU B CA 1
ATOM 3189 C C . GLU B 1 114 ? 4.488 -27.312 -18.953 1 98.75 114 GLU B C 1
ATOM 3191 O O . GLU B 1 114 ? 4.074 -26.859 -17.891 1 98.75 114 GLU B O 1
ATOM 3196 N N . GLN B 1 115 ? 4.957 -26.547 -19.906 1 98.5 115 GLN B N 1
ATOM 3197 C CA . GLN B 1 115 ? 5.027 -25.109 -19.734 1 98.5 115 GLN B CA 1
ATOM 3198 C C . GLN B 1 115 ? 3.629 -24.5 -19.656 1 98.5 115 GLN B C 1
ATOM 3200 O O . GLN B 1 115 ? 3.398 -23.562 -18.875 1 98.5 115 GLN B O 1
ATOM 3205 N N . GLY B 1 116 ? 2.707 -25.016 -20.406 1 98.5 116 GLY B N 1
ATOM 3206 C CA . GLY B 1 116 ? 1.329 -24.562 -20.328 1 98.5 116 GLY B CA 1
ATOM 3207 C C . GLY B 1 116 ? 0.711 -24.797 -18.953 1 98.5 116 GLY B C 1
ATOM 3208 O O . GLY B 1 116 ? -0.005 -23.922 -18.453 1 98.5 116 GLY B O 1
ATOM 3209 N N . ALA B 1 117 ? 0.981 -25.922 -18.359 1 98.56 117 ALA B N 1
ATOM 3210 C CA . ALA B 1 117 ? 0.451 -26.281 -17.031 1 98.56 117 ALA B CA 1
ATOM 3211 C C . ALA B 1 117 ? 1.118 -25.453 -15.938 1 98.56 117 ALA B C 1
ATOM 3213 O O . ALA B 1 117 ? 0.674 -25.469 -14.789 1 98.56 117 ALA B O 1
ATOM 3214 N N . ALA B 1 118 ? 2.182 -24.797 -16.328 1 98.25 118 ALA B N 1
ATOM 3215 C CA . ALA B 1 118 ? 2.953 -24 -15.383 1 98.25 118 ALA B CA 1
ATOM 3216 C C . ALA B 1 118 ? 2.609 -22.516 -15.508 1 98.25 118 ALA B C 1
ATOM 3218 O O . ALA B 1 118 ? 3.143 -21.672 -14.773 1 98.25 118 ALA B O 1
ATOM 3219 N N . PHE B 1 119 ? 1.662 -22.109 -16.344 1 97.69 119 PHE B N 1
ATOM 3220 C CA . PHE B 1 119 ? 1.545 -20.719 -16.75 1 97.69 119 PHE B CA 1
ATOM 3221 C C . PHE B 1 119 ? 0.412 -20.016 -16 1 97.69 119 PHE B C 1
ATOM 3223 O O . PHE B 1 119 ? 0.633 -19.016 -15.312 1 97.69 119 PHE B O 1
ATOM 3230 N N . PRO B 1 120 ? -0.847 -20.438 -15.984 1 96.38 120 PRO B N 1
ATOM 3231 C CA . PRO B 1 120 ? -1.963 -19.609 -15.516 1 96.38 120 PRO B CA 1
ATOM 3232 C C . PRO B 1 120 ? -1.79 -19.141 -14.07 1 96.38 120 PRO B C 1
ATOM 3234 O O . PRO B 1 120 ? -1.812 -17.938 -13.805 1 96.38 120 PRO B O 1
ATOM 3237 N N . MET B 1 121 ? -1.526 -20.031 -13.172 1 95.56 121 MET B N 1
ATOM 3238 C CA . MET B 1 121 ? -1.498 -19.688 -11.75 1 95.56 121 MET B CA 1
ATOM 3239 C C . MET B 1 121 ? -0.363 -18.719 -11.445 1 95.56 121 MET B C 1
ATOM 3241 O O . MET B 1 121 ? -0.595 -17.625 -10.914 1 95.56 121 MET B O 1
ATOM 3245 N N . ASN B 1 122 ? 0.849 -19.078 -11.836 1 97.94 122 ASN B N 1
ATOM 3246 C CA . ASN B 1 122 ? 2.021 -18.297 -11.438 1 97.94 122 ASN B CA 1
ATOM 3247 C C . ASN B 1 122 ? 2.086 -16.969 -12.18 1 97.94 122 ASN B C 1
ATOM 3249 O O . ASN B 1 122 ? 2.348 -15.93 -11.578 1 97.94 122 ASN B O 1
ATOM 3253 N N . TYR B 1 123 ? 1.828 -16.984 -13.492 1 98.56 123 TYR B N 1
ATOM 3254 C CA . TYR B 1 123 ? 2.027 -15.773 -14.281 1 98.56 123 TYR B CA 1
ATOM 3255 C C . TYR B 1 123 ? 0.873 -14.797 -14.094 1 98.56 123 TYR B C 1
ATOM 3257 O O . TYR B 1 123 ? 1.066 -13.578 -14.141 1 98.56 123 TYR B O 1
ATOM 3265 N N . HIS B 1 124 ? -0.341 -15.336 -13.883 1 97.69 124 HIS B N 1
ATOM 3266 C CA . HIS B 1 124 ? -1.435 -14.438 -13.523 1 97.69 124 HIS B CA 1
ATOM 3267 C C . HIS B 1 124 ? -1.228 -13.844 -12.141 1 97.69 124 HIS B C 1
ATOM 3269 O O . HIS B 1 124 ? -1.493 -12.656 -11.922 1 97.69 124 HIS B O 1
ATOM 3275 N N . THR B 1 125 ? -0.726 -14.633 -11.203 1 97.75 125 THR B N 1
ATOM 3276 C CA . THR B 1 125 ? -0.382 -14.125 -9.883 1 97.75 125 THR B CA 1
ATOM 3277 C C . THR B 1 125 ? 0.667 -13.016 -9.977 1 97.75 125 THR B C 1
ATOM 3279 O O . THR B 1 125 ? 0.52 -11.961 -9.367 1 97.75 125 THR B O 1
ATOM 3282 N N . ALA B 1 126 ? 1.721 -13.273 -10.758 1 98.75 126 ALA B N 1
ATOM 3283 C CA . ALA B 1 126 ? 2.807 -12.312 -10.914 1 98.75 126 ALA B CA 1
ATOM 3284 C C . ALA B 1 126 ? 2.299 -11.008 -11.531 1 98.75 126 ALA B C 1
ATOM 3286 O O . ALA B 1 126 ? 2.592 -9.922 -11.031 1 98.75 126 ALA B O 1
ATOM 3287 N N . HIS B 1 127 ? 1.518 -11.156 -12.609 1 98.75 127 HIS B N 1
ATOM 3288 C CA . HIS B 1 127 ? 1.017 -9.969 -13.289 1 98.75 127 HIS B CA 1
ATOM 3289 C C . HIS B 1 127 ? 0.067 -9.172 -12.398 1 98.75 127 HIS B C 1
ATOM 3291 O O . HIS B 1 127 ? 0.172 -7.949 -12.312 1 98.75 127 HIS B O 1
ATOM 3297 N N . PHE B 1 128 ? -0.849 -9.867 -11.766 1 98.56 128 PHE B N 1
ATOM 3298 C CA . PHE B 1 128 ? -1.781 -9.234 -10.844 1 98.56 128 PHE B CA 1
ATOM 3299 C C . PHE B 1 128 ? -1.031 -8.453 -9.766 1 98.56 128 PHE B C 1
ATOM 3301 O O . PHE B 1 128 ? -1.342 -7.293 -9.5 1 98.56 128 PHE B O 1
ATOM 3308 N N . SER B 1 129 ? -0.047 -9.07 -9.156 1 98.88 129 SER B N 1
ATOM 3309 C CA . SER B 1 129 ? 0.705 -8.461 -8.07 1 98.88 129 SER B CA 1
ATOM 3310 C C . SER B 1 129 ? 1.52 -7.266 -8.555 1 98.88 129 SER B C 1
ATOM 3312 O O . SER B 1 129 ? 1.439 -6.18 -7.98 1 98.88 129 SER B O 1
ATOM 3314 N N . LEU B 1 130 ? 2.268 -7.445 -9.656 1 98.88 130 LEU B N 1
ATOM 3315 C CA . LEU B 1 130 ? 3.201 -6.422 -10.117 1 98.88 130 LEU B CA 1
ATOM 3316 C C . LEU B 1 130 ? 2.459 -5.254 -10.758 1 98.88 130 LEU B C 1
ATOM 3318 O O . LEU B 1 130 ? 2.826 -4.094 -10.547 1 98.88 130 LEU B O 1
ATOM 3322 N N . VAL B 1 131 ? 1.393 -5.562 -11.484 1 98.44 131 VAL B N 1
ATOM 3323 C CA . VAL B 1 131 ? 0.784 -4.523 -12.312 1 98.44 131 VAL B CA 1
ATOM 3324 C C . VAL B 1 131 ? -0.462 -3.979 -11.617 1 98.44 131 VAL B C 1
ATOM 3326 O O . VAL B 1 131 ? -0.536 -2.787 -11.312 1 98.44 131 VAL B O 1
ATOM 3329 N N . ARG B 1 132 ? -1.432 -4.898 -11.328 1 97.94 132 ARG B N 1
ATOM 3330 C CA . ARG B 1 132 ? -2.688 -4.441 -10.742 1 97.94 132 ARG B CA 1
ATOM 3331 C C . ARG B 1 132 ? -2.465 -3.879 -9.344 1 97.94 132 ARG B C 1
ATOM 3333 O O . ARG B 1 132 ? -2.928 -2.781 -9.031 1 97.94 132 ARG B O 1
ATOM 3340 N N . ARG B 1 133 ? -1.714 -4.559 -8.516 1 98.56 133 ARG B N 1
ATOM 3341 C CA . ARG B 1 133 ? -1.557 -4.168 -7.121 1 98.56 133 ARG B CA 1
ATOM 3342 C C . ARG B 1 133 ? -0.316 -3.301 -6.93 1 98.56 133 ARG B C 1
ATOM 3344 O O . ARG B 1 133 ? -0.372 -2.262 -6.27 1 98.56 133 ARG B O 1
ATOM 3351 N N . GLY B 1 134 ? 0.797 -3.676 -7.543 1 98.75 134 GLY B N 1
ATOM 3352 C CA . GLY B 1 134 ? 2.076 -3.01 -7.355 1 98.75 134 GLY B CA 1
ATOM 3353 C C . GLY B 1 134 ? 2.248 -1.787 -8.234 1 98.75 134 GLY B C 1
ATOM 3354 O O . GLY B 1 134 ? 3.131 -0.962 -8 1 98.75 134 GLY B O 1
ATOM 3355 N N . ARG B 1 135 ? 1.473 -1.708 -9.359 1 98.44 135 ARG B N 1
ATOM 3356 C CA . ARG B 1 135 ? 1.522 -0.585 -10.289 1 98.44 135 ARG B CA 1
ATOM 3357 C C . ARG B 1 135 ? 2.924 -0.415 -10.867 1 98.44 135 ARG B C 1
ATOM 3359 O O . ARG B 1 135 ? 3.449 0.699 -10.914 1 98.44 135 ARG B O 1
ATOM 3366 N N . LEU B 1 136 ? 3.502 -1.489 -11.242 1 98.75 136 LEU B N 1
ATOM 3367 C CA . LEU B 1 136 ? 4.84 -1.51 -11.82 1 98.75 136 LEU B CA 1
ATOM 3368 C C . LEU B 1 136 ? 4.918 -0.616 -13.055 1 98.75 136 LEU B C 1
ATOM 3370 O O . LEU B 1 136 ? 4.02 -0.64 -13.898 1 98.75 136 LEU B O 1
ATOM 3374 N N . GLU B 1 137 ? 5.93 0.211 -13.109 1 98.31 137 GLU B N 1
ATOM 3375 C CA . GLU B 1 137 ? 6.258 1.015 -14.281 1 98.31 137 GLU B CA 1
ATOM 3376 C C . GLU B 1 137 ? 7.602 0.605 -14.875 1 98.31 137 GLU B C 1
ATOM 3378 O O . GLU B 1 137 ? 8.5 0.164 -14.156 1 98.31 137 GLU B O 1
ATOM 3383 N N . ALA B 1 138 ? 7.648 0.746 -16.25 1 98.38 138 ALA B N 1
ATOM 3384 C CA . ALA B 1 138 ? 8.93 0.484 -16.891 1 98.38 138 ALA B CA 1
ATOM 3385 C C . ALA B 1 138 ? 10.047 1.307 -16.266 1 98.38 138 ALA B C 1
ATOM 3387 O O . ALA B 1 138 ? 9.852 2.482 -15.938 1 98.38 138 ALA B O 1
ATOM 3388 N N . GLY B 1 139 ? 11.203 0.672 -16.031 1 98.31 139 GLY B N 1
ATOM 3389 C CA . GLY B 1 139 ? 12.359 1.354 -15.469 1 98.31 139 GLY B CA 1
ATOM 3390 C C . GLY B 1 139 ? 12.492 1.143 -13.969 1 98.31 139 GLY B C 1
ATOM 3391 O O . GLY B 1 139 ? 13.562 1.376 -13.398 1 98.31 139 GLY B O 1
ATOM 3392 N N . GLU B 1 140 ? 11.461 0.715 -13.25 1 98.75 140 GLU B N 1
ATOM 3393 C CA . GLU B 1 140 ? 11.539 0.45 -11.82 1 98.75 140 GLU B CA 1
ATOM 3394 C C . GLU B 1 140 ? 12.352 -0.809 -11.531 1 98.75 140 GLU B C 1
ATOM 3396 O O . GLU B 1 140 ? 12.5 -1.67 -12.398 1 98.75 140 GLU B O 1
ATOM 3401 N N . SER B 1 141 ? 12.867 -0.884 -10.359 1 98.88 141 SER B N 1
ATOM 3402 C CA . SER B 1 141 ? 13.578 -2.068 -9.883 1 98.88 141 SER B CA 1
ATOM 3403 C C . SER B 1 141 ? 12.672 -2.949 -9.031 1 98.88 141 SER B C 1
ATOM 3405 O O . SER B 1 141 ? 11.906 -2.447 -8.203 1 98.88 141 SER B O 1
ATOM 3407 N N . VAL B 1 142 ? 12.75 -4.238 -9.289 1 98.94 142 VAL B N 1
ATOM 3408 C CA . VAL B 1 142 ? 11.945 -5.223 -8.578 1 98.94 142 VAL B CA 1
ATOM 3409 C C . VAL B 1 142 ? 12.859 -6.254 -7.918 1 98.94 142 VAL B C 1
ATOM 3411 O O . VAL B 1 142 ? 13.68 -6.887 -8.594 1 98.94 142 VAL B O 1
ATOM 3414 N N . LEU B 1 143 ? 12.781 -6.359 -6.598 1 98.94 143 LEU B N 1
ATOM 3415 C CA . LEU B 1 143 ? 13.445 -7.43 -5.863 1 98.94 143 LEU B CA 1
ATOM 3416 C C . LEU B 1 143 ? 12.5 -8.602 -5.641 1 98.94 143 LEU B C 1
ATOM 3418 O O . LEU B 1 143 ? 11.398 -8.43 -5.113 1 98.94 143 LEU B O 1
ATOM 3422 N N . VAL B 1 144 ? 12.922 -9.758 -6.035 1 98.94 144 VAL B N 1
ATOM 3423 C CA . VAL B 1 144 ? 12.07 -10.938 -5.957 1 98.94 144 VAL B CA 1
ATOM 3424 C C . VAL B 1 144 ? 12.664 -11.938 -4.965 1 98.94 144 VAL B C 1
ATOM 3426 O O . VAL B 1 144 ? 13.766 -12.453 -5.176 1 98.94 144 VAL B O 1
ATOM 3429 N N . HIS B 1 145 ? 11.914 -12.188 -3.893 1 98.56 145 HIS B N 1
ATOM 3430 C CA . HIS B 1 145 ? 12.297 -13.281 -3.006 1 98.56 145 HIS B CA 1
ATOM 3431 C C . HIS B 1 145 ? 11.844 -14.625 -3.568 1 98.56 145 HIS B C 1
ATOM 3433 O O . HIS B 1 145 ? 10.898 -14.688 -4.363 1 98.56 145 HIS B O 1
ATOM 3439 N N . GLY B 1 146 ? 12.531 -15.742 -3.074 1 97.12 146 GLY B N 1
ATOM 3440 C CA . GLY B 1 146 ? 12.188 -17.031 -3.641 1 97.12 146 GLY B CA 1
ATOM 3441 C C . GLY B 1 146 ? 12.273 -17.062 -5.156 1 97.12 146 GLY B C 1
ATOM 3442 O O . GLY B 1 146 ? 11.438 -17.672 -5.82 1 97.12 146 GLY B O 1
ATOM 3443 N N . ALA B 1 147 ? 13.297 -16.531 -5.676 1 98.44 147 ALA B N 1
ATOM 3444 C CA . ALA B 1 147 ? 13.328 -16.109 -7.074 1 98.44 147 ALA B CA 1
ATOM 3445 C C . ALA B 1 147 ? 13.477 -17.312 -8 1 98.44 147 ALA B C 1
ATOM 3447 O O . ALA B 1 147 ? 13.234 -17.219 -9.203 1 98.44 147 ALA B O 1
ATOM 3448 N N . ALA B 1 148 ? 13.859 -18.406 -7.484 1 98.06 148 ALA B N 1
ATOM 3449 C CA . ALA B 1 148 ? 14.07 -19.578 -8.336 1 98.06 148 ALA B CA 1
ATOM 3450 C C . ALA B 1 148 ? 12.836 -20.484 -8.344 1 98.06 148 ALA B C 1
ATOM 3452 O O . ALA B 1 148 ? 12.781 -21.469 -9.086 1 98.06 148 ALA B O 1
ATOM 3453 N N . GLY B 1 149 ? 11.875 -20.156 -7.543 1 96.94 149 GLY B N 1
ATOM 3454 C CA . GLY B 1 149 ? 10.656 -20.953 -7.508 1 96.94 149 GLY B CA 1
ATOM 3455 C C . GLY B 1 149 ? 9.688 -20.609 -8.617 1 96.94 149 GLY B C 1
ATOM 3456 O O . GLY B 1 149 ? 10.016 -19.844 -9.531 1 96.94 149 GLY B O 1
ATOM 3457 N N . GLY B 1 150 ? 8.508 -21.234 -8.578 1 96.81 150 GLY B N 1
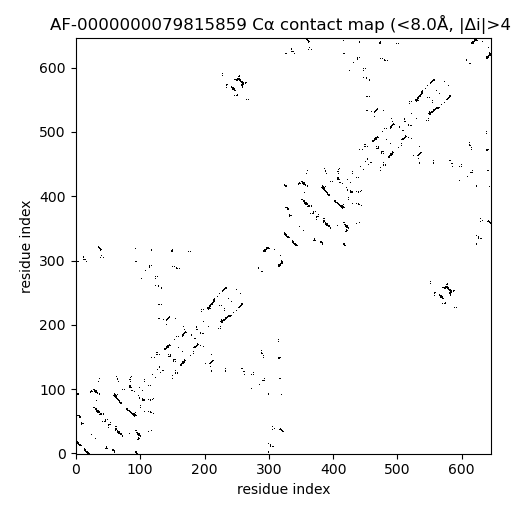ATOM 3458 C CA . GLY B 1 150 ? 7.488 -21.031 -9.594 1 96.81 150 GLY B CA 1
ATOM 3459 C C . GLY B 1 150 ? 7.031 -19.594 -9.695 1 96.81 150 GLY B C 1
ATOM 3460 O O . GLY B 1 150 ? 7.188 -18.953 -10.742 1 96.81 150 GLY B O 1
ATOM 3461 N N . VAL B 1 151 ? 6.566 -19.016 -8.594 1 97.62 151 VAL B N 1
ATOM 3462 C CA . VAL B 1 151 ? 6.113 -17.625 -8.57 1 97.62 151 VAL B CA 1
ATOM 3463 C C . VAL B 1 151 ? 7.301 -16.703 -8.789 1 97.62 151 VAL B C 1
ATOM 3465 O O . VAL B 1 151 ? 7.176 -15.672 -9.469 1 97.62 151 VAL B O 1
ATOM 3468 N N . GLY B 1 152 ? 8.43 -17.078 -8.219 1 98.44 152 GLY B N 1
ATOM 3469 C CA . GLY B 1 152 ? 9.633 -16.281 -8.367 1 98.44 152 GLY B CA 1
ATOM 3470 C C . GLY B 1 152 ? 10.055 -16.094 -9.812 1 98.44 152 GLY B C 1
ATOM 3471 O O . GLY B 1 152 ? 10.211 -14.969 -10.281 1 98.44 152 GLY B O 1
ATOM 3472 N N . THR B 1 153 ? 10.188 -17.203 -10.539 1 98.75 153 THR B N 1
ATOM 3473 C CA . THR B 1 153 ? 10.617 -17.125 -11.93 1 98.75 153 THR B CA 1
ATOM 3474 C C . THR B 1 153 ? 9.555 -16.422 -12.789 1 98.75 153 THR B C 1
ATOM 3476 O O . THR B 1 153 ? 9.891 -15.664 -13.695 1 98.75 153 THR B O 1
ATOM 3479 N N . ALA B 1 154 ? 8.312 -16.703 -12.5 1 98.75 154 ALA B N 1
ATOM 3480 C CA . ALA B 1 154 ? 7.234 -15.992 -13.195 1 98.75 154 ALA B CA 1
ATOM 3481 C C . ALA B 1 154 ? 7.34 -14.484 -12.977 1 98.75 154 ALA B C 1
ATOM 3483 O O . ALA B 1 154 ? 7.195 -13.703 -13.922 1 98.75 154 ALA B O 1
ATOM 3484 N N . SER B 1 155 ? 7.617 -14.078 -11.742 1 98.88 155 SER B N 1
ATOM 3485 C CA . SER B 1 155 ? 7.734 -12.664 -11.398 1 98.88 155 SER B CA 1
ATOM 3486 C C . SER B 1 155 ? 8.914 -12.016 -12.125 1 98.88 155 SER B C 1
ATOM 3488 O O . SER B 1 155 ? 8.797 -10.891 -12.617 1 98.88 155 SER B O 1
ATOM 3490 N N . ILE B 1 156 ? 10.023 -12.75 -12.195 1 98.94 156 ILE B N 1
ATOM 3491 C CA . ILE B 1 156 ? 11.195 -12.25 -12.906 1 98.94 156 ILE B CA 1
ATOM 3492 C C . ILE B 1 156 ? 10.836 -11.992 -14.375 1 98.94 156 ILE B C 1
ATOM 3494 O O . ILE B 1 156 ? 11.078 -10.906 -14.898 1 98.94 156 ILE B O 1
ATOM 3498 N N . GLN B 1 157 ? 10.219 -12.961 -15.008 1 98.88 157 GLN B N 1
ATOM 3499 C CA . GLN B 1 157 ? 9.953 -12.859 -16.438 1 98.88 157 GLN B CA 1
ATOM 3500 C C . GLN B 1 157 ? 8.93 -11.758 -16.734 1 98.88 157 GLN B C 1
ATOM 3502 O O . GLN B 1 157 ? 9.109 -10.977 -17.656 1 98.88 157 GLN B O 1
ATOM 3507 N N . VAL B 1 158 ? 7.852 -11.703 -15.93 1 98.88 158 VAL B N 1
ATOM 3508 C CA . VAL B 1 158 ? 6.836 -10.68 -16.141 1 98.88 158 VAL B CA 1
ATOM 3509 C C . VAL B 1 158 ? 7.453 -9.297 -15.945 1 98.88 158 VAL B C 1
ATOM 3511 O O . VAL B 1 158 ? 7.254 -8.398 -16.766 1 98.88 158 VAL B O 1
ATOM 3514 N N . ALA B 1 159 ? 8.227 -9.109 -14.852 1 98.88 159 ALA B N 1
ATOM 3515 C CA . ALA B 1 159 ? 8.859 -7.82 -14.57 1 98.88 159 ALA B CA 1
ATOM 3516 C C . ALA B 1 159 ? 9.805 -7.418 -15.703 1 98.88 159 ALA B C 1
ATOM 3518 O O . ALA B 1 159 ? 9.773 -6.277 -16.172 1 98.88 159 ALA B O 1
ATOM 3519 N N . LYS B 1 160 ? 10.617 -8.375 -16.156 1 98.81 160 LYS B N 1
ATOM 3520 C CA . LYS B 1 160 ? 11.539 -8.109 -17.25 1 98.81 160 LYS B CA 1
ATOM 3521 C C . LYS B 1 160 ? 10.781 -7.762 -18.531 1 98.81 160 LYS B C 1
ATOM 3523 O O . LYS B 1 160 ? 11.133 -6.812 -19.234 1 98.81 160 LYS B O 1
ATOM 3528 N N . GLY B 1 161 ? 9.766 -8.516 -18.812 1 98.38 161 GLY B N 1
ATOM 3529 C CA . GLY B 1 161 ? 8.961 -8.273 -19.984 1 98.38 161 GLY B CA 1
ATOM 3530 C C . GLY B 1 161 ? 8.32 -6.898 -20 1 98.38 161 GLY B C 1
ATOM 3531 O O . GLY B 1 161 ? 7.996 -6.367 -21.062 1 98.38 161 GLY B O 1
ATOM 3532 N N . LEU B 1 162 ? 8.172 -6.312 -18.828 1 98.12 162 LEU B N 1
ATOM 3533 C CA . LEU B 1 162 ? 7.531 -5.012 -18.703 1 98.12 162 LEU B CA 1
ATOM 3534 C C . LEU B 1 162 ? 8.57 -3.904 -18.531 1 98.12 162 LEU B C 1
ATOM 3536 O O . LEU B 1 162 ? 8.219 -2.758 -18.25 1 98.12 162 LEU B O 1
ATOM 3540 N N . GLY B 1 163 ? 9.836 -4.238 -18.625 1 98.38 163 GLY B N 1
ATOM 3541 C CA . GLY B 1 163 ? 10.891 -3.242 -18.703 1 98.38 163 GLY B CA 1
ATOM 3542 C C . GLY B 1 163 ? 11.5 -2.912 -17.359 1 98.38 163 GLY B C 1
ATOM 3543 O O . GLY B 1 163 ? 12.156 -1.88 -17.203 1 98.38 163 GLY B O 1
ATOM 3544 N N . ALA B 1 164 ? 11.328 -3.754 -16.375 1 98.75 164 ALA B N 1
ATOM 3545 C CA . ALA B 1 164 ? 11.891 -3.51 -15.055 1 98.75 164 ALA B CA 1
ATOM 3546 C C . ALA B 1 164 ? 13.305 -4.074 -14.945 1 98.75 164 ALA B C 1
ATOM 3548 O O . ALA B 1 164 ? 13.711 -4.918 -15.75 1 98.75 164 ALA B O 1
ATOM 3549 N N . ARG B 1 165 ? 14.094 -3.543 -14.047 1 98.75 165 ARG B N 1
ATOM 3550 C CA . ARG B 1 165 ? 15.328 -4.164 -13.594 1 98.75 165 ARG B CA 1
ATOM 3551 C C . ARG B 1 165 ? 15.07 -5.117 -12.43 1 98.75 165 ARG B C 1
ATOM 3553 O O . ARG B 1 165 ? 14.484 -4.723 -11.422 1 98.75 165 ARG B O 1
ATOM 3560 N N . VAL B 1 166 ? 15.523 -6.375 -12.516 1 98.94 166 VAL B N 1
ATOM 3561 C CA . VAL B 1 166 ? 15.102 -7.375 -11.539 1 98.94 166 VAL B CA 1
ATOM 3562 C C . VAL B 1 166 ? 16.312 -7.84 -10.727 1 98.94 166 VAL B C 1
ATOM 3564 O O . VAL B 1 166 ? 17.328 -8.25 -11.289 1 98.94 166 VAL B O 1
ATOM 3567 N N . LEU B 1 167 ? 16.234 -7.742 -9.414 1 98.94 167 LEU B N 1
ATOM 3568 C CA . LEU B 1 167 ? 17.141 -8.352 -8.453 1 98.94 167 LEU B CA 1
ATOM 3569 C C . LEU B 1 167 ? 16.516 -9.602 -7.836 1 98.94 167 LEU B C 1
ATOM 3571 O O . LEU B 1 167 ? 15.461 -9.523 -7.203 1 98.94 167 LEU B O 1
ATOM 3575 N N . ALA B 1 168 ? 17.188 -10.734 -7.988 1 98.88 168 ALA B N 1
ATOM 3576 C CA . ALA B 1 168 ? 16.672 -12.023 -7.527 1 98.88 168 ALA B CA 1
ATOM 3577 C C . ALA B 1 168 ? 17.391 -12.484 -6.266 1 98.88 168 ALA B C 1
ATOM 3579 O O . ALA B 1 168 ? 18.609 -12.539 -6.23 1 98.88 168 ALA B O 1
ATOM 3580 N N . VAL B 1 169 ? 16.625 -12.812 -5.262 1 98.75 169 VAL B N 1
ATOM 3581 C CA . VAL B 1 169 ? 17.188 -13.375 -4.043 1 98.75 169 VAL B CA 1
ATOM 3582 C C . VAL B 1 169 ? 16.984 -14.883 -4.023 1 98.75 169 VAL B C 1
ATOM 3584 O O . VAL B 1 169 ? 15.844 -15.359 -4.113 1 98.75 169 VAL B O 1
ATOM 3587 N N . VAL B 1 170 ? 18.047 -15.641 -3.918 1 98.19 170 VAL B N 1
ATOM 3588 C CA . VAL B 1 170 ? 18 -17.094 -3.943 1 98.19 170 VAL B CA 1
ATOM 3589 C C . VAL B 1 170 ? 18.734 -17.656 -2.729 1 98.19 170 VAL B C 1
ATOM 3591 O O . VAL B 1 170 ? 19.484 -16.953 -2.062 1 98.19 170 VAL B O 1
ATOM 3594 N N . SER B 1 171 ? 18.5 -18.906 -2.486 1 96.25 171 SER B N 1
ATOM 3595 C CA . SER B 1 171 ? 19.031 -19.5 -1.267 1 96.25 171 SER B CA 1
ATOM 3596 C C . SER B 1 171 ? 20.297 -20.297 -1.55 1 96.25 171 SER B C 1
ATOM 3598 O O . SER B 1 171 ? 21 -20.719 -0.622 1 96.25 171 SER B O 1
ATOM 3600 N N . SER B 1 172 ? 20.609 -20.625 -2.871 1 96.69 172 SER B N 1
ATOM 3601 C CA . SER B 1 172 ? 21.781 -21.422 -3.229 1 96.69 172 SER B CA 1
ATOM 3602 C C . SER B 1 172 ? 22.312 -21.031 -4.602 1 96.69 172 SER B C 1
ATOM 3604 O O . SER B 1 172 ? 21.641 -20.328 -5.359 1 96.69 172 SER B O 1
ATOM 3606 N N . ASP B 1 173 ? 23.469 -21.516 -4.867 1 95.44 173 ASP B N 1
ATOM 3607 C CA . ASP B 1 173 ? 24.094 -21.203 -6.148 1 95.44 173 ASP B CA 1
ATOM 3608 C C . ASP B 1 173 ? 23.359 -21.906 -7.297 1 95.44 173 ASP B C 1
ATOM 3610 O O . ASP B 1 173 ? 23.25 -21.344 -8.391 1 95.44 173 ASP B O 1
ATOM 3614 N N . ASP B 1 174 ? 22.938 -23.078 -7.055 1 95.56 174 ASP B N 1
ATOM 3615 C CA . ASP B 1 174 ? 22.156 -23.781 -8.07 1 95.56 174 ASP B CA 1
ATOM 3616 C C . ASP B 1 174 ? 20.891 -23 -8.438 1 95.56 174 ASP B C 1
ATOM 3618 O O . ASP B 1 174 ? 20.547 -22.906 -9.609 1 95.56 174 ASP B O 1
ATOM 3622 N N . LYS B 1 175 ? 20.344 -22.391 -7.508 1 97.44 175 LYS B N 1
ATOM 3623 C CA . LYS B 1 175 ? 19.141 -21.609 -7.727 1 97.44 175 LYS B CA 1
ATOM 3624 C C . LYS B 1 175 ? 19.453 -20.266 -8.391 1 97.44 175 LYS B C 1
ATOM 3626 O O . LYS B 1 175 ? 18.609 -19.688 -9.07 1 97.44 175 LYS B O 1
ATOM 3631 N N . ALA B 1 176 ? 20.688 -19.859 -8.188 1 98 176 ALA B N 1
ATOM 3632 C CA . ALA B 1 176 ? 21.125 -18.641 -8.859 1 98 176 ALA B CA 1
ATOM 3633 C C . ALA B 1 176 ? 21.062 -18.797 -10.375 1 98 176 ALA B C 1
ATOM 3635 O O . ALA B 1 176 ? 20.641 -17.875 -11.078 1 98 176 ALA B O 1
ATOM 3636 N N . ALA B 1 177 ? 21.453 -19.922 -10.836 1 97.75 177 ALA B N 1
ATOM 3637 C CA . ALA B 1 177 ? 21.438 -20.188 -12.273 1 97.75 177 ALA B CA 1
ATOM 3638 C C . ALA B 1 177 ? 20 -20.156 -12.812 1 97.75 177 ALA B C 1
ATOM 3640 O O . ALA B 1 177 ? 19.766 -19.609 -13.891 1 97.75 177 ALA B O 1
ATOM 3641 N N . VAL B 1 178 ? 19.094 -20.672 -12.047 1 97.69 178 VAL B N 1
ATOM 3642 C CA . VAL B 1 178 ? 17.688 -20.703 -12.438 1 97.69 178 VAL B CA 1
ATOM 3643 C C . VAL B 1 178 ? 17.172 -19.266 -12.562 1 97.69 178 VAL B C 1
ATOM 3645 O O . VAL B 1 178 ? 16.5 -18.922 -13.547 1 97.69 178 VAL B O 1
ATOM 3648 N N . ALA B 1 179 ? 17.5 -18.453 -11.609 1 98.56 179 ALA B N 1
ATOM 3649 C CA . ALA B 1 179 ? 17.047 -17.062 -11.609 1 98.56 179 ALA B CA 1
ATOM 3650 C C . ALA B 1 179 ? 17.641 -16.281 -12.773 1 98.56 179 ALA B C 1
ATOM 3652 O O . ALA B 1 179 ? 16.953 -15.492 -13.422 1 98.56 179 ALA B O 1
ATOM 3653 N N . ARG B 1 180 ? 18.906 -16.516 -13.047 1 98.38 180 ARG B N 1
ATOM 3654 C CA . ARG B 1 180 ? 19.562 -15.852 -14.164 1 98.38 180 ARG B CA 1
ATOM 3655 C C . ARG B 1 180 ? 18.922 -16.25 -15.492 1 98.38 180 ARG B C 1
ATOM 3657 O O . ARG B 1 180 ? 18.656 -15.391 -16.344 1 98.38 180 ARG B O 1
ATOM 3664 N N . ASP B 1 181 ? 18.703 -17.531 -15.602 1 97.56 181 ASP B N 1
ATOM 3665 C CA . ASP B 1 181 ? 18.094 -18.047 -16.828 1 97.56 181 ASP B CA 1
ATOM 3666 C C . ASP B 1 181 ? 16.688 -17.469 -17.031 1 97.56 181 ASP B C 1
ATOM 3668 O O . ASP B 1 181 ? 16.234 -17.297 -18.156 1 97.56 181 ASP B O 1
ATOM 3672 N N . ALA B 1 182 ? 16.062 -17.156 -15.922 1 98.19 182 ALA B N 1
ATOM 3673 C CA . ALA B 1 182 ? 14.719 -16.578 -15.992 1 98.19 182 ALA B CA 1
ATOM 3674 C C . ALA B 1 182 ? 14.789 -15.094 -16.375 1 98.19 182 ALA B C 1
ATOM 3676 O O . ALA B 1 182 ? 13.766 -14.484 -16.703 1 98.19 182 ALA B O 1
ATOM 3677 N N . GLY B 1 183 ? 15.93 -14.445 -16.266 1 98.44 183 GLY B N 1
ATOM 3678 C CA . GLY B 1 183 ? 16.094 -13.102 -16.781 1 98.44 183 GLY B CA 1
ATOM 3679 C C . GLY B 1 183 ? 16.547 -12.109 -15.719 1 98.44 183 GLY B C 1
ATOM 3680 O O . GLY B 1 183 ? 16.641 -10.906 -15.984 1 98.44 183 GLY B O 1
ATOM 3681 N N . ALA B 1 184 ? 16.922 -12.539 -14.539 1 98.81 184 ALA B N 1
ATOM 3682 C CA . ALA B 1 184 ? 17.328 -11.633 -13.469 1 98.81 184 ALA B CA 1
ATOM 3683 C C . ALA B 1 184 ? 18.562 -10.844 -13.859 1 98.81 184 ALA B C 1
ATOM 3685 O O . ALA B 1 184 ? 19.5 -11.383 -14.469 1 98.81 184 ALA B O 1
ATOM 3686 N N . ASP B 1 185 ? 18.578 -9.578 -13.492 1 98.81 185 ASP B N 1
ATOM 3687 C CA . ASP B 1 185 ? 19.719 -8.719 -13.781 1 98.81 185 ASP B CA 1
ATOM 3688 C C . ASP B 1 185 ? 20.812 -8.875 -12.711 1 98.81 185 ASP B C 1
ATOM 3690 O O . ASP B 1 185 ? 22 -8.766 -13.016 1 98.81 185 ASP B O 1
ATOM 3694 N N . VAL B 1 186 ? 20.422 -9.008 -11.508 1 98.81 186 VAL B N 1
ATOM 3695 C CA . VAL B 1 186 ? 21.281 -9.195 -10.352 1 98.81 186 VAL B CA 1
ATOM 3696 C C . VAL B 1 186 ? 20.781 -10.375 -9.516 1 98.81 186 VAL B C 1
ATOM 3698 O O . VAL B 1 186 ? 19.578 -10.539 -9.328 1 98.81 186 VAL B O 1
ATOM 3701 N N . VAL B 1 187 ? 21.688 -11.219 -9.102 1 98.81 187 VAL B N 1
ATOM 3702 C CA . VAL B 1 187 ? 21.312 -12.328 -8.234 1 98.81 187 VAL B CA 1
ATOM 3703 C C . VAL B 1 187 ? 22 -12.172 -6.875 1 98.81 187 VAL B C 1
ATOM 3705 O O . VAL B 1 187 ? 23.203 -11.945 -6.809 1 98.81 187 VAL B O 1
ATOM 3708 N N . LEU B 1 188 ? 21.234 -12.227 -5.836 1 98.75 188 LEU B N 1
ATOM 3709 C CA . LEU B 1 188 ? 21.656 -12.07 -4.449 1 98.75 188 LEU B CA 1
ATOM 3710 C C . LEU B 1 188 ? 21.391 -13.336 -3.648 1 98.75 188 LEU B C 1
ATOM 3712 O O . LEU B 1 188 ? 20.469 -14.086 -3.957 1 98.75 188 LEU B O 1
ATOM 3716 N N . ARG B 1 189 ? 22.203 -13.523 -2.623 1 98.25 189 ARG B N 1
ATOM 3717 C CA . ARG B 1 189 ? 22.047 -14.672 -1.736 1 98.25 189 ARG B CA 1
ATOM 3718 C C . ARG B 1 189 ? 21.297 -14.289 -0.465 1 98.25 189 ARG B C 1
ATOM 3720 O O . ARG B 1 189 ? 21.609 -13.266 0.158 1 98.25 189 ARG B O 1
ATOM 3727 N N . SER B 1 190 ? 20.438 -15.172 -0.07 1 96.94 190 SER B N 1
ATOM 3728 C CA . SER B 1 190 ? 19.594 -14.875 1.09 1 96.94 190 SER B CA 1
ATOM 3729 C C . SER B 1 190 ? 20.391 -15.008 2.387 1 96.94 190 SER B C 1
ATOM 3731 O O . SER B 1 190 ? 20 -14.461 3.42 1 96.94 190 SER B O 1
ATOM 3733 N N . ASP B 1 191 ? 21.453 -15.797 2.354 1 96.25 191 ASP B N 1
ATOM 3734 C CA . ASP B 1 191 ? 22.266 -16.016 3.545 1 96.25 191 ASP B CA 1
ATOM 3735 C C . ASP B 1 191 ? 23.406 -15.008 3.631 1 96.25 191 ASP B C 1
ATOM 3737 O O . ASP B 1 191 ? 24.328 -15.172 4.426 1 96.25 191 ASP B O 1
ATOM 3741 N N . ARG B 1 192 ? 23.406 -14.031 2.734 1 96.44 192 ARG B N 1
ATOM 3742 C CA . ARG B 1 192 ? 24.344 -12.914 2.729 1 96.44 192 ARG B CA 1
ATOM 3743 C C . ARG B 1 192 ? 23.609 -11.594 2.973 1 96.44 192 ARG B C 1
ATOM 3745 O O . ARG B 1 192 ? 22.406 -11.57 3.174 1 96.44 192 ARG B O 1
ATOM 3752 N N . PRO B 1 193 ? 24.375 -10.461 3.092 1 97.38 193 PRO B N 1
ATOM 3753 C CA . PRO B 1 193 ? 23.719 -9.172 3.312 1 97.38 193 PRO B CA 1
ATOM 3754 C C . PRO B 1 193 ? 23.016 -8.648 2.062 1 97.38 193 PRO B C 1
ATOM 3756 O O . PRO B 1 193 ? 23.391 -7.609 1.521 1 97.38 193 PRO B O 1
ATOM 3759 N N . TRP B 1 194 ? 21.969 -9.352 1.647 1 98.12 194 TRP B N 1
ATOM 3760 C CA . TRP B 1 194 ? 21.297 -9.078 0.38 1 98.12 194 TRP B CA 1
ATOM 3761 C C . TRP B 1 194 ? 20.703 -7.676 0.379 1 98.12 194 TRP B C 1
ATOM 3763 O O . TRP B 1 194 ? 20.594 -7.035 -0.67 1 98.12 194 TRP B O 1
ATOM 3773 N N . LYS B 1 195 ? 20.266 -7.23 1.561 1 98.38 195 LYS B N 1
ATOM 3774 C CA . LYS B 1 195 ? 19.688 -5.891 1.659 1 98.38 195 LYS B CA 1
ATOM 3775 C C . LYS B 1 195 ? 20.703 -4.824 1.262 1 98.38 195 LYS B C 1
ATOM 3777 O O . LYS B 1 195 ? 20.406 -3.928 0.473 1 98.38 195 LYS B O 1
ATOM 3782 N N . ASP B 1 196 ? 21.859 -4.91 1.832 1 98.25 196 ASP B N 1
ATOM 3783 C CA . ASP B 1 196 ? 22.922 -3.963 1.518 1 98.25 196 ASP B CA 1
ATOM 3784 C C . ASP B 1 196 ? 23.359 -4.086 0.059 1 98.25 196 ASP B C 1
ATOM 3786 O O . ASP B 1 196 ? 23.609 -3.08 -0.604 1 98.25 196 ASP B O 1
ATOM 3790 N N . GLU B 1 197 ? 23.438 -5.324 -0.432 1 98.56 197 GLU B N 1
ATOM 3791 C CA . GLU B 1 197 ? 23.797 -5.562 -1.826 1 98.56 197 GLU B CA 1
ATOM 3792 C C . GLU B 1 197 ? 22.734 -4.992 -2.773 1 98.56 197 GLU B C 1
ATOM 3794 O O . GLU B 1 197 ? 23.078 -4.465 -3.834 1 98.56 197 GLU B O 1
ATOM 3799 N N . ALA B 1 198 ? 21.5 -5.109 -2.414 1 98.69 198 ALA B N 1
ATOM 3800 C CA . ALA B 1 198 ? 20.422 -4.527 -3.213 1 98.69 198 ALA B CA 1
ATOM 3801 C C . ALA B 1 198 ? 20.547 -3.006 -3.273 1 98.69 198 ALA B C 1
ATOM 3803 O O . ALA B 1 198 ? 20.344 -2.402 -4.332 1 98.69 198 ALA B O 1
ATOM 3804 N N . ARG B 1 199 ? 20.828 -2.373 -2.156 1 98.25 199 ARG B N 1
ATOM 3805 C CA . ARG B 1 199 ? 21.031 -0.927 -2.107 1 98.25 199 ARG B CA 1
ATOM 3806 C C . ARG B 1 199 ? 22.172 -0.501 -3.018 1 98.25 199 ARG B C 1
ATOM 3808 O O . ARG B 1 199 ? 22.062 0.495 -3.734 1 98.25 199 ARG B O 1
ATOM 3815 N N . GLU B 1 200 ? 23.234 -1.281 -2.936 1 98.25 200 GLU B N 1
ATOM 3816 C CA . GLU B 1 200 ? 24.375 -1 -3.807 1 98.25 200 GLU B CA 1
ATOM 3817 C C . GLU B 1 200 ? 23.984 -1.128 -5.277 1 98.25 200 GLU B C 1
ATOM 3819 O O . GLU B 1 200 ? 24.328 -0.275 -6.094 1 98.25 200 GLU B O 1
ATOM 3824 N N . ALA B 1 201 ? 23.219 -2.113 -5.57 1 98.44 201 ALA B N 1
ATOM 3825 C CA . ALA B 1 201 ? 22.812 -2.396 -6.949 1 98.44 201 ALA B CA 1
ATOM 3826 C C . ALA B 1 201 ? 21.859 -1.33 -7.473 1 98.44 201 ALA B C 1
ATOM 3828 O O . ALA B 1 201 ? 21.609 -1.257 -8.68 1 98.44 201 ALA B O 1
ATOM 3829 N N . THR B 1 202 ? 21.281 -0.519 -6.609 1 98.25 202 THR B N 1
ATOM 3830 C CA . THR B 1 202 ? 20.344 0.525 -7 1 98.25 202 THR B CA 1
ATOM 3831 C C . THR B 1 202 ? 20.906 1.907 -6.68 1 98.25 202 THR B C 1
ATOM 3833 O O . THR B 1 202 ? 20.156 2.838 -6.387 1 98.25 202 THR B O 1
ATOM 3836 N N . ASP B 1 203 ? 22.203 1.998 -6.57 1 97.19 203 ASP B N 1
ATOM 3837 C CA . ASP B 1 203 ? 22.938 3.248 -6.387 1 97.19 203 ASP B CA 1
ATOM 3838 C C . ASP B 1 203 ? 22.5 3.951 -5.102 1 97.19 203 ASP B C 1
ATOM 3840 O O . ASP B 1 203 ? 22.375 5.176 -5.074 1 97.19 203 ASP B O 1
ATOM 3844 N N . GLY B 1 204 ? 22.156 3.166 -4.156 1 97.12 204 GLY B N 1
ATOM 3845 C CA . GLY B 1 204 ? 21.859 3.689 -2.832 1 97.12 204 GLY B CA 1
ATOM 3846 C C . GLY B 1 204 ? 20.406 4.09 -2.66 1 97.12 204 GLY B C 1
ATOM 3847 O O . GLY B 1 204 ? 19.969 4.422 -1.554 1 97.12 204 GLY B O 1
ATOM 3848 N N . ARG B 1 205 ? 19.609 4.047 -3.658 1 96.38 205 ARG B N 1
ATOM 3849 C CA . ARG B 1 205 ? 18.234 4.516 -3.625 1 96.38 205 ARG B CA 1
ATOM 3850 C C . ARG B 1 205 ? 17.328 3.494 -2.947 1 96.38 205 ARG B C 1
ATOM 3852 O O . ARG B 1 205 ? 16.391 3.865 -2.242 1 96.38 205 ARG B O 1
ATOM 3859 N N . GLY B 1 206 ? 17.547 2.154 -3.176 1 98.5 206 GLY B N 1
ATOM 3860 C CA . GLY B 1 206 ? 16.641 1.071 -2.826 1 98.5 206 GLY B CA 1
ATOM 3861 C C . GLY B 1 206 ? 15.781 0.61 -3.988 1 98.5 206 GLY B C 1
ATOM 3862 O O . GLY B 1 206 ? 15.789 1.23 -5.055 1 98.5 206 GLY B O 1
ATOM 3863 N N . VAL B 1 207 ? 15.125 -0.47 -3.77 1 98.88 207 VAL B N 1
ATOM 3864 C CA . VAL B 1 207 ? 14.297 -1.021 -4.84 1 98.88 207 VAL B CA 1
ATOM 3865 C C . VAL B 1 207 ? 12.898 -0.412 -4.777 1 98.88 207 VAL B C 1
ATOM 3867 O O . VAL B 1 207 ? 12.445 0.011 -3.711 1 98.88 207 VAL B O 1
ATOM 3870 N N . ASP B 1 208 ? 12.172 -0.399 -5.926 1 98.88 208 ASP B N 1
ATOM 3871 C CA . ASP B 1 208 ? 10.836 0.181 -5.996 1 98.88 208 ASP B CA 1
ATOM 3872 C C . ASP B 1 208 ? 9.781 -0.811 -5.508 1 98.88 208 ASP B C 1
ATOM 3874 O O . ASP B 1 208 ? 8.797 -0.418 -4.883 1 98.88 208 ASP B O 1
ATOM 3878 N N . ILE B 1 209 ? 10.008 -2.07 -5.844 1 98.94 209 ILE B N 1
ATOM 3879 C CA . ILE B 1 209 ? 9.047 -3.111 -5.492 1 98.94 209 ILE B CA 1
ATOM 3880 C C . ILE B 1 209 ? 9.789 -4.32 -4.918 1 98.94 209 ILE B C 1
ATOM 3882 O O . ILE B 1 209 ? 10.836 -4.719 -5.434 1 98.94 209 ILE B O 1
ATOM 3886 N N . VAL B 1 210 ? 9.281 -4.879 -3.84 1 98.94 210 VAL B N 1
ATOM 3887 C CA . VAL B 1 210 ? 9.664 -6.207 -3.377 1 98.94 210 VAL B CA 1
ATOM 3888 C C . VAL B 1 210 ? 8.508 -7.18 -3.586 1 98.94 210 VAL B C 1
ATOM 3890 O O . VAL B 1 210 ? 7.406 -6.965 -3.076 1 98.94 210 VAL B O 1
ATOM 3893 N N . MET B 1 211 ? 8.727 -8.156 -4.402 1 98.88 211 MET B N 1
ATOM 3894 C CA . MET B 1 211 ? 7.812 -9.289 -4.57 1 98.88 211 MET B CA 1
ATOM 3895 C C . MET B 1 211 ? 8.133 -10.398 -3.57 1 98.88 211 MET B C 1
ATOM 3897 O O . MET B 1 211 ? 9.188 -11.023 -3.652 1 98.88 211 MET B O 1
ATOM 3901 N N . ASP B 1 212 ? 7.152 -10.688 -2.672 1 98.56 212 ASP B N 1
ATOM 3902 C CA . ASP B 1 212 ? 7.531 -11.547 -1.554 1 98.56 212 ASP B CA 1
ATOM 3903 C C . ASP B 1 212 ? 6.539 -12.695 -1.379 1 98.56 212 ASP B C 1
ATOM 3905 O O . ASP B 1 212 ? 5.555 -12.562 -0.646 1 98.56 212 ASP B O 1
ATOM 3909 N N . PRO B 1 213 ? 6.797 -13.82 -1.907 1 96.69 213 PRO B N 1
ATOM 3910 C CA . PRO B 1 213 ? 6.02 -15.031 -1.64 1 96.69 213 PRO B CA 1
ATOM 3911 C C . PRO B 1 213 ? 6.566 -15.836 -0.461 1 96.69 213 PRO B C 1
ATOM 3913 O O . PRO B 1 213 ? 6.094 -16.938 -0.192 1 96.69 213 PRO B O 1
ATOM 3916 N N . VAL B 1 214 ? 7.555 -15.328 0.244 1 95.38 214 VAL B N 1
ATOM 3917 C CA . VAL B 1 214 ? 8.312 -16.125 1.202 1 95.38 214 VAL B CA 1
ATOM 3918 C C . VAL B 1 214 ? 7.938 -15.719 2.625 1 95.38 214 VAL B C 1
ATOM 3920 O O . VAL B 1 214 ? 7.672 -16.578 3.473 1 95.38 214 VAL B O 1
ATOM 3923 N N . GLY B 1 215 ? 7.875 -14.398 2.924 1 95.38 215 GLY B N 1
ATOM 3924 C CA . GLY B 1 215 ? 7.605 -13.891 4.258 1 95.38 215 GLY B CA 1
ATOM 3925 C C . GLY B 1 215 ? 8.758 -14.117 5.223 1 95.38 215 GLY B C 1
ATOM 3926 O O . GLY B 1 215 ? 9.922 -13.922 4.871 1 95.38 215 GLY B O 1
ATOM 3927 N N . GLY B 1 216 ? 8.43 -14.273 6.461 1 93.19 216 GLY B N 1
ATOM 3928 C CA . GLY B 1 216 ? 9.391 -14.633 7.488 1 93.19 216 GLY B CA 1
ATOM 3929 C C . GLY B 1 216 ? 10.289 -13.484 7.895 1 93.19 216 GLY B C 1
ATOM 3930 O O . GLY B 1 216 ? 9.867 -12.328 7.879 1 93.19 216 GLY B O 1
ATOM 3931 N N . ASP B 1 217 ? 11.508 -13.773 8.234 1 88.75 217 ASP B N 1
ATOM 3932 C CA . ASP B 1 217 ? 12.414 -12.883 8.953 1 88.75 217 ASP B CA 1
ATOM 3933 C C . ASP B 1 217 ? 12.969 -11.805 8.023 1 88.75 217 ASP B C 1
ATOM 3935 O O . ASP B 1 217 ? 13.438 -10.758 8.484 1 88.75 217 ASP B O 1
ATOM 3939 N N . ARG B 1 218 ? 12.867 -12.086 6.773 1 93.56 218 ARG B N 1
ATOM 3940 C CA . ARG B 1 218 ? 13.469 -11.133 5.84 1 93.56 218 ARG B CA 1
ATOM 3941 C C . ARG B 1 218 ? 12.523 -9.961 5.574 1 93.56 218 ARG B C 1
ATOM 3943 O O . ARG B 1 218 ? 12.914 -8.984 4.934 1 93.56 218 ARG B O 1
ATOM 3950 N N . PHE B 1 219 ? 11.359 -10.07 6.082 1 96.69 219 PHE B N 1
ATOM 3951 C CA . PHE B 1 219 ? 10.32 -9.109 5.734 1 96.69 219 PHE B CA 1
ATOM 3952 C C . PHE B 1 219 ? 10.711 -7.703 6.18 1 96.69 219 PHE B C 1
ATOM 3954 O O . PHE B 1 219 ? 10.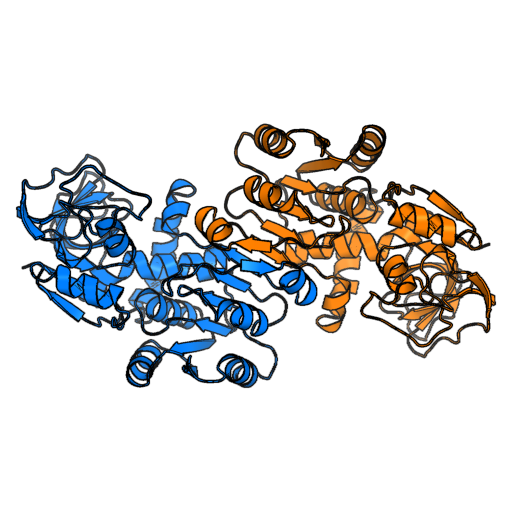547 -6.738 5.43 1 96.69 219 PHE B O 1
ATOM 3961 N N . THR B 1 220 ? 11.242 -7.574 7.387 1 95.75 220 THR B N 1
ATOM 3962 C CA . THR B 1 220 ? 11.688 -6.273 7.883 1 95.75 220 THR B CA 1
ATOM 3963 C C . THR B 1 220 ? 12.766 -5.688 6.977 1 95.75 220 THR B C 1
ATOM 3965 O O . THR B 1 220 ? 12.719 -4.504 6.637 1 95.75 220 THR B O 1
ATOM 3968 N N . ASP B 1 221 ? 13.695 -6.531 6.598 1 97.5 221 ASP B N 1
ATOM 3969 C CA . ASP B 1 221 ? 14.758 -6.074 5.707 1 97.5 221 ASP B CA 1
ATOM 3970 C C . ASP B 1 221 ? 14.203 -5.734 4.324 1 97.5 221 ASP B C 1
ATOM 3972 O O . ASP B 1 221 ? 14.734 -4.859 3.637 1 97.5 221 ASP B O 1
ATOM 3976 N N . SER B 1 222 ? 13.148 -6.422 3.918 1 98.56 222 SER B N 1
ATOM 3977 C CA . SER B 1 222 ? 12.492 -6.07 2.66 1 98.56 222 SER B CA 1
ATOM 3978 C C . SER B 1 222 ? 11.977 -4.637 2.686 1 98.56 222 SER B C 1
ATOM 3980 O O . SER B 1 222 ? 12.141 -3.896 1.714 1 98.56 222 SER B O 1
ATOM 3982 N N . ILE B 1 223 ? 11.398 -4.246 3.807 1 98.44 223 ILE B N 1
ATOM 3983 C CA . ILE B 1 223 ? 10.906 -2.879 3.943 1 98.44 223 ILE B CA 1
ATOM 3984 C C . ILE B 1 223 ? 12.078 -1.906 3.939 1 98.44 223 ILE B C 1
ATOM 3986 O O . ILE B 1 223 ? 12.039 -0.871 3.271 1 98.44 223 ILE B O 1
ATOM 3990 N N . ARG B 1 224 ? 13.164 -2.262 4.574 1 97.69 224 ARG B N 1
ATOM 3991 C CA . ARG B 1 224 ? 14.336 -1.397 4.688 1 97.69 224 ARG B CA 1
ATOM 3992 C C . ARG B 1 224 ? 15.047 -1.26 3.344 1 97.69 224 ARG B C 1
ATOM 3994 O O . ARG B 1 224 ? 15.82 -0.325 3.139 1 97.69 224 ARG B O 1
ATOM 4001 N N . ALA B 1 225 ? 14.805 -2.191 2.457 1 98.62 225 ALA B N 1
ATOM 4002 C CA . ALA B 1 225 ? 15.469 -2.203 1.157 1 98.62 225 ALA B CA 1
ATOM 4003 C C . ALA B 1 225 ? 14.727 -1.322 0.155 1 98.62 225 ALA B C 1
ATOM 4005 O O . ALA B 1 225 ? 15.211 -1.098 -0.958 1 98.62 225 ALA B O 1
ATOM 4006 N N . LEU B 1 226 ? 13.594 -0.822 0.543 1 98.75 226 LEU B N 1
ATOM 4007 C CA . LEU B 1 226 ? 12.75 -0.084 -0.387 1 98.75 226 LEU B CA 1
ATOM 4008 C C . LEU B 1 226 ? 13.273 1.333 -0.592 1 98.75 226 LEU B C 1
ATOM 4010 O O . LEU B 1 226 ? 13.797 1.947 0.34 1 98.75 226 LEU B O 1
ATOM 4014 N N . ALA B 1 227 ? 13.102 1.858 -1.83 1 98.19 227 ALA B N 1
ATOM 4015 C CA . ALA B 1 227 ? 13.18 3.289 -2.119 1 98.19 227 ALA B CA 1
ATOM 4016 C C . ALA B 1 227 ? 11.969 4.027 -1.561 1 98.19 227 ALA B C 1
ATOM 4018 O O . ALA B 1 227 ? 10.945 3.412 -1.257 1 98.19 227 ALA B O 1
ATOM 4019 N N . PRO B 1 228 ? 12.094 5.344 -1.355 1 96.62 228 PRO B N 1
ATOM 4020 C CA . PRO B 1 228 ? 10.883 6.09 -1.019 1 96.62 228 PRO B CA 1
ATOM 4021 C C . PRO B 1 228 ? 9.727 5.801 -1.973 1 96.62 228 PRO B C 1
ATOM 4023 O O . PRO B 1 228 ? 9.938 5.695 -3.184 1 96.62 228 PRO B O 1
ATOM 4026 N N . GLU B 1 229 ? 8.547 5.594 -1.385 1 98.12 229 GLU B N 1
ATOM 4027 C CA . GLU B 1 229 ? 7.312 5.266 -2.084 1 98.12 229 GLU B CA 1
ATOM 4028 C C . GLU B 1 229 ? 7.348 3.844 -2.633 1 98.12 229 GLU B C 1
ATOM 4030 O O . GLU B 1 229 ? 6.477 3.449 -3.412 1 98.12 229 GLU B O 1
ATOM 4035 N N . GLY B 1 230 ? 8.445 3.072 -2.273 1 98.75 230 GLY B N 1
ATOM 4036 C CA . GLY B 1 230 ? 8.469 1.658 -2.609 1 98.75 230 GLY B CA 1
ATOM 4037 C C . GLY B 1 230 ? 7.406 0.854 -1.886 1 98.75 230 GLY B C 1
ATOM 4038 O O . GLY B 1 230 ? 6.797 1.338 -0.927 1 98.75 230 GLY B O 1
ATOM 4039 N N . ARG B 1 231 ? 7.188 -0.399 -2.348 1 98.88 231 ARG B N 1
ATOM 4040 C CA . ARG B 1 231 ? 6.141 -1.223 -1.748 1 98.88 231 ARG B CA 1
ATOM 4041 C C . ARG B 1 231 ? 6.535 -2.697 -1.756 1 98.88 231 ARG B C 1
ATOM 4043 O O . ARG B 1 231 ? 7.172 -3.17 -2.699 1 98.88 231 ARG B O 1
ATOM 4050 N N . VAL B 1 232 ? 6.246 -3.34 -0.656 1 98.94 232 VAL B N 1
ATOM 4051 C CA . VAL B 1 232 ? 6.352 -4.793 -0.579 1 98.94 232 VAL B CA 1
ATOM 4052 C C . VAL B 1 232 ? 5.02 -5.43 -0.969 1 98.94 232 VAL B C 1
ATOM 4054 O O . VAL B 1 232 ? 3.977 -5.109 -0.393 1 98.94 232 VAL B O 1
ATOM 4057 N N . LEU B 1 233 ? 5.047 -6.258 -1.955 1 98.94 233 LEU B N 1
ATOM 4058 C CA . LEU B 1 233 ? 3.885 -7.039 -2.363 1 98.94 233 LEU B CA 1
ATOM 4059 C C . LEU B 1 233 ? 3.867 -8.391 -1.661 1 98.94 233 LEU B C 1
ATOM 4061 O O . LEU B 1 233 ? 4.742 -9.234 -1.894 1 98.94 233 LEU B O 1
ATOM 4065 N N . VAL B 1 234 ? 2.889 -8.617 -0.818 1 98.75 234 VAL B N 1
ATOM 4066 C CA . VAL B 1 234 ? 2.752 -9.852 -0.048 1 98.75 234 VAL B CA 1
ATOM 4067 C C . VAL B 1 234 ? 1.934 -10.867 -0.839 1 98.75 234 VAL B C 1
ATOM 4069 O O . VAL B 1 234 ? 0.712 -10.742 -0.951 1 98.75 234 VAL B O 1
ATOM 4072 N N . VAL B 1 235 ? 2.59 -11.914 -1.255 1 97.56 235 VAL B N 1
ATOM 4073 C CA . VAL B 1 235 ? 1.962 -12.883 -2.15 1 97.56 235 VAL B CA 1
ATOM 4074 C C . VAL B 1 235 ? 1.751 -14.203 -1.418 1 97.56 235 VAL B C 1
ATOM 4076 O O . VAL B 1 235 ? 0.845 -14.969 -1.756 1 97.56 235 VAL B O 1
ATOM 4079 N N . GLY B 1 236 ? 2.582 -14.469 -0.457 1 94.44 236 GLY B N 1
ATOM 4080 C CA . GLY B 1 236 ? 2.5 -15.711 0.296 1 94.44 236 GLY B CA 1
ATOM 4081 C C . GLY B 1 236 ? 3.508 -15.789 1.427 1 94.44 236 GLY B C 1
ATOM 4082 O O . GLY B 1 236 ? 4.195 -14.812 1.723 1 94.44 236 GLY B O 1
ATOM 4083 N N . PHE B 1 237 ? 3.562 -16.969 2.039 1 93.69 237 PHE B N 1
ATOM 4084 C CA . PHE B 1 237 ? 4.43 -17.203 3.189 1 93.69 237 PHE B CA 1
ATOM 4085 C C . PHE B 1 237 ? 5.117 -18.562 3.094 1 93.69 237 PHE B C 1
ATOM 4087 O O . PHE B 1 237 ? 5.09 -19.344 4.047 1 93.69 237 PHE B O 1
ATOM 4094 N N . ALA B 1 238 ? 5.727 -18.766 1.995 1 86.81 238 ALA B N 1
ATOM 4095 C CA . ALA B 1 238 ? 6.379 -20.047 1.755 1 86.81 238 ALA B CA 1
ATOM 4096 C C . ALA B 1 238 ? 7.434 -20.344 2.82 1 86.81 238 ALA B C 1
ATOM 4098 O O . ALA B 1 238 ? 7.754 -21.5 3.088 1 86.81 238 ALA B O 1
ATOM 4099 N N . GLY B 1 239 ? 7.855 -19.297 3.463 1 85.44 239 GLY B N 1
ATOM 4100 C CA . GLY B 1 239 ? 8.852 -19.453 4.508 1 85.44 239 GLY B CA 1
ATOM 4101 C C . GLY B 1 239 ? 8.273 -19.938 5.824 1 85.44 239 GLY B C 1
ATOM 4102 O O . GLY B 1 239 ? 9.008 -20.266 6.754 1 85.44 239 GLY B O 1
ATOM 4103 N N . GLY B 1 240 ? 6.98 -19.891 5.914 1 85.31 240 GLY B N 1
ATOM 4104 C CA . GLY B 1 240 ? 6.324 -20.578 7.02 1 85.31 240 GLY B CA 1
ATOM 4105 C C . GLY B 1 240 ? 5.898 -19.641 8.133 1 85.31 240 GLY B C 1
ATOM 4106 O O . GLY B 1 240 ? 5.164 -20.031 9.039 1 85.31 240 GLY B O 1
ATOM 4107 N N . SER B 1 241 ? 6.414 -18.484 8.156 1 91.5 241 SER B N 1
ATOM 4108 C CA . SER B 1 241 ? 6.004 -17.547 9.203 1 91.5 241 SER B CA 1
ATOM 4109 C C . SER B 1 241 ? 5.383 -16.281 8.602 1 91.5 241 SER B C 1
ATOM 4111 O O . SER B 1 241 ? 5.816 -15.812 7.547 1 91.5 241 SER B O 1
ATOM 4113 N N . ILE B 1 242 ? 4.395 -15.805 9.305 1 94.56 242 ILE B N 1
ATOM 4114 C CA . ILE B 1 242 ? 3.689 -14.602 8.883 1 94.56 242 ILE B CA 1
ATOM 4115 C C . ILE B 1 242 ? 4.34 -13.375 9.516 1 94.56 242 ILE B C 1
ATOM 4117 O O . ILE B 1 242 ? 4.355 -13.234 10.742 1 94.56 242 ILE B O 1
ATOM 4121 N N . PRO B 1 243 ? 4.77 -12.492 8.742 1 96.62 243 PRO B N 1
ATOM 4122 C CA . PRO B 1 243 ? 5.41 -11.297 9.305 1 96.62 243 PRO B CA 1
ATOM 4123 C C . PRO B 1 243 ? 4.414 -10.359 9.977 1 96.62 243 PRO B C 1
ATOM 4125 O O . PRO B 1 243 ? 3.219 -10.391 9.664 1 96.62 243 PRO B O 1
ATOM 4128 N N . GLU B 1 244 ? 4.93 -9.633 10.93 1 96.88 244 GLU B N 1
ATOM 4129 C CA . GLU B 1 244 ? 4.238 -8.5 11.531 1 96.88 244 GLU B CA 1
ATOM 4130 C C . GLU B 1 244 ? 5.008 -7.199 11.297 1 96.88 244 GLU B C 1
ATOM 4132 O O . GLU B 1 244 ? 6.234 -7.172 11.391 1 96.88 244 GLU B O 1
ATOM 4137 N N . VAL B 1 245 ? 4.281 -6.105 11.016 1 97.19 245 VAL B N 1
ATOM 4138 C CA . VAL B 1 245 ? 4.914 -4.824 10.711 1 97.19 245 VAL B CA 1
ATOM 4139 C C . VAL B 1 245 ? 4.418 -3.762 11.688 1 97.19 245 VAL B C 1
ATOM 4141 O O . VAL B 1 245 ? 3.213 -3.574 11.859 1 97.19 245 VAL B O 1
ATOM 4144 N N . ARG B 1 246 ? 5.367 -3.131 12.406 1 97.19 246 ARG B N 1
ATOM 4145 C CA . ARG B 1 246 ? 5.035 -1.875 13.07 1 97.19 246 ARG B CA 1
ATOM 4146 C C . ARG B 1 246 ? 4.883 -0.744 12.062 1 97.19 246 ARG B C 1
ATOM 4148 O O . ARG B 1 246 ? 5.82 -0.431 11.328 1 97.19 246 ARG B O 1
ATOM 4155 N N . VAL B 1 247 ? 3.713 -0.054 12.055 1 97.94 247 VAL B N 1
ATOM 4156 C CA . VAL B 1 247 ? 3.365 0.769 10.898 1 97.94 247 VAL B CA 1
ATOM 4157 C C . VAL B 1 247 ? 4.152 2.076 10.945 1 97.94 247 VAL B C 1
ATOM 4159 O O . VAL B 1 247 ? 4.195 2.812 9.953 1 97.94 247 VAL B O 1
ATOM 4162 N N . ASN B 1 248 ? 4.855 2.416 12.055 1 96.19 248 ASN B N 1
ATOM 4163 C CA . ASN B 1 248 ? 5.734 3.58 12.07 1 96.19 248 ASN B CA 1
ATOM 4164 C C . ASN B 1 248 ? 6.883 3.426 11.078 1 96.19 248 ASN B C 1
ATOM 4166 O O . ASN B 1 248 ? 7.406 4.418 10.57 1 96.19 248 ASN B O 1
ATOM 4170 N N . ARG B 1 249 ? 7.297 2.201 10.797 1 96.5 249 ARG B N 1
ATOM 4171 C CA . ARG B 1 249 ? 8.336 1.96 9.797 1 96.5 249 ARG B CA 1
ATOM 4172 C C . ARG B 1 249 ? 7.891 2.445 8.422 1 96.5 249 ARG B C 1
ATOM 4174 O O . ARG B 1 249 ? 8.68 3.041 7.684 1 96.5 249 ARG B O 1
ATOM 4181 N N . LEU B 1 250 ? 6.633 2.162 8.125 1 98.38 250 LEU B N 1
ATOM 4182 C CA . LEU B 1 250 ? 6.086 2.584 6.844 1 98.38 250 LEU B CA 1
ATOM 4183 C C . LEU B 1 250 ? 5.934 4.102 6.789 1 98.38 250 LEU B C 1
ATOM 4185 O O . LEU B 1 250 ? 6.223 4.723 5.762 1 98.38 250 LEU B O 1
ATOM 4189 N N . LEU B 1 251 ? 5.43 4.672 7.914 1 97.25 251 LEU B N 1
ATOM 4190 C CA . LEU B 1 251 ? 5.262 6.121 7.996 1 97.25 251 LEU B CA 1
ATOM 4191 C C . LEU B 1 251 ? 6.59 6.836 7.758 1 97.25 251 LEU B C 1
ATOM 4193 O O . LEU B 1 251 ? 6.691 7.676 6.863 1 97.25 251 LEU B O 1
ATOM 4197 N N . LEU B 1 252 ? 7.637 6.453 8.438 1 94.25 252 LEU B N 1
ATOM 4198 C CA . LEU B 1 252 ? 8.906 7.172 8.453 1 94.25 252 LEU B CA 1
ATOM 4199 C C . LEU B 1 252 ? 9.633 7.016 7.121 1 94.25 252 LEU B C 1
ATOM 4201 O O . LEU B 1 252 ? 10.375 7.91 6.699 1 94.25 252 LEU B O 1
ATOM 4205 N N . SER B 1 253 ? 9.352 5.91 6.414 1 96 253 SER B N 1
ATOM 4206 C CA . SER B 1 253 ? 10.07 5.648 5.168 1 96 253 SER B CA 1
ATOM 4207 C C . SER B 1 253 ? 9.203 5.977 3.957 1 96 253 SER B C 1
ATOM 4209 O O . SER B 1 253 ? 9.664 5.895 2.818 1 96 253 SER B O 1
ATOM 4211 N N . ASN B 1 254 ? 7.965 6.387 4.199 1 98.19 254 ASN B N 1
ATOM 4212 C CA . ASN B 1 254 ? 7.02 6.609 3.111 1 98.19 254 ASN B CA 1
ATOM 4213 C C . ASN B 1 254 ? 6.977 5.418 2.156 1 98.19 254 ASN B C 1
ATOM 4215 O O . ASN B 1 254 ? 7.105 5.586 0.943 1 98.19 254 ASN B O 1
ATOM 4219 N N . THR B 1 255 ? 6.75 4.266 2.742 1 98.75 255 THR B N 1
ATOM 4220 C CA . THR B 1 255 ? 6.637 3.023 1.982 1 98.75 255 THR B CA 1
ATOM 4221 C C . THR B 1 255 ? 5.305 2.334 2.268 1 98.75 255 THR B C 1
ATOM 4223 O O . THR B 1 255 ? 4.488 2.844 3.037 1 98.75 255 THR B O 1
ATOM 4226 N N . ALA B 1 256 ? 5.059 1.165 1.556 1 98.94 256 ALA B N 1
ATOM 4227 C CA . ALA B 1 256 ? 3.756 0.513 1.68 1 98.94 256 ALA B CA 1
ATOM 4228 C C . ALA B 1 256 ? 3.906 -1.006 1.71 1 98.94 256 ALA B C 1
ATOM 4230 O O . ALA B 1 256 ? 4.906 -1.548 1.234 1 98.94 256 ALA B O 1
ATOM 4231 N N . VAL B 1 257 ? 2.98 -1.641 2.357 1 98.94 257 VAL B N 1
ATOM 4232 C CA . VAL B 1 257 ? 2.781 -3.084 2.283 1 98.94 257 VAL B CA 1
ATOM 4233 C C . VAL B 1 257 ? 1.44 -3.389 1.619 1 98.94 257 VAL B C 1
ATOM 4235 O O . VAL B 1 257 ? 0.404 -2.861 2.029 1 98.94 257 VAL B O 1
ATOM 4238 N N . VAL B 1 258 ? 1.478 -4.223 0.592 1 98.94 258 VAL B N 1
ATOM 4239 C CA . VAL B 1 258 ? 0.33 -4.453 -0.279 1 98.94 258 VAL B CA 1
ATOM 4240 C C . VAL B 1 258 ? 0.024 -5.949 -0.349 1 98.94 258 VAL B C 1
ATOM 4242 O O . VAL B 1 258 ? 0.888 -6.746 -0.718 1 98.94 258 VAL B O 1
ATOM 4245 N N . GLY B 1 259 ? -1.194 -6.297 -0 1 98.81 259 GLY B N 1
ATOM 4246 C CA . GLY B 1 259 ? -1.618 -7.68 -0.142 1 98.81 259 GLY B CA 1
ATOM 4247 C C . GLY B 1 259 ? -1.992 -8.047 -1.565 1 98.81 259 GLY B C 1
ATOM 4248 O O . GLY B 1 259 ? -2.658 -7.273 -2.258 1 98.81 259 GLY B O 1
ATOM 4249 N N . CYS B 1 260 ? -1.577 -9.234 -1.954 1 98.38 260 CYS B N 1
ATOM 4250 C CA . CYS B 1 260 ? -1.804 -9.688 -3.32 1 98.38 260 CYS B CA 1
ATOM 4251 C C . CYS B 1 260 ? -2.301 -11.125 -3.342 1 98.38 260 CYS B C 1
ATOM 4253 O O . CYS B 1 260 ? -1.508 -12.062 -3.49 1 98.38 260 CYS B O 1
ATOM 4255 N N . ALA B 1 261 ? -3.561 -11.266 -3.258 1 96.44 261 ALA B N 1
ATOM 4256 C CA . ALA B 1 261 ? -4.184 -12.586 -3.377 1 96.44 261 ALA B CA 1
ATOM 4257 C C . ALA B 1 261 ? -4.973 -12.703 -4.68 1 96.44 261 ALA B C 1
ATOM 4259 O O . ALA B 1 261 ? -6.172 -12.414 -4.711 1 96.44 261 ALA B O 1
ATOM 4260 N N . TRP B 1 262 ? -4.281 -13.195 -5.66 1 95.31 262 TRP B N 1
ATOM 4261 C CA . TRP B 1 262 ? -4.883 -13.281 -6.988 1 95.31 262 TRP B CA 1
ATOM 4262 C C . TRP B 1 262 ? -6.141 -14.141 -6.961 1 95.31 262 TRP B C 1
ATOM 4264 O O . TRP B 1 262 ? -7.203 -13.711 -7.418 1 95.31 262 TRP B O 1
ATOM 4274 N N . GLY B 1 263 ? -6.043 -15.359 -6.398 1 90.69 263 GLY B N 1
ATOM 4275 C CA . GLY B 1 263 ? -7.18 -16.266 -6.352 1 90.69 263 GLY B CA 1
ATOM 4276 C C . GLY B 1 263 ? -8.391 -15.664 -5.66 1 90.69 263 GLY B C 1
ATOM 4277 O O . GLY B 1 263 ? -9.508 -15.727 -6.184 1 90.69 263 GLY B O 1
ATOM 4278 N N . GLY B 1 264 ? -8.148 -15.023 -4.523 1 89.19 264 GLY B N 1
ATOM 4279 C CA . GLY B 1 264 ? -9.227 -14.383 -3.797 1 89.19 264 GLY B CA 1
ATOM 4280 C C . GLY B 1 264 ? -9.844 -13.211 -4.543 1 89.19 264 GLY B C 1
ATOM 4281 O O . GLY B 1 264 ? -11.039 -12.945 -4.422 1 89.19 264 GLY B O 1
ATOM 4282 N N . PHE B 1 265 ? -9.055 -12.57 -5.312 1 94.31 265 PHE B N 1
ATOM 4283 C CA . PHE B 1 265 ? -9.508 -11.367 -6 1 94.31 265 PHE B CA 1
ATOM 4284 C C . PHE B 1 265 ? -10.469 -11.727 -7.129 1 94.31 265 PHE B C 1
ATOM 4286 O O . PHE B 1 265 ? -11.258 -10.883 -7.566 1 94.31 265 PHE B O 1
ATOM 4293 N N . LEU B 1 266 ? -10.422 -12.938 -7.594 1 89.75 266 LEU B N 1
ATOM 4294 C CA . LEU B 1 266 ? -11.281 -13.383 -8.68 1 89.75 266 LEU B CA 1
ATOM 4295 C C . LEU B 1 266 ? -12.75 -13.328 -8.273 1 89.75 266 LEU B C 1
ATOM 4297 O O . LEU B 1 266 ? -13.633 -13.203 -9.117 1 89.75 266 LEU B O 1
ATOM 4301 N N . PHE B 1 267 ? -13.008 -13.383 -7.008 1 86.75 267 PHE B N 1
ATOM 4302 C CA . PHE B 1 267 ? -14.375 -13.312 -6.508 1 86.75 267 PHE B CA 1
ATOM 4303 C C . PHE B 1 267 ? -14.898 -11.883 -6.562 1 86.75 267 PHE B C 1
ATOM 4305 O O . PHE B 1 267 ? -16.109 -11.656 -6.5 1 86.75 267 PHE B O 1
ATOM 4312 N N . HIS B 1 268 ? -14.016 -10.984 -6.73 1 89.69 268 HIS B N 1
ATOM 4313 C CA . HIS B 1 268 ? -14.391 -9.578 -6.703 1 89.69 268 HIS B CA 1
ATOM 4314 C C . HIS B 1 268 ? -14.414 -8.984 -8.109 1 89.69 268 HIS B C 1
ATOM 4316 O O . HIS B 1 268 ? -15.18 -8.055 -8.383 1 89.69 268 HIS B O 1
ATOM 4322 N N . ASP B 1 269 ? -13.57 -9.484 -8.883 1 91.56 269 ASP B N 1
ATOM 4323 C CA . ASP B 1 269 ? -13.414 -8.945 -10.234 1 91.56 269 ASP B CA 1
ATOM 4324 C C . ASP B 1 269 ? -13.219 -10.07 -11.25 1 91.56 269 ASP B C 1
ATOM 4326 O O . ASP B 1 269 ? -12.102 -10.531 -11.477 1 91.56 269 ASP B O 1
ATOM 4330 N N . GLN B 1 270 ? -14.188 -10.289 -12.016 1 83.81 270 GLN B N 1
ATOM 4331 C CA . GLN B 1 270 ? -14.156 -11.414 -12.945 1 83.81 270 GLN B CA 1
ATOM 4332 C C . GLN B 1 270 ? -13.422 -11.047 -14.227 1 83.81 270 GLN B C 1
ATOM 4334 O O . GLN B 1 270 ? -13.07 -11.922 -15.023 1 83.81 270 GLN B O 1
ATOM 4339 N N . THR B 1 271 ? -13.219 -9.727 -14.414 1 91 271 THR B N 1
ATOM 4340 C CA . THR B 1 271 ? -12.539 -9.305 -15.625 1 91 271 THR B CA 1
ATOM 4341 C C . THR B 1 271 ? -11.023 -9.469 -15.484 1 91 271 THR B C 1
ATOM 4343 O O . THR B 1 271 ? -10.289 -9.383 -16.469 1 91 271 THR B O 1
ATOM 4346 N N . LEU B 1 272 ? -10.648 -9.812 -14.305 1 93.5 272 LEU B N 1
ATOM 4347 C CA . LEU B 1 272 ? -9.219 -9.891 -14.023 1 93.5 272 LEU B CA 1
ATOM 4348 C C . LEU B 1 272 ? -8.539 -10.922 -14.914 1 93.5 272 LEU B C 1
ATOM 4350 O O . LEU B 1 272 ? -7.488 -10.648 -15.492 1 93.5 272 LEU B O 1
ATOM 4354 N N . VAL B 1 273 ? -9.172 -12.086 -15.102 1 93.31 273 VAL B N 1
ATOM 4355 C CA . VAL B 1 273 ? -8.547 -13.203 -15.805 1 93.31 273 VAL B CA 1
ATOM 4356 C C . VAL B 1 273 ? -8.406 -12.875 -17.281 1 93.31 273 VAL B C 1
ATOM 4358 O O . VAL B 1 273 ? -7.305 -12.891 -17.828 1 93.31 273 VAL B O 1
ATOM 4361 N N . PRO B 1 274 ? -9.492 -12.484 -17.969 1 91.44 274 PRO B N 1
ATOM 4362 C CA . PRO B 1 274 ? -9.312 -12.164 -19.391 1 91.44 274 PRO B CA 1
ATOM 4363 C C . PRO B 1 274 ? -8.406 -10.953 -19.609 1 91.4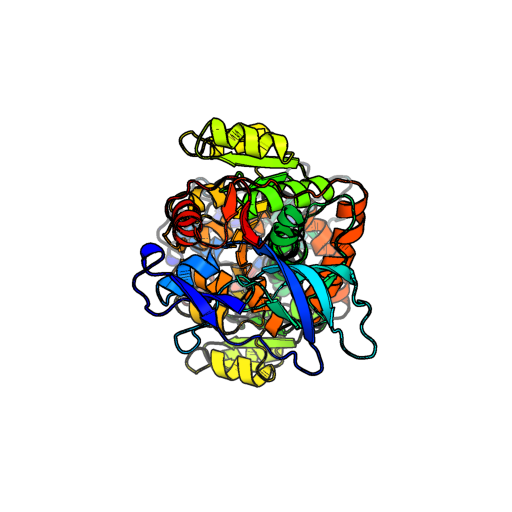4 274 PRO B C 1
ATOM 4365 O O . PRO B 1 274 ? -7.656 -10.906 -20.594 1 91.44 274 PRO B O 1
ATOM 4368 N N . ASP B 1 275 ? -8.43 -9.93 -18.734 1 94.69 275 ASP B N 1
ATOM 4369 C CA . ASP B 1 275 ? -7.559 -8.766 -18.859 1 94.69 275 ASP B CA 1
ATOM 4370 C C . ASP B 1 275 ? -6.09 -9.164 -18.719 1 94.69 275 ASP B C 1
ATOM 4372 O O . ASP B 1 275 ? -5.238 -8.695 -19.469 1 94.69 275 ASP B O 1
ATOM 4376 N N . THR B 1 276 ? -5.844 -10.008 -17.766 1 96.62 276 THR B N 1
ATOM 4377 C CA . THR B 1 276 ? -4.477 -10.461 -17.547 1 96.62 276 THR B CA 1
ATOM 4378 C C . THR B 1 276 ? -3.979 -11.297 -18.719 1 96.62 276 THR B C 1
ATOM 4380 O O . THR B 1 276 ? -2.85 -11.125 -19.188 1 96.62 276 THR B O 1
ATOM 4383 N N . ALA B 1 277 ? -4.836 -12.18 -19.172 1 94.69 277 ALA B N 1
ATOM 4384 C CA . ALA B 1 277 ? -4.473 -13.008 -20.328 1 94.69 277 ALA B CA 1
ATOM 4385 C C . ALA B 1 277 ? -4.133 -12.148 -21.531 1 94.69 277 ALA B C 1
ATOM 4387 O O . ALA B 1 277 ? -3.156 -12.414 -22.25 1 94.69 277 ALA B O 1
ATOM 4388 N N . ALA B 1 278 ? -4.922 -11.141 -21.75 1 95.25 278 ALA B N 1
ATOM 4389 C CA . ALA B 1 278 ? -4.688 -10.234 -22.875 1 95.25 278 ALA B CA 1
ATOM 4390 C C . ALA B 1 278 ? -3.357 -9.5 -22.719 1 95.25 278 ALA B C 1
ATOM 4392 O O . ALA B 1 278 ? -2.631 -9.305 -23.703 1 95.25 278 ALA B O 1
ATOM 4393 N N . ALA B 1 279 ? -3.027 -9.141 -21.531 1 97.19 279 ALA B N 1
ATOM 4394 C CA . ALA B 1 279 ? -1.79 -8.414 -21.25 1 97.19 279 ALA B CA 1
ATOM 4395 C C . ALA B 1 279 ? -0.574 -9.32 -21.406 1 97.19 279 ALA B C 1
ATOM 4397 O O . ALA B 1 279 ? 0.491 -8.875 -21.844 1 97.19 279 ALA B O 1
ATOM 4398 N N . LEU B 1 280 ? -0.705 -10.578 -21.078 1 97.44 280 LEU B N 1
ATOM 4399 C CA . LEU B 1 280 ? 0.408 -11.523 -21.109 1 97.44 280 LEU B CA 1
ATOM 4400 C C . LEU B 1 280 ? 0.615 -12.078 -22.516 1 97.44 280 LEU B C 1
ATOM 4402 O O . LEU B 1 280 ? 1.709 -12.539 -22.844 1 97.44 280 LEU B O 1
ATOM 4406 N N . GLY B 1 281 ? -0.383 -12.039 -23.359 1 95.75 281 GLY B N 1
ATOM 4407 C CA . GLY B 1 281 ? -0.368 -12.625 -24.703 1 95.75 281 GLY B CA 1
ATOM 4408 C C . GLY B 1 281 ? 0.824 -12.188 -25.531 1 95.75 281 GLY B C 1
ATOM 4409 O O . GLY B 1 281 ? 1.595 -13.023 -26 1 95.75 281 GLY B O 1
ATOM 4410 N N . PRO B 1 282 ? 0.98 -10.867 -25.719 1 96.31 282 PRO B N 1
ATOM 4411 C CA . PRO B 1 282 ? 2.111 -10.383 -26.516 1 96.31 282 PRO B CA 1
ATOM 4412 C C . PRO B 1 282 ? 3.459 -10.836 -25.953 1 96.31 282 PRO B C 1
ATOM 4414 O O . PRO B 1 282 ? 4.387 -11.109 -26.734 1 96.31 282 PRO B O 1
ATOM 4417 N N . LEU B 1 283 ? 3.551 -10.969 -24.672 1 97 283 LEU B N 1
ATOM 4418 C CA . LEU B 1 283 ? 4.805 -11.367 -24.047 1 97 283 LEU B CA 1
ATOM 4419 C C . LEU B 1 283 ? 5.082 -12.852 -24.281 1 97 283 LEU B C 1
ATOM 4421 O O . LEU B 1 283 ? 6.242 -13.258 -24.391 1 97 283 LEU B O 1
ATOM 4425 N N . ILE B 1 284 ? 4.055 -13.617 -24.312 1 96.75 284 ILE B N 1
ATOM 4426 C CA . ILE B 1 284 ? 4.207 -15.023 -24.656 1 96.75 284 ILE B CA 1
ATOM 4427 C C . ILE B 1 284 ? 4.684 -15.148 -26.109 1 96.75 284 ILE B C 1
ATOM 4429 O O . ILE B 1 284 ? 5.629 -15.891 -26.391 1 96.75 284 ILE B O 1
ATOM 4433 N N . ARG B 1 285 ? 4.09 -14.383 -26.984 1 94.56 285 ARG B N 1
ATOM 4434 C CA . ARG B 1 285 ? 4.359 -14.477 -28.406 1 94.56 285 ARG B CA 1
ATOM 4435 C C . ARG B 1 285 ? 5.785 -14.039 -28.734 1 94.56 285 ARG B C 1
ATOM 4437 O O . ARG B 1 285 ? 6.434 -14.609 -29.609 1 94.56 285 ARG B O 1
ATOM 4444 N N . ASP B 1 286 ? 6.277 -13.102 -28.016 1 95.25 286 ASP B N 1
ATOM 4445 C CA . ASP B 1 286 ? 7.605 -12.594 -28.344 1 95.25 286 ASP B CA 1
ATOM 4446 C C . ASP B 1 286 ? 8.695 -13.375 -27.609 1 95.25 286 ASP B C 1
ATOM 4448 O O . ASP B 1 286 ? 9.883 -13.062 -27.734 1 95.25 286 ASP B O 1
ATOM 4452 N N . GLY B 1 287 ? 8.266 -14.305 -26.766 1 94.56 287 GLY B N 1
ATOM 4453 C CA . GLY B 1 287 ? 9.211 -15.227 -26.141 1 94.56 287 GLY B CA 1
ATOM 4454 C C . GLY B 1 287 ? 9.68 -14.758 -24.781 1 94.56 287 GLY B C 1
ATOM 4455 O O . GLY B 1 287 ? 10.477 -15.438 -24.125 1 94.56 287 GLY B O 1
ATOM 4456 N N . SER B 1 288 ? 9.141 -13.672 -24.266 1 95.81 288 SER B N 1
ATOM 4457 C CA . SER B 1 288 ? 9.547 -13.125 -22.984 1 95.81 288 SER B CA 1
ATOM 4458 C C . SER B 1 288 ? 9.086 -14.023 -21.828 1 95.81 288 SER B C 1
ATOM 4460 O O . SER B 1 288 ? 9.688 -14.008 -20.75 1 95.81 288 SER B O 1
ATOM 4462 N N . LEU B 1 289 ? 7.996 -14.734 -22.094 1 98.06 289 LEU B N 1
ATOM 4463 C CA . LEU B 1 289 ? 7.453 -15.594 -21.047 1 98.06 289 LEU B CA 1
ATOM 4464 C C . LEU B 1 289 ? 7.539 -17.062 -21.453 1 98.06 289 LEU B C 1
ATOM 4466 O O . LEU B 1 289 ? 6.945 -17.469 -22.453 1 98.06 289 LEU B O 1
ATOM 4470 N N . ALA B 1 290 ? 8.273 -17.766 -20.734 1 97.19 290 ALA B N 1
ATOM 4471 C CA . ALA B 1 290 ? 8.43 -19.219 -20.859 1 97.19 290 ALA B CA 1
ATOM 4472 C C . ALA B 1 290 ? 8.734 -19.859 -19.516 1 97.19 290 ALA B C 1
ATOM 4474 O O . ALA B 1 290 ? 9.852 -19.75 -19 1 97.19 290 ALA B O 1
ATOM 4475 N N . PRO B 1 291 ? 7.77 -20.516 -18.922 1 98.06 291 PRO B N 1
ATOM 4476 C CA . PRO B 1 291 ? 7.957 -21.047 -17.578 1 98.06 291 PRO B CA 1
ATOM 4477 C C . PRO B 1 291 ? 9.094 -22.062 -17.5 1 98.06 291 PRO B C 1
ATOM 4479 O O . PRO B 1 291 ? 9.109 -23.047 -18.25 1 98.06 291 PRO B O 1
ATOM 4482 N N . PRO B 1 292 ? 10.047 -21.797 -16.609 1 98 292 PRO B N 1
ATOM 4483 C CA . PRO B 1 292 ? 11.016 -22.859 -16.344 1 98 292 PRO B CA 1
ATOM 4484 C C . PRO B 1 292 ? 10.406 -24.078 -15.641 1 98 292 PRO B C 1
ATOM 4486 O O . PRO B 1 292 ? 9.664 -23.906 -14.664 1 98 292 PRO B O 1
ATOM 4489 N N . ILE B 1 293 ? 10.719 -25.25 -16.188 1 98.25 293 ILE B N 1
ATOM 4490 C CA . ILE B 1 293 ? 10.227 -26.469 -15.562 1 98.25 293 ILE B CA 1
ATOM 4491 C C . ILE B 1 293 ? 11.344 -27.125 -14.75 1 98.25 293 ILE B C 1
ATOM 4493 O O . ILE B 1 293 ? 12.352 -27.562 -15.312 1 98.25 293 ILE B O 1
ATOM 4497 N N . GLY B 1 294 ? 11.141 -27.156 -13.469 1 97.38 294 GLY B N 1
ATOM 4498 C CA . GLY B 1 294 ? 12.164 -27.719 -12.594 1 97.38 294 GLY B CA 1
ATOM 4499 C C . GLY B 1 294 ? 12.07 -29.234 -12.477 1 97.38 294 GLY B C 1
ATOM 4500 O O . GLY B 1 294 ? 13.078 -29.906 -12.273 1 97.38 294 GLY B O 1
ATOM 4501 N N . ALA B 1 295 ? 10.852 -29.703 -12.5 1 98.06 295 ALA B N 1
ATOM 4502 C CA . ALA B 1 295 ? 10.602 -31.141 -12.43 1 98.06 295 ALA B CA 1
ATOM 4503 C C . ALA B 1 295 ? 9.312 -31.516 -13.156 1 98.06 295 ALA B C 1
ATOM 4505 O O . ALA B 1 295 ? 8.32 -30.797 -13.07 1 98.06 295 ALA B O 1
ATOM 4506 N N . ALA B 1 296 ? 9.383 -32.531 -13.922 1 98.56 296 ALA B N 1
ATOM 4507 C CA . ALA B 1 296 ? 8.234 -33.156 -14.547 1 98.56 296 ALA B CA 1
ATOM 4508 C C . ALA B 1 296 ? 8.148 -34.625 -14.164 1 98.56 296 ALA B C 1
ATOM 4510 O O . ALA B 1 296 ? 8.984 -35.438 -14.57 1 98.56 296 ALA B O 1
ATOM 4511 N N . LEU B 1 297 ? 7.152 -34.906 -13.359 1 98.69 297 LEU B N 1
ATOM 4512 C CA . LEU B 1 297 ? 6.984 -36.25 -12.828 1 98.69 297 LEU B CA 1
ATOM 4513 C C . LEU B 1 297 ? 5.676 -36.875 -13.312 1 98.69 297 LEU B C 1
ATOM 4515 O O . LEU B 1 297 ? 4.707 -36.156 -13.57 1 98.69 297 LEU B O 1
ATOM 4519 N N . PRO B 1 298 ? 5.66 -38.25 -13.414 1 98.44 298 PRO B N 1
ATOM 4520 C CA . PRO B 1 298 ? 4.379 -38.875 -13.758 1 98.44 298 PRO B CA 1
ATOM 4521 C C . PRO B 1 298 ? 3.309 -38.656 -12.695 1 98.44 298 PRO B C 1
ATOM 4523 O O . PRO B 1 298 ? 3.633 -38.469 -11.516 1 98.44 298 PRO B O 1
ATOM 4526 N N . LEU B 1 299 ? 2.098 -38.688 -13.109 1 98.31 299 LEU B N 1
ATOM 4527 C CA . LEU B 1 299 ? 0.937 -38.469 -12.25 1 98.31 299 LEU B CA 1
ATOM 4528 C C . LEU B 1 299 ? 1.044 -39.312 -10.969 1 98.31 299 LEU B C 1
ATOM 4530 O O . LEU B 1 299 ? 0.725 -38.812 -9.883 1 98.31 299 LEU B O 1
ATOM 4534 N N . ASP B 1 300 ? 1.605 -40.5 -11.07 1 97.38 300 ASP B N 1
ATOM 4535 C CA . ASP B 1 300 ? 1.674 -41.438 -9.953 1 97.38 300 ASP B CA 1
ATOM 4536 C C . ASP B 1 300 ? 2.691 -40.969 -8.906 1 97.38 300 ASP B C 1
ATOM 4538 O O . ASP B 1 300 ? 2.709 -41.5 -7.785 1 97.38 300 ASP B O 1
ATOM 4542 N N . GLU B 1 301 ? 3.506 -40.031 -9.242 1 98 301 GLU B N 1
ATOM 4543 C CA . GLU B 1 301 ? 4.535 -39.562 -8.328 1 98 301 GLU B CA 1
ATOM 4544 C C . GLU B 1 301 ? 4.152 -38.188 -7.727 1 98 301 GLU B C 1
ATOM 4546 O O . GLU B 1 301 ? 5.023 -37.375 -7.438 1 98 301 GLU B O 1
ATOM 4551 N N . VAL B 1 302 ? 2.854 -38 -7.559 1 98.38 302 VAL B N 1
ATOM 4552 C CA . VAL B 1 302 ? 2.334 -36.75 -7.039 1 98.38 302 VAL B CA 1
ATOM 4553 C C . VAL B 1 302 ? 2.895 -36.469 -5.641 1 98.38 302 VAL B C 1
ATOM 4555 O O . VAL B 1 302 ? 3.184 -35.344 -5.281 1 98.38 302 VAL B O 1
ATOM 4558 N N . ALA B 1 303 ? 3.061 -37.469 -4.844 1 98 303 ALA B N 1
ATOM 4559 C CA . ALA B 1 303 ? 3.6 -37.281 -3.498 1 98 303 ALA B CA 1
ATOM 4560 C C . ALA B 1 303 ? 5.008 -36.688 -3.545 1 98 303 ALA B C 1
ATOM 4562 O O . ALA B 1 303 ? 5.336 -35.812 -2.762 1 98 303 ALA B O 1
ATOM 4563 N N . GLU B 1 304 ? 5.781 -37.219 -4.445 1 97.81 304 GLU B N 1
ATOM 4564 C CA . GLU B 1 304 ? 7.129 -36.688 -4.625 1 97.81 304 GLU B CA 1
ATOM 4565 C C . GLU B 1 304 ? 7.098 -35.25 -5.121 1 97.81 304 GLU B C 1
ATOM 4567 O O . GLU B 1 304 ? 7.883 -34.406 -4.668 1 97.81 304 GLU B O 1
ATOM 4572 N N . ALA B 1 305 ? 6.211 -34.938 -6.035 1 98.19 305 ALA B N 1
ATOM 4573 C CA . ALA B 1 305 ? 6.059 -33.594 -6.535 1 98.19 305 ALA B CA 1
ATOM 4574 C C . ALA B 1 305 ? 5.723 -32.625 -5.406 1 98.19 305 ALA B C 1
ATOM 4576 O O . ALA B 1 305 ? 6.32 -31.547 -5.301 1 98.19 305 ALA B O 1
ATOM 4577 N N . LEU B 1 306 ? 4.797 -33 -4.539 1 98 306 LEU B N 1
ATOM 4578 C CA . LEU B 1 306 ? 4.379 -32.156 -3.414 1 98 306 LEU B CA 1
ATOM 4579 C C . LEU B 1 306 ? 5.508 -32.031 -2.396 1 98 306 LEU B C 1
ATOM 4581 O O . LEU B 1 306 ? 5.668 -30.969 -1.788 1 98 306 LEU B O 1
ATOM 4585 N N . ARG B 1 307 ? 6.293 -33.062 -2.211 1 96.94 307 ARG B N 1
ATOM 4586 C CA . ARG B 1 307 ? 7.43 -33 -1.294 1 96.94 307 ARG B CA 1
ATOM 4587 C C . ARG B 1 307 ? 8.453 -31.969 -1.738 1 96.94 307 ARG B C 1
ATOM 4589 O O . ARG B 1 307 ? 9.023 -31.266 -0.908 1 96.94 307 ARG B O 1
ATOM 4596 N N . LEU B 1 308 ? 8.695 -31.906 -3.051 1 95.94 308 LEU B N 1
ATOM 4597 C CA . LEU B 1 308 ? 9.656 -30.938 -3.574 1 95.94 308 LEU B CA 1
ATOM 4598 C C . LEU B 1 308 ? 9.266 -29.516 -3.188 1 95.94 308 LEU B C 1
ATOM 4600 O O . LEU B 1 308 ? 10.125 -28.703 -2.867 1 95.94 308 LEU B O 1
ATOM 4604 N N . ILE B 1 309 ? 7.973 -29.219 -3.246 1 94.75 309 ILE B N 1
ATOM 4605 C CA . ILE B 1 309 ? 7.461 -27.906 -2.867 1 94.75 309 ILE B CA 1
ATOM 4606 C C . ILE B 1 309 ? 7.539 -27.75 -1.353 1 94.75 309 ILE B C 1
ATOM 4608 O O . ILE B 1 309 ? 8.016 -26.719 -0.859 1 94.75 309 ILE B O 1
ATOM 4612 N N . ASP B 1 310 ? 7.168 -28.766 -0.652 1 94.38 310 ASP B N 1
ATOM 4613 C CA . ASP B 1 310 ? 7.113 -28.734 0.806 1 94.38 310 ASP B CA 1
ATOM 4614 C C . ASP B 1 310 ? 8.492 -28.484 1.406 1 94.38 310 ASP B C 1
ATOM 4616 O O . ASP B 1 310 ? 8.633 -27.75 2.379 1 94.38 310 ASP B O 1
ATOM 4620 N N . GLU B 1 311 ? 9.492 -29.109 0.792 1 93 311 GLU B N 1
ATOM 4621 C CA . GLU B 1 311 ? 10.844 -29.047 1.335 1 93 311 GLU B CA 1
ATOM 4622 C C . GLU B 1 311 ? 11.648 -27.922 0.677 1 93 311 GLU B C 1
ATOM 4624 O O . GLU B 1 311 ? 12.867 -27.844 0.861 1 93 311 GLU B O 1
ATOM 4629 N N . ARG B 1 312 ? 11.062 -27.109 -0.097 1 89.56 312 ARG B N 1
ATOM 4630 C CA . ARG B 1 312 ? 11.664 -25.938 -0.714 1 89.56 312 ARG B CA 1
ATOM 4631 C C . ARG B 1 312 ? 12.82 -26.328 -1.631 1 89.56 312 ARG B C 1
ATOM 4633 O O . ARG B 1 312 ? 13.859 -25.672 -1.641 1 89.56 312 ARG B O 1
ATOM 4640 N N . GLU B 1 313 ? 12.578 -27.375 -2.291 1 92.31 313 GLU B N 1
ATOM 4641 C CA . GLU B 1 313 ? 13.586 -27.875 -3.221 1 92.31 313 GLU B CA 1
ATOM 4642 C C . GLU B 1 313 ? 13.195 -27.578 -4.668 1 92.31 313 GLU B C 1
ATOM 4644 O O . GLU B 1 313 ? 14 -27.766 -5.582 1 92.31 313 GLU B O 1
ATOM 4649 N N . ALA B 1 314 ? 12.062 -27.125 -4.836 1 93.31 314 ALA B N 1
ATOM 4650 C CA . ALA B 1 314 ? 11.57 -26.875 -6.188 1 93.31 314 ALA B CA 1
ATOM 4651 C C . ALA B 1 314 ? 12.344 -25.734 -6.852 1 93.31 314 ALA B C 1
ATOM 4653 O O . ALA B 1 314 ? 12.664 -24.75 -6.207 1 93.31 314 ALA B O 1
ATOM 4654 N N . THR B 1 315 ? 12.703 -25.891 -8.086 1 96.25 315 THR B N 1
ATOM 4655 C CA . THR B 1 315 ? 13.203 -24.859 -8.984 1 96.25 315 THR B CA 1
ATOM 4656 C C . THR B 1 315 ? 12.281 -24.703 -10.195 1 96.25 315 THR B C 1
ATOM 4658 O O . THR B 1 315 ? 11.914 -25.688 -10.836 1 96.25 315 THR B O 1
ATOM 4661 N N . GLY B 1 316 ? 11.93 -23.484 -10.477 1 97.06 316 GLY B N 1
ATOM 4662 C CA . GLY B 1 316 ? 10.867 -23.328 -11.461 1 97.06 316 GLY B CA 1
ATOM 4663 C C . GLY B 1 316 ? 9.562 -23.969 -11.039 1 97.06 316 GLY B C 1
ATOM 4664 O O . GLY B 1 316 ? 9.195 -23.922 -9.859 1 97.06 316 GLY B O 1
ATOM 4665 N N . LYS B 1 317 ? 8.844 -24.391 -11.977 1 98.06 317 LYS B N 1
ATOM 4666 C CA . LYS B 1 317 ? 7.562 -25.031 -11.695 1 98.06 317 LYS B CA 1
ATOM 4667 C C . LYS B 1 317 ? 7.703 -26.562 -11.656 1 98.06 317 LYS B C 1
ATOM 4669 O O . LYS B 1 317 ? 8.453 -27.141 -12.445 1 98.06 317 LYS B O 1
ATOM 4674 N N . VAL B 1 318 ? 7.008 -27.172 -10.719 1 98.5 318 VAL B N 1
ATOM 4675 C CA . VAL B 1 318 ? 6.852 -28.625 -10.688 1 98.5 318 VAL B CA 1
ATOM 4676 C C . VAL B 1 318 ? 5.551 -29.016 -11.383 1 98.5 318 VAL B C 1
ATOM 4678 O O . VAL B 1 318 ? 4.496 -28.422 -11.125 1 98.5 318 VAL B O 1
ATOM 4681 N N . VAL B 1 319 ? 5.668 -29.969 -12.336 1 98.81 319 VAL B N 1
ATOM 4682 C CA . VAL B 1 319 ? 4.477 -30.391 -13.062 1 98.81 319 VAL B CA 1
ATOM 4683 C C . VAL B 1 319 ? 4.352 -31.906 -13.008 1 98.81 319 VAL B C 1
ATOM 4685 O O . VAL B 1 319 ? 5.324 -32.594 -12.711 1 98.81 319 VAL B O 1
ATOM 4688 N N . LEU B 1 320 ? 3.127 -32.344 -13.156 1 98.81 320 LEU B N 1
ATOM 4689 C CA . LEU B 1 320 ? 2.838 -33.781 -13.359 1 98.81 320 LEU B CA 1
ATOM 4690 C C . LEU B 1 320 ? 2.539 -34.062 -14.828 1 98.81 320 LEU B C 1
ATOM 4692 O O . LEU B 1 320 ? 1.78 -33.344 -15.469 1 98.81 320 LEU B O 1
ATOM 4696 N N . THR B 1 321 ? 3.135 -35.094 -15.344 1 98.69 321 THR B N 1
ATOM 4697 C CA . THR B 1 321 ? 2.812 -35.531 -16.703 1 98.69 321 THR B CA 1
ATOM 4698 C C . THR B 1 321 ? 1.703 -36.562 -16.688 1 98.69 321 THR B C 1
ATOM 4700 O O . THR B 1 321 ? 1.672 -37.438 -15.805 1 98.69 321 THR B O 1
ATOM 4703 N N . VAL B 1 322 ? 0.841 -36.375 -17.594 1 97.69 322 VAL B N 1
ATOM 4704 C CA . VAL B 1 322 ? -0.303 -37.281 -17.734 1 97.69 322 VAL B CA 1
ATOM 4705 C C . VAL B 1 322 ? -0.256 -37.969 -19.078 1 97.69 322 VAL B C 1
ATOM 4707 O O . VAL B 1 322 ? -0.177 -37.312 -20.125 1 97.69 322 VAL B O 1
ATOM 4710 N N . PRO B 1 323 ? -0.227 -39.312 -19.141 1 88.38 323 PRO B N 1
ATOM 4711 C CA . PRO B 1 323 ? -0.088 -40.062 -20.406 1 88.38 323 PRO B CA 1
ATOM 4712 C C . PRO B 1 323 ? -1.264 -39.844 -21.344 1 88.38 323 PRO B C 1
ATOM 4714 O O . PRO B 1 323 ? -2.385 -39.594 -20.906 1 88.38 323 PRO B O 1
#

Organism: NCBI:txid1608957

Solvent-accessible surface area (backbone atoms only — not comparable to full-atom values): 31492 Å² total; per-residue (Å²): 71,53,28,35,32,39,69,57,56,77,26,45,83,60,44,42,67,44,80,44,81,73,74,77,55,55,82,62,16,25,27,28,42,24,36,10,14,22,60,53,70,64,50,50,29,43,19,51,66,71,37,93,74,74,74,73,73,64,38,40,48,22,42,17,18,5,27,32,28,64,42,50,34,90,88,49,96,56,46,63,70,38,47,30,19,30,42,35,88,46,31,22,37,27,44,52,30,53,30,47,50,81,40,50,39,82,42,57,86,92,48,52,46,60,34,30,11,43,33,55,67,30,42,48,38,30,44,42,35,41,42,74,69,59,57,64,51,65,69,40,34,36,34,27,38,55,13,22,22,40,50,20,31,30,35,36,18,54,41,46,67,54,46,30,46,34,37,26,29,21,85,46,70,74,37,40,54,49,24,46,74,40,58,34,73,39,80,37,44,64,92,48,69,36,52,62,52,46,21,58,75,41,77,67,52,26,30,42,30,34,43,30,42,26,43,28,84,54,42,66,49,54,60,69,27,34,14,77,70,8,33,39,36,36,57,44,44,75,62,72,34,78,39,71,42,57,50,6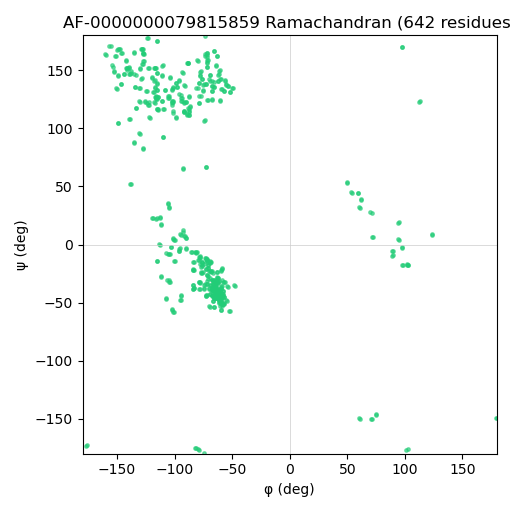2,60,29,18,74,48,26,19,31,45,34,20,31,34,54,78,66,43,46,81,78,37,74,60,51,57,58,52,47,50,60,66,46,45,64,38,43,75,74,58,51,50,71,58,54,74,54,44,78,35,51,56,84,42,47,33,59,56,39,43,31,57,74,68,69,63,50,37,23,27,43,31,29,38,37,131,72,53,28,36,32,39,68,56,57,77,26,44,82,60,45,42,68,44,80,43,82,73,74,76,55,55,81,62,16,25,26,27,41,23,38,10,16,22,60,52,69,65,50,50,30,41,20,50,66,70,36,93,76,72,75,73,72,63,37,42,48,22,43,17,17,4,26,31,29,64,41,51,34,89,88,50,96,56,48,64,71,38,47,31,20,32,41,33,88,46,30,23,37,27,43,52,30,53,30,46,47,82,40,49,40,82,42,57,88,92,49,52,46,59,32,30,11,43,33,54,66,29,40,48,38,28,46,42,36,40,44,75,69,58,58,65,50,67,70,39,33,36,34,26,39,54,13,23,23,41,51,20,30,30,36,37,18,54,41,46,68,53,45,29,45,34,37,26,29,20,85,45,72,75,36,40,53,50,24,44,75,39,57,36,73,38,79,37,43,65,91,49,71,38,49,62,51,47,21,59,74,42,77,66,52,26,30,42,32,34,43,31,42,27,43,28,84,53,43,64,50,52,62,71,29,36,15,78,69,8,34,38,36,35,57,43,42,74,61,72,34,78,38,70,43,55,52,61,60,27,18,75,48,26,19,33,46,34,21,33,36,54,78,66,43,48,81,77,37,72,60,51,56,57,54,46,51,61,66,46,44,64,39,43,73,74,59,52,50,71,59,53,73,53,42,80,34,52,57,85,42,48,32,59,57,40,43,31,57,73,68,69,63,50,37,23,27,43,30,28,36,36,130

InterPro domains:
  IPR002364 Quinone oxidoreductase/zeta-crystallin, conserved site [PS01162] (139-160)
  IPR011032 GroES-like superfamily [SSF50129] (1-139)
  IPR013149 Alcohol dehydrogenase-like, C-terminal [PF00107] (150-264)
  IPR013154 Alcohol dehydrogenase-like, N-terminal [PF08240] (26-109)
  IPR020843 Enoylreductase domain [SM00829] (7-320)
  IPR036291 NAD(P)-binding domain superfamily [SSF51735] (111-270)
  IPR051397 Zinc-containing alcohol dehydrogenase-like protein [PTHR43677] (1-321)

pLDDT: mean 96.72, std 2.81, range [82.5, 98.94]

Sequence (646 aa):
MRAVQITSLDGPSAVTVADVPDPVRGDDQVLVEVRAAGVSFPDLLQTRGQYQIQPPMPFVPGVEAAGIVRESPEGSAHQPGDRVMAFGMLGGMAELLAVPDATTFALPESLSFEQGAAFPMNYHTAHFSLVRRGRLEAGESVLVHGAAGGVGTASIQVAKGLGARVLAVVSSDDKAAVARDAGADVVLRSDRPWKDEAREATDGRGVDIVMDPVGGDRFTDSIRALAPEGRVLVVGFAGGSIPEVRVNRLLLSNTAVVGCAWGGFLFHDQTLVPDTAAALGPLIRDGSLAPPIGAALPLDEVAEALRLIDEREATGKVVLTVPMRAVQITSLDGPSAVTVADVPDPVRGDDQVLVEVRAAGVSFPDLLQTRGQYQIQPPMPFVPGVEAAGIVRESPEGSAHQPGDRVMAFGMLGGMAELLAVPDATTFALPESLSFEQGAAFPMNYHTAHFSLVRRGRLEAGESVLVHGAAGGVGTASIQVAKGLGARVLAVVSSDDKAAVARDAGADVVLRSDRPWKDEAREATDGRGVDIVMDPVGGDRFTDSIRALAPEGRVLVVGFAGGSIPEVRVNRLLLSNTAVVGCAWGGFLFHDQTLVPDTAAALGPLIRDGSLAPPIGAALPLDEVAEALRLIDEREATGKVVLTVP

Radius of gyration: 28.82 Å; Cα contacts (8 Å, |Δi|>4): 1703; chains: 2; bounding box: 48×89×61 Å

Secondary structure (DSSP, 8-state):
-EEEEB-SSS-GGG-EEEE-PPPPP-TTEEEEEEEEEEE-HHHHHHTTT-SS--PPSSB---SEEEEEEEE--TT-S--TT-EEEEE-SS--SBSEEEEEGGGEEE--TTS-HHHHHTSHHHHHHHHIIIIIIT---TT-EEEESSTTSHHHHHHHHHHHHTT-EEEEEESSHHHHHHHHHHT-SEEEETTS-HHHHHHHHTTTS-EEEEEESS-TTHHHHHHHTEEEEEEEEE---TTS---EEEHHHHHHHT-EEEE--HHHHTTT-TTHHHHHHHHHHHHHHTTS----EEEEEEGGGHHHHHHHHHTT---SEEEEE--/-EEEEB-SSS-GGG-EEEE-PPPPP-TTEEEEEEEEEEE-HHHHHHTTT-SS--PPSSB---SEEEEEEEE--TT-S--TT-EEEEE-SS--SBSEEEEEGGGEEE--TTS-HHHHHTSHHHHHHHHIIIIIIT---TT-EEEESSTTSHHHHHHHHHHHHTT-EEEEEESSHHHHHHHHHHT-SEEEETTS-HHHHHHHHTTTS-EEEEEESS-TTHHHHHHHTEEEEEEEEE---TTS---EEEHHHHHHHT-EEEE--HHHHTTT-TTHHHHHHHHHHHHHHTTS----EEEEEEGGGHHHHHHHHHTT---SEEEEE--

Nearest PDB structures (foldseek):
  4eye-assembly1_A  TM=9.549E-01  e=4.157E-43  Mycobacteroides abscessus ATCC 19977
  4eye-assembly2_B  TM=9.613E-01  e=1.259E-42  Mycobacteroides abscessus ATCC 19977
  6lhr-assembly2_D  TM=8.956E-01  e=5.862E-37  Homo sapiens
  6k9y-assembly2_D  TM=9.092E-01  e=3.495E-36  Homo sapiens
  4dup-assembly1_A  TM=9.003E-01  e=6.625E-32  Rhizobium etli CFN 42